Protein AF-A0A0D8BQN4-F1 (afdb_monomer_lite)

Foldseek 3Di:
DDDDDVPVQDDPVCPVVVVCVVVLVDFEDEDEDDPPPCQLSNLLLCLVVVCVVDLQEAAEEEEQDQVVCVVPSLVSNVVSCVSVVNVVQWDADVVQGWIARNPNRGIYHYDHLPPLVVLQPDDDPGHAHQEYEYEQCLPDDPVSVVSNCVRRVDDDDHHHYYYYHYDDPDCPRVVVVVVCVQPDPDPDPVNNVVQVVCCVVVVDDDDDPPDPDDDDDPDPDPPPVNVVVVVVVVVVVCCVVVVPADCPPPVNPDDQDPVNVCVRNVSVVVVVVVVVVVVVVVVLVVVVVVQVVVVVVVDHDDCPPDDDDDDDPDDDDVVVLVVVLVVCVPVDDQLVSVVSDPPDPHSVVVVVVVVVVVVVVVVVVCVVVDDDDDPDDPDPDDDDD

Structure (mmCIF, N/CA/C/O backbone):
data_AF-A0A0D8BQN4-F1
#
_entry.id   AF-A0A0D8BQN4-F1
#
loop_
_atom_site.group_PDB
_atom_site.id
_atom_site.type_symbol
_atom_site.label_atom_id
_atom_site.label_alt_id
_atom_site.label_comp_id
_atom_site.label_asym_id
_atom_site.label_entity_id
_atom_site.label_seq_id
_atom_site.pdbx_PDB_ins_code
_atom_site.Cartn_x
_atom_site.Cartn_y
_atom_site.Cartn_z
_atom_site.occupancy
_atom_site.B_iso_or_equiv
_atom_site.auth_seq_id
_atom_site.auth_comp_id
_atom_site.auth_asym_id
_atom_site.auth_atom_id
_atom_site.pdbx_PDB_model_num
ATOM 1 N N . MET A 1 1 ? -0.465 16.508 -47.009 1.00 59.28 1 MET A N 1
ATOM 2 C CA . MET A 1 1 ? 0.121 15.795 -45.857 1.00 59.28 1 MET A CA 1
ATOM 3 C C . MET A 1 1 ? 0.994 16.778 -45.112 1.00 59.28 1 MET A C 1
ATOM 5 O O . MET A 1 1 ? 1.912 17.319 -45.716 1.00 59.28 1 MET A O 1
ATOM 9 N N . THR A 1 2 ? 0.664 17.064 -43.858 1.00 69.50 2 THR A N 1
ATOM 10 C CA . THR A 1 2 ? 1.511 17.875 -42.978 1.00 69.50 2 THR A CA 1
ATOM 11 C C . THR A 1 2 ? 2.713 17.020 -42.591 1.00 69.50 2 THR A C 1
ATOM 13 O O . THR A 1 2 ? 2.533 15.890 -42.142 1.00 69.50 2 THR A O 1
ATOM 16 N N . LYS A 1 3 ? 3.930 17.503 -42.844 1.00 77.25 3 LYS A N 1
ATOM 17 C CA . LYS A 1 3 ? 5.155 16.810 -42.434 1.00 77.25 3 LYS A CA 1
ATOM 18 C C . LYS A 1 3 ? 5.353 17.068 -40.939 1.00 77.25 3 LYS A C 1
ATOM 20 O O . LYS A 1 3 ? 5.339 18.224 -40.533 1.00 77.25 3 LYS A O 1
ATOM 25 N N . ILE A 1 4 ? 5.474 16.007 -40.149 1.00 85.50 4 ILE A N 1
ATOM 26 C CA . ILE A 1 4 ? 5.672 16.076 -38.697 1.00 85.50 4 ILE A CA 1
ATOM 27 C C . ILE A 1 4 ? 7.099 15.610 -38.416 1.00 85.50 4 ILE A C 1
ATOM 29 O O . ILE A 1 4 ? 7.474 14.510 -38.826 1.00 85.50 4 ILE A O 1
ATOM 33 N N . GLU A 1 5 ? 7.899 16.451 -37.767 1.00 86.31 5 GLU A N 1
ATOM 34 C CA . GLU A 1 5 ? 9.271 16.116 -37.388 1.00 86.31 5 GLU A CA 1
ATOM 35 C C . GLU A 1 5 ? 9.266 15.439 -36.010 1.00 86.31 5 GLU A C 1
ATOM 37 O O . GLU A 1 5 ? 8.729 15.969 -35.039 1.00 86.31 5 GLU A O 1
ATOM 42 N N . LEU A 1 6 ? 9.868 14.250 -35.903 1.00 86.00 6 LEU A N 1
ATOM 43 C CA . LEU A 1 6 ? 9.893 13.490 -34.642 1.00 86.00 6 LEU A CA 1
ATOM 44 C C . LEU A 1 6 ? 10.667 14.205 -33.529 1.00 86.00 6 LEU A C 1
ATOM 46 O O . LEU A 1 6 ? 10.381 13.991 -32.353 1.00 86.00 6 LEU A O 1
ATOM 50 N N . THR A 1 7 ? 11.604 15.077 -33.897 1.00 86.44 7 THR A N 1
ATOM 51 C CA . THR A 1 7 ? 12.363 15.930 -32.972 1.00 86.44 7 THR A CA 1
ATOM 52 C C . THR A 1 7 ? 11.482 16.908 -32.200 1.00 86.44 7 THR A C 1
ATOM 54 O O . THR A 1 7 ? 11.865 17.339 -31.119 1.00 86.44 7 THR A O 1
ATOM 57 N N . ASP A 1 8 ? 10.298 17.234 -32.725 1.00 86.88 8 ASP A N 1
ATOM 58 C CA . ASP A 1 8 ? 9.343 18.123 -32.057 1.00 86.88 8 ASP A CA 1
ATOM 59 C C . ASP A 1 8 ? 8.436 17.357 -31.080 1.00 86.88 8 ASP A C 1
ATOM 61 O O . ASP A 1 8 ? 7.775 17.956 -30.232 1.00 86.88 8 ASP A O 1
ATOM 65 N N . LEU A 1 9 ? 8.398 16.024 -31.190 1.00 87.06 9 LEU A N 1
ATOM 66 C CA . LEU A 1 9 ? 7.515 15.150 -30.413 1.00 87.06 9 LEU A CA 1
ATOM 67 C C . LEU A 1 9 ? 8.248 14.355 -29.329 1.00 87.06 9 LEU A C 1
ATOM 69 O O . LEU A 1 9 ? 7.660 14.008 -28.302 1.00 87.06 9 LEU A O 1
ATOM 73 N N . ILE A 1 10 ? 9.524 14.049 -29.558 1.00 88.38 10 ILE A N 1
ATOM 74 C CA . ILE A 1 10 ? 10.373 13.281 -28.653 1.00 88.38 10 ILE A CA 1
ATOM 75 C C . ILE A 1 10 ? 11.371 14.230 -27.995 1.00 88.38 10 ILE A C 1
ATOM 77 O O . ILE A 1 10 ? 12.079 14.971 -28.668 1.00 88.38 10 ILE A O 1
ATOM 81 N N . ALA A 1 11 ? 11.461 14.193 -26.664 1.00 88.31 11 ALA A N 1
ATOM 82 C CA . ALA A 1 11 ? 12.436 15.015 -25.956 1.00 88.31 11 ALA A CA 1
ATOM 83 C C . ALA A 1 11 ? 13.880 14.551 -26.253 1.00 88.31 11 ALA A C 1
ATOM 85 O O . ALA A 1 11 ? 14.116 13.340 -26.311 1.00 88.31 11 ALA A O 1
ATOM 86 N N . PRO A 1 12 ? 14.865 15.470 -26.331 1.00 87.44 12 PRO A N 1
ATOM 87 C CA . PRO A 1 12 ? 16.257 15.132 -26.650 1.00 87.44 12 PRO A CA 1
ATOM 88 C C . PRO A 1 12 ? 16.880 14.052 -25.757 1.00 87.44 12 PRO A C 1
ATOM 90 O O . PRO A 1 12 ? 17.701 13.265 -26.218 1.00 87.44 12 PRO A O 1
ATOM 93 N N . SER A 1 13 ? 16.449 13.953 -24.495 1.00 86.44 13 SER A N 1
ATOM 94 C CA . SER A 1 13 ? 16.899 12.917 -23.553 1.00 86.44 13 SER A CA 1
ATOM 95 C C . SER A 1 13 ? 16.567 11.483 -23.985 1.00 86.44 13 SER A C 1
ATOM 97 O O . SER A 1 13 ? 17.117 10.545 -23.418 1.00 86.44 13 SER A O 1
ATOM 99 N N . PHE A 1 14 ? 15.665 11.297 -24.953 1.00 88.88 14 PHE A N 1
ATOM 100 C CA . PHE A 1 14 ? 15.264 9.986 -25.466 1.00 88.88 14 PHE A CA 1
ATOM 101 C C . PHE A 1 14 ? 15.797 9.682 -26.869 1.00 88.88 14 PHE A C 1
ATOM 103 O O . PHE A 1 14 ? 15.489 8.616 -27.394 1.00 88.88 14 PHE A O 1
ATOM 110 N N . TYR A 1 15 ? 16.614 10.549 -27.479 1.00 88.19 15 TYR A N 1
ATOM 111 C CA . TYR A 1 15 ? 17.149 10.296 -28.825 1.00 88.19 15 TYR A CA 1
ATOM 112 C C . TYR A 1 15 ? 18.006 9.029 -28.882 1.00 88.19 15 TYR A C 1
ATOM 114 O O . TYR A 1 15 ? 17.795 8.186 -29.750 1.00 88.19 15 TYR A O 1
ATOM 122 N N . GLU A 1 16 ? 18.892 8.823 -27.908 1.00 85.19 16 GLU A N 1
ATOM 123 C CA . GLU A 1 16 ? 19.686 7.589 -27.817 1.00 85.19 16 GLU A CA 1
ATOM 124 C C . GLU A 1 16 ? 18.800 6.346 -27.671 1.00 85.19 16 GLU A C 1
ATOM 126 O O . GLU A 1 16 ? 19.025 5.320 -28.315 1.00 85.19 16 GLU A O 1
ATOM 131 N N . VAL A 1 17 ? 17.727 6.452 -26.881 1.00 86.12 17 VAL A N 1
ATOM 132 C CA . VAL A 1 17 ? 16.767 5.358 -26.694 1.00 86.12 17 VAL A CA 1
ATOM 133 C C . VAL A 1 17 ? 16.006 5.078 -27.994 1.00 86.12 17 VAL A C 1
ATOM 135 O O . VAL A 1 17 ? 15.832 3.915 -28.352 1.00 86.12 17 VAL A O 1
ATOM 138 N N . HIS A 1 18 ? 15.610 6.115 -28.736 1.00 89.50 18 HIS A N 1
ATOM 139 C CA . HIS A 1 18 ? 14.994 5.993 -30.060 1.00 89.50 18 HIS A CA 1
ATOM 140 C C . HIS A 1 18 ? 15.919 5.271 -31.051 1.00 89.50 18 HIS A C 1
ATOM 142 O O . HIS A 1 18 ? 15.501 4.325 -31.723 1.00 89.50 18 HIS A O 1
ATOM 148 N N . HIS A 1 19 ? 17.195 5.660 -31.117 1.00 85.94 19 HIS A N 1
ATOM 149 C CA . HIS A 1 19 ? 18.178 4.995 -31.974 1.00 85.94 19 HIS A CA 1
ATOM 150 C C . HIS A 1 19 ? 18.367 3.524 -31.585 1.00 85.94 19 HIS A C 1
ATOM 152 O O . HIS A 1 19 ? 18.294 2.643 -32.445 1.00 85.94 19 HIS A O 1
ATOM 158 N N . ALA A 1 20 ? 18.501 3.235 -30.288 1.00 82.50 20 ALA A N 1
ATOM 159 C CA . ALA A 1 20 ? 18.618 1.871 -29.784 1.00 82.50 20 ALA A CA 1
ATOM 160 C C . ALA A 1 20 ? 17.373 1.011 -30.069 1.00 82.50 20 ALA A C 1
ATOM 162 O O . ALA A 1 20 ? 17.503 -0.196 -30.283 1.00 82.50 20 ALA A O 1
ATOM 163 N N . LEU A 1 21 ? 16.171 1.599 -30.070 1.00 85.88 21 LEU A N 1
ATOM 164 C CA . LEU A 1 21 ? 14.926 0.926 -30.460 1.00 85.88 21 LEU A CA 1
ATOM 165 C C . LEU A 1 21 ? 14.890 0.621 -31.955 1.00 85.88 21 LEU A C 1
ATOM 167 O O . LEU A 1 21 ? 14.546 -0.493 -32.346 1.00 85.88 21 LEU A O 1
ATOM 171 N N . LYS A 1 22 ? 15.274 1.589 -32.791 1.00 87.12 22 LYS A N 1
ATOM 172 C CA . LYS A 1 22 ? 15.286 1.448 -34.251 1.00 87.12 22 LYS A CA 1
ATOM 173 C C . LYS A 1 22 ? 16.280 0.388 -34.725 1.00 87.12 22 LYS A C 1
ATOM 175 O O . LYS A 1 22 ? 16.013 -0.325 -35.687 1.00 87.12 22 LYS A O 1
ATOM 180 N N . GLU A 1 23 ? 17.407 0.278 -34.033 1.00 83.56 23 GLU A N 1
ATOM 181 C CA . GLU A 1 23 ? 18.419 -0.757 -34.256 1.00 83.56 23 GLU A CA 1
ATOM 182 C C . GLU A 1 23 ? 18.091 -2.082 -33.548 1.00 83.56 23 GLU A C 1
ATOM 184 O O . GLU A 1 23 ? 18.791 -3.075 -33.733 1.00 83.56 23 GLU A O 1
ATOM 189 N N . GLU A 1 24 ? 17.009 -2.116 -32.763 1.00 82.50 24 GLU A N 1
ATOM 190 C CA . GLU A 1 24 ? 16.544 -3.282 -32.010 1.00 82.50 24 GLU A CA 1
ATOM 191 C C . GLU A 1 24 ? 17.643 -3.883 -31.110 1.00 82.50 24 GLU A C 1
ATOM 193 O O . GLU A 1 24 ? 17.775 -5.105 -31.008 1.00 82.50 24 GLU A O 1
ATOM 198 N N . ARG A 1 25 ? 18.444 -3.014 -30.466 1.00 77.75 25 ARG A N 1
ATOM 199 C CA . ARG A 1 25 ? 19.617 -3.401 -29.655 1.00 77.75 25 ARG A CA 1
ATOM 200 C C . ARG A 1 25 ? 19.248 -4.190 -28.401 1.00 77.75 25 ARG A C 1
ATOM 202 O O . ARG A 1 25 ? 19.977 -5.096 -28.008 1.00 77.75 25 ARG A O 1
ATOM 209 N N . TYR A 1 26 ? 18.128 -3.848 -27.767 1.00 80.50 26 TYR A N 1
ATOM 210 C CA . TYR A 1 26 ? 17.731 -4.413 -26.481 1.00 80.50 26 TYR A CA 1
ATOM 211 C C . TYR A 1 26 ? 16.289 -4.918 -26.514 1.00 80.50 26 TYR A C 1
ATOM 213 O O . TYR A 1 26 ? 15.471 -4.514 -27.335 1.00 80.50 26 TYR A O 1
ATOM 221 N N . THR A 1 27 ? 15.963 -5.820 -25.589 1.00 83.00 27 THR A N 1
ATOM 222 C CA . THR A 1 27 ? 14.585 -6.293 -25.378 1.00 83.00 27 THR A CA 1
ATOM 223 C C . THR A 1 27 ? 13.875 -5.536 -24.261 1.00 83.00 27 THR A C 1
ATOM 225 O O . THR A 1 27 ? 12.659 -5.392 -24.305 1.00 83.00 27 THR 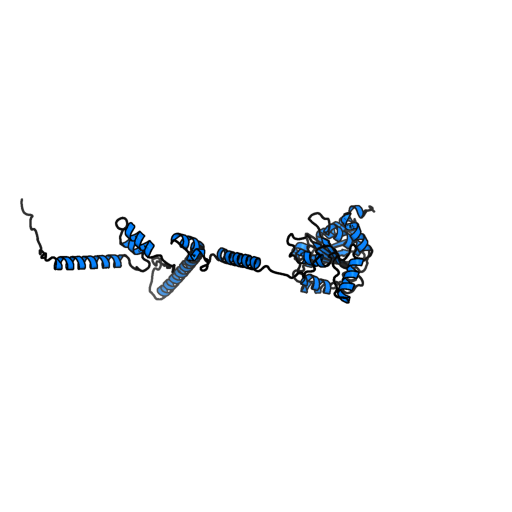A O 1
ATOM 228 N N . HIS A 1 28 ? 14.604 -5.049 -23.257 1.00 84.25 28 HIS A N 1
ATOM 229 C CA . HIS A 1 28 ? 14.043 -4.404 -22.073 1.00 84.25 28 HIS A CA 1
ATOM 230 C C . HIS A 1 28 ? 14.573 -2.975 -21.960 1.00 84.25 28 HIS A C 1
ATOM 232 O O . HIS A 1 28 ? 15.781 -2.773 -21.900 1.00 84.25 28 HIS A O 1
ATOM 238 N N . TYR A 1 29 ? 13.666 -2.005 -21.898 1.00 84.00 29 TYR A N 1
ATOM 239 C CA . TYR A 1 29 ? 13.960 -0.580 -21.812 1.00 84.00 29 TYR A CA 1
ATOM 240 C C . TYR A 1 29 ? 13.357 -0.029 -20.524 1.00 84.00 29 TYR A C 1
ATOM 242 O O . TYR A 1 29 ? 12.134 0.010 -20.364 1.00 84.00 29 TYR A O 1
ATOM 250 N N . TRP A 1 30 ? 14.221 0.392 -19.603 1.00 83.69 30 TRP A N 1
ATOM 251 C CA . TRP A 1 30 ? 13.830 0.978 -18.324 1.00 83.69 30 TRP A CA 1
ATOM 252 C C . TRP A 1 30 ? 13.953 2.497 -18.390 1.00 83.69 30 TRP A C 1
ATOM 254 O O . TRP A 1 30 ? 15.035 3.040 -18.586 1.00 83.69 30 TRP A O 1
ATOM 264 N N . LEU A 1 31 ? 12.826 3.186 -18.240 1.00 85.31 31 LEU A N 1
ATOM 265 C CA . LEU A 1 31 ? 12.723 4.632 -18.316 1.00 85.31 31 LEU A CA 1
ATOM 266 C C . LEU A 1 31 ? 12.364 5.167 -16.928 1.00 85.31 31 LEU A C 1
ATOM 268 O O . LEU A 1 31 ? 11.213 5.091 -16.487 1.00 85.31 31 LEU A O 1
ATOM 272 N N . LYS A 1 32 ? 13.359 5.741 -16.246 1.00 83.00 32 LYS A N 1
ATOM 273 C CA . LYS A 1 32 ? 13.187 6.431 -14.961 1.00 83.00 32 LYS A CA 1
ATOM 274 C C . LYS A 1 32 ? 13.076 7.938 -15.159 1.00 83.00 32 LYS A C 1
ATOM 276 O O . LYS A 1 32 ? 13.712 8.509 -16.041 1.00 83.00 32 LYS A O 1
ATOM 281 N N . GLY A 1 33 ? 12.281 8.608 -14.330 1.00 75.88 33 GLY A N 1
ATOM 282 C CA . GLY A 1 33 ? 12.265 10.071 -14.304 1.00 75.88 33 GLY A CA 1
ATOM 283 C C . GLY A 1 33 ? 11.118 10.657 -13.497 1.00 75.88 33 GLY A C 1
ATOM 284 O O . GLY A 1 33 ? 10.122 9.982 -13.245 1.00 75.88 33 GLY A O 1
ATOM 285 N N . GLY A 1 34 ? 11.248 11.931 -13.133 1.00 73.94 34 GLY A N 1
ATOM 286 C CA . GLY A 1 34 ? 10.231 12.666 -12.387 1.00 73.94 34 GLY A CA 1
ATOM 287 C C . GLY A 1 34 ? 8.968 12.989 -13.192 1.00 73.94 34 GLY A C 1
ATOM 288 O O . GLY A 1 34 ? 8.793 12.597 -14.351 1.00 73.94 34 GLY A O 1
ATOM 289 N N . ARG A 1 35 ? 8.071 13.756 -12.565 1.00 72.38 35 ARG A N 1
ATOM 290 C CA . ARG A 1 35 ? 6.893 14.318 -13.235 1.00 72.38 35 ARG A CA 1
ATOM 291 C C . ARG A 1 35 ? 7.340 15.255 -14.362 1.00 72.38 35 ARG A C 1
ATOM 293 O O . ARG A 1 35 ? 8.233 16.068 -14.162 1.00 72.38 35 ARG A O 1
ATOM 300 N N . GLY A 1 36 ? 6.720 15.134 -15.536 1.00 74.56 36 GLY A N 1
ATOM 301 C CA . GLY A 1 36 ? 7.061 15.954 -16.705 1.00 74.56 36 GLY A CA 1
ATOM 302 C C . GLY A 1 36 ? 8.293 15.486 -17.485 1.00 74.56 36 GLY A C 1
ATOM 303 O O . GLY A 1 36 ? 8.663 16.128 -18.457 1.00 74.56 36 GLY A O 1
ATOM 304 N N . SER A 1 37 ? 8.899 14.347 -17.137 1.00 80.81 37 SER A N 1
ATOM 305 C CA . SER A 1 37 ? 10.065 13.810 -17.855 1.00 80.81 37 SER A CA 1
ATOM 306 C C . SER A 1 37 ? 9.720 13.102 -19.180 1.00 80.81 37 SER A C 1
ATOM 308 O O . SER A 1 37 ? 10.482 12.243 -19.605 1.00 80.81 37 SER A O 1
ATOM 310 N N . THR A 1 38 ? 8.525 13.349 -19.734 1.00 88.88 38 THR A N 1
ATOM 311 C CA . THR A 1 38 ? 8.031 12.908 -21.062 1.00 88.88 38 THR A CA 1
ATOM 312 C C . THR A 1 38 ? 8.139 11.414 -21.429 1.00 88.88 38 THR A C 1
ATOM 314 O O . THR A 1 38 ? 7.908 11.048 -22.577 1.00 88.88 38 THR A O 1
ATOM 317 N N . LYS A 1 39 ? 8.388 10.517 -20.464 1.00 91.69 39 LYS A N 1
ATOM 318 C CA . LYS A 1 39 ? 8.543 9.060 -20.676 1.00 91.69 39 LYS A CA 1
ATOM 319 C C . LYS A 1 39 ? 7.340 8.414 -21.360 1.00 91.69 39 LYS A C 1
ATOM 321 O O . LYS A 1 39 ? 7.494 7.745 -22.373 1.00 91.69 39 LYS A O 1
ATOM 326 N N . SER A 1 40 ? 6.147 8.611 -20.802 1.00 92.44 40 SER A N 1
ATOM 327 C CA . SER A 1 40 ? 4.913 7.995 -21.301 1.00 92.44 40 SER A CA 1
ATOM 328 C C . SER A 1 40 ? 4.554 8.537 -22.693 1.00 92.44 40 SER A C 1
ATOM 330 O O . SER A 1 40 ? 4.094 7.790 -23.557 1.00 92.44 40 SER A O 1
ATOM 332 N N . SER A 1 41 ? 4.860 9.813 -22.952 1.00 93.38 41 SER A N 1
ATOM 333 C CA . SER A 1 41 ? 4.753 10.440 -24.275 1.00 93.38 41 SER A CA 1
ATOM 334 C C . SER A 1 41 ? 5.704 9.804 -25.287 1.00 93.38 41 SER A C 1
ATOM 336 O O . SER A 1 41 ? 5.267 9.398 -26.358 1.00 93.38 41 SER A O 1
ATOM 338 N N . PHE A 1 42 ? 6.973 9.619 -24.923 1.00 95.25 42 PHE A N 1
ATOM 339 C CA . PHE A 1 42 ? 7.952 8.938 -25.768 1.00 95.25 42 PHE A CA 1
ATOM 340 C C . PHE A 1 42 ? 7.538 7.490 -26.080 1.00 95.25 42 PHE A C 1
ATOM 342 O O . PHE A 1 42 ? 7.434 7.119 -27.246 1.00 95.25 42 PHE A O 1
ATOM 349 N N . ILE A 1 43 ? 7.218 6.688 -25.057 1.00 96.25 43 ILE A N 1
ATOM 350 C CA . ILE A 1 43 ? 6.830 5.277 -25.229 1.00 96.25 43 ILE A CA 1
ATOM 351 C C . ILE A 1 43 ? 5.596 5.146 -26.131 1.00 96.25 43 ILE A C 1
ATOM 353 O O . ILE A 1 43 ? 5.559 4.283 -27.007 1.00 96.25 43 ILE A O 1
ATOM 357 N N . SER A 1 44 ? 4.586 6.000 -25.938 1.00 96.81 44 SER A N 1
ATOM 358 C CA . SER A 1 44 ? 3.371 5.956 -26.760 1.00 96.81 44 SER A CA 1
ATOM 359 C C . SER A 1 44 ? 3.646 6.262 -28.236 1.00 96.81 44 SER A C 1
ATOM 361 O O . SER A 1 44 ? 3.126 5.549 -29.093 1.00 96.81 44 SER A O 1
ATOM 363 N N . ILE A 1 45 ? 4.516 7.228 -28.547 1.00 96.31 45 ILE A N 1
ATOM 364 C CA . ILE A 1 45 ? 4.945 7.524 -29.925 1.00 96.31 45 ILE A CA 1
ATOM 365 C C . ILE A 1 45 ? 5.675 6.323 -30.549 1.00 96.31 45 ILE A C 1
ATOM 367 O O . ILE A 1 45 ? 5.324 5.895 -31.651 1.00 96.31 45 ILE A O 1
ATOM 371 N N . GLU A 1 46 ? 6.639 5.738 -29.833 1.00 96.50 46 GLU A N 1
ATOM 372 C CA . GLU A 1 46 ? 7.426 4.592 -30.312 1.00 96.50 46 GLU A CA 1
ATOM 373 C C . GLU A 1 46 ? 6.565 3.357 -30.592 1.00 96.50 46 GLU A C 1
ATOM 375 O O . GLU A 1 46 ? 6.768 2.664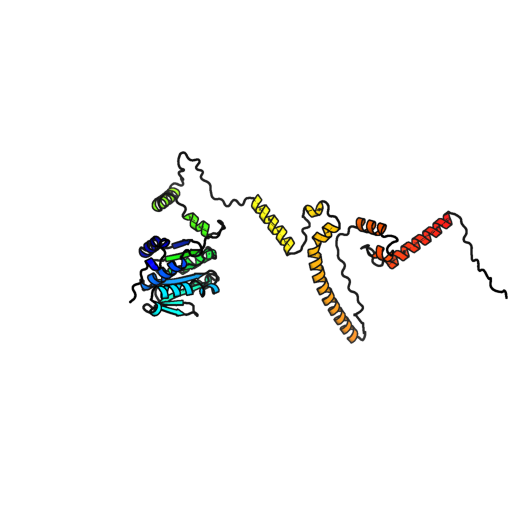 -31.590 1.00 96.50 46 GLU A O 1
ATOM 380 N N . ILE A 1 47 ? 5.567 3.083 -29.745 1.00 97.12 47 ILE A N 1
ATOM 381 C CA . ILE A 1 47 ? 4.647 1.958 -29.949 1.00 97.12 47 ILE A CA 1
ATOM 382 C C . ILE A 1 47 ? 3.812 2.165 -31.217 1.00 97.12 47 ILE A C 1
ATOM 384 O O . ILE A 1 47 ? 3.697 1.236 -32.021 1.00 97.12 47 ILE A O 1
ATOM 388 N N . ILE A 1 48 ? 3.243 3.359 -31.419 1.00 97.25 48 ILE A N 1
ATOM 389 C CA . ILE A 1 48 ? 2.406 3.644 -32.595 1.00 97.25 48 ILE A CA 1
ATOM 390 C C . ILE A 1 48 ? 3.229 3.537 -33.881 1.00 97.25 48 ILE A C 1
ATOM 392 O O . ILE A 1 48 ? 2.835 2.812 -34.796 1.00 97.25 48 ILE A O 1
ATOM 396 N N . LEU A 1 49 ? 4.398 4.181 -33.937 1.00 95.00 49 LEU A N 1
ATOM 397 C CA . LEU A 1 49 ? 5.280 4.122 -35.106 1.00 95.00 49 LEU A CA 1
ATOM 398 C C . LEU A 1 49 ? 5.797 2.705 -35.359 1.00 95.00 49 LEU A C 1
ATOM 400 O O . LEU A 1 49 ? 5.753 2.219 -36.489 1.00 95.00 49 LEU A O 1
ATOM 404 N N . GLY A 1 50 ? 6.240 2.018 -34.305 1.00 94.38 50 GLY A N 1
ATOM 405 C CA . GLY A 1 50 ? 6.743 0.652 -34.382 1.00 94.38 50 GLY A CA 1
ATOM 406 C C . GLY A 1 50 ? 5.710 -0.327 -34.937 1.00 94.38 50 GLY A C 1
ATOM 407 O O . GLY A 1 50 ? 6.032 -1.141 -35.802 1.00 94.38 50 GLY A O 1
ATOM 408 N N . MET A 1 51 ? 4.451 -0.215 -34.504 1.00 95.44 51 MET A N 1
ATOM 409 C CA . MET A 1 51 ? 3.353 -1.027 -35.038 1.00 95.44 51 MET A CA 1
ATOM 410 C C . MET A 1 51 ? 3.016 -0.690 -36.492 1.00 95.44 51 MET A C 1
ATOM 412 O O . MET A 1 51 ? 2.820 -1.594 -37.303 1.00 95.44 51 MET A O 1
ATOM 416 N N . MET A 1 52 ? 3.003 0.595 -36.856 1.00 94.81 52 MET A N 1
ATOM 417 C CA . MET A 1 52 ? 2.754 1.008 -38.240 1.00 94.81 52 MET A CA 1
ATOM 418 C C . MET A 1 52 ? 3.832 0.502 -39.213 1.00 94.81 52 MET A C 1
ATOM 420 O O . MET A 1 52 ? 3.520 0.236 -40.375 1.00 94.81 52 MET A O 1
ATOM 424 N N . CYS A 1 53 ? 5.071 0.333 -38.742 1.00 92.50 53 CYS A N 1
ATOM 425 C CA . CYS A 1 53 ? 6.200 -0.171 -39.527 1.00 92.50 53 CYS A CA 1
ATOM 426 C C . CYS A 1 53 ? 6.286 -1.707 -39.602 1.00 92.50 53 CYS A C 1
ATOM 428 O O . CYS A 1 53 ? 6.888 -2.232 -40.537 1.00 92.50 53 CYS A O 1
ATOM 430 N N . ASP A 1 54 ? 5.703 -2.440 -38.649 1.00 93.00 54 ASP A N 1
ATOM 431 C CA . ASP A 1 54 ? 5.789 -3.904 -38.573 1.00 93.00 54 ASP A CA 1
ATOM 432 C C . ASP A 1 54 ? 4.396 -4.550 -38.676 1.00 93.00 54 ASP A C 1
ATOM 434 O O . ASP A 1 54 ? 3.683 -4.619 -37.674 1.00 93.00 54 ASP A O 1
ATOM 438 N N . PRO A 1 55 ? 4.008 -5.104 -39.849 1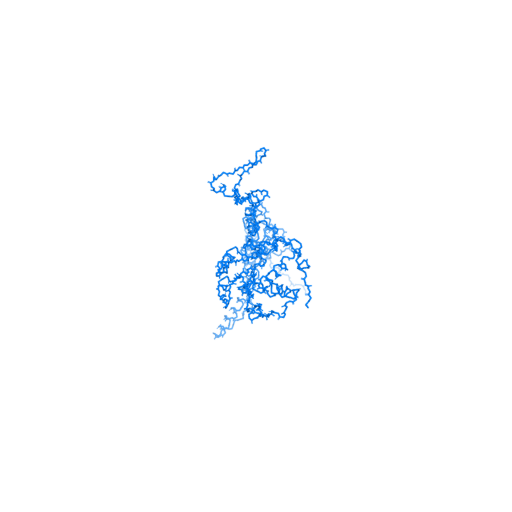.00 91.88 55 PRO A N 1
ATOM 439 C CA . PRO A 1 55 ? 2.722 -5.765 -40.089 1.00 91.88 55 PRO A CA 1
ATOM 440 C C . PRO A 1 55 ? 2.356 -6.913 -39.131 1.00 91.88 55 PRO A C 1
ATOM 442 O O . PRO A 1 55 ? 1.176 -7.273 -39.060 1.00 91.88 55 PRO A O 1
ATOM 445 N N . ASN A 1 56 ? 3.304 -7.459 -38.365 1.00 91.81 56 ASN A N 1
ATOM 446 C CA . ASN A 1 56 ? 3.064 -8.548 -37.416 1.00 91.81 56 ASN A CA 1
ATOM 447 C C . ASN A 1 56 ? 3.085 -8.107 -35.943 1.00 91.81 56 ASN A C 1
ATOM 449 O O . ASN A 1 56 ? 2.790 -8.929 -35.066 1.00 91.81 56 ASN A O 1
ATOM 453 N N . ALA A 1 57 ? 3.402 -6.842 -35.662 1.00 93.50 57 ALA A N 1
ATOM 454 C CA . ALA A 1 57 ? 3.496 -6.327 -34.308 1.00 93.50 57 ALA A CA 1
ATOM 455 C C . ALA A 1 57 ? 2.116 -6.016 -33.719 1.00 93.50 57 ALA A C 1
ATOM 457 O O . ALA A 1 57 ? 1.311 -5.288 -34.283 1.00 93.50 57 ALA A O 1
ATOM 458 N N . ASN A 1 58 ? 1.854 -6.550 -32.534 1.00 95.25 58 ASN A N 1
ATOM 459 C CA . ASN A 1 58 ? 0.785 -6.096 -31.652 1.00 95.25 58 ASN A CA 1
ATOM 460 C C . ASN A 1 58 ? 1.408 -5.581 -30.354 1.00 95.25 58 ASN A C 1
ATOM 462 O O . ASN A 1 58 ? 2.561 -5.907 -30.044 1.00 95.25 58 ASN A O 1
ATOM 466 N N . ALA A 1 59 ? 0.632 -4.833 -29.573 1.00 95.75 59 ALA A N 1
ATOM 467 C CA . ALA A 1 59 ? 1.100 -4.297 -28.303 1.00 95.75 59 ALA A CA 1
ATOM 468 C C . ALA A 1 59 ? 0.159 -4.613 -27.139 1.00 95.75 59 ALA A C 1
ATOM 470 O O . ALA A 1 59 ? -1.045 -4.831 -27.310 1.00 95.75 59 ALA A O 1
ATOM 471 N N . VAL A 1 60 ? 0.714 -4.612 -25.931 1.00 94.31 60 VAL A N 1
ATOM 472 C CA . VAL A 1 60 ? -0.050 -4.640 -24.685 1.00 94.31 60 VAL A CA 1
ATOM 473 C C . VAL A 1 60 ? 0.429 -3.534 -23.755 1.00 94.31 60 VAL A C 1
ATOM 475 O O . VAL A 1 60 ? 1.624 -3.419 -23.496 1.00 94.31 60 VAL A O 1
ATOM 478 N N . ALA A 1 61 ? -0.510 -2.743 -23.242 1.00 95.50 61 ALA A N 1
ATOM 479 C CA . ALA A 1 61 ? -0.261 -1.749 -22.205 1.00 95.50 61 ALA A CA 1
ATOM 480 C C . ALA A 1 61 ? -0.847 -2.231 -20.871 1.00 95.50 61 ALA A C 1
ATOM 482 O O . ALA A 1 61 ? -1.975 -2.743 -20.805 1.00 95.50 61 ALA A O 1
ATOM 483 N N . LEU A 1 62 ? -0.050 -2.102 -19.814 1.00 93.88 62 LEU A N 1
ATOM 484 C CA . LEU A 1 62 ? -0.276 -2.703 -18.510 1.00 93.88 62 LEU A CA 1
ATOM 485 C C . LEU A 1 62 ? -0.160 -1.651 -17.413 1.00 93.88 62 LEU A C 1
ATOM 487 O O . LEU A 1 62 ? 0.782 -0.864 -17.387 1.00 93.88 62 LEU A O 1
ATOM 491 N N . ARG A 1 63 ? -1.095 -1.719 -16.467 1.00 93.00 63 ARG A N 1
ATOM 492 C CA . ARG A 1 63 ? -1.045 -1.043 -15.164 1.00 93.00 63 ARG A CA 1
ATOM 493 C C . ARG A 1 63 ? -1.396 -2.037 -14.069 1.00 93.00 63 ARG A C 1
ATOM 495 O O . ARG A 1 63 ? -2.021 -3.066 -14.355 1.00 93.00 63 ARG A O 1
ATOM 502 N N . LYS A 1 64 ? -1.028 -1.751 -12.817 1.00 89.44 64 LYS A N 1
ATOM 503 C CA . LYS A 1 64 ? -1.353 -2.648 -11.702 1.00 89.44 64 LYS A CA 1
ATOM 504 C C . LYS A 1 64 ? -2.865 -2.834 -11.567 1.00 89.44 64 LYS A C 1
ATOM 506 O O . LYS A 1 64 ? -3.342 -3.967 -11.526 1.00 89.44 64 LYS A O 1
ATOM 511 N N . VAL A 1 65 ? -3.611 -1.732 -11.583 1.00 86.38 65 VAL A N 1
ATOM 512 C CA . VAL A 1 65 ? -5.072 -1.691 -11.433 1.00 86.38 65 VAL A CA 1
ATOM 513 C C . VAL A 1 65 ? -5.734 -1.404 -12.785 1.00 86.38 65 VAL A C 1
ATOM 515 O O . VAL A 1 65 ? -5.312 -0.505 -13.513 1.00 86.38 65 VAL A O 1
ATOM 518 N N . LYS A 1 66 ? -6.764 -2.181 -13.150 1.00 83.81 66 LYS A N 1
ATOM 519 C CA . LYS A 1 66 ? -7.409 -2.112 -14.474 1.00 83.81 66 LYS A CA 1
ATOM 520 C C . LYS A 1 66 ? -8.172 -0.800 -14.677 1.00 83.81 66 LYS A C 1
ATOM 522 O O . LYS A 1 66 ? -8.206 -0.274 -15.785 1.00 83.81 66 LYS A O 1
ATOM 527 N N . GLU A 1 67 ? -8.795 -0.300 -13.622 1.00 85.25 67 GLU A N 1
ATOM 528 C CA . GLU A 1 67 ? -9.631 0.898 -13.601 1.00 85.25 67 GLU A CA 1
ATOM 529 C C . GLU A 1 67 ? -8.842 2.133 -14.063 1.00 85.25 67 GLU A C 1
ATOM 531 O O . GLU A 1 67 ? -9.366 2.946 -14.820 1.00 85.25 67 GLU A O 1
ATOM 536 N N . ASN A 1 68 ? -7.547 2.188 -13.740 1.00 85.81 68 ASN A N 1
ATOM 537 C CA . ASN A 1 68 ? -6.670 3.304 -14.093 1.00 85.81 68 ASN A CA 1
ATOM 538 C C . ASN A 1 68 ? -6.261 3.307 -15.575 1.00 85.81 68 ASN A C 1
ATOM 540 O O . ASN A 1 68 ? -5.720 4.301 -16.045 1.00 85.81 68 ASN A O 1
ATOM 544 N N . LEU A 1 69 ? -6.480 2.224 -16.335 1.00 87.94 69 LEU A N 1
ATOM 545 C CA . LEU A 1 69 ? -5.999 2.110 -17.723 1.00 87.94 69 LEU A CA 1
ATOM 546 C C . LEU A 1 69 ? -6.637 3.129 -18.665 1.00 87.94 69 LEU A C 1
ATOM 548 O O . LEU A 1 69 ? -5.951 3.622 -19.560 1.00 87.94 69 LEU A O 1
ATOM 552 N N . ARG A 1 70 ? -7.936 3.413 -18.480 1.00 88.81 70 ARG A N 1
ATOM 553 C CA . ARG A 1 70 ? -8.693 4.281 -19.389 1.00 88.81 70 ARG A CA 1
ATOM 554 C C . ARG A 1 70 ? -8.128 5.693 -19.372 1.00 88.81 70 ARG A C 1
ATOM 556 O O . ARG A 1 70 ? -7.764 6.191 -20.417 1.00 88.81 70 ARG A O 1
ATOM 563 N N . GLU A 1 71 ? -8.017 6.284 -18.190 1.00 87.62 71 GLU A N 1
ATOM 564 C CA . GLU A 1 71 ? -7.625 7.688 -18.003 1.00 87.62 71 GLU A CA 1
ATOM 565 C C . GLU A 1 71 ? -6.103 7.912 -18.066 1.00 87.62 71 GLU A C 1
ATOM 567 O O . GLU A 1 71 ? -5.642 9.036 -17.902 1.00 87.62 71 GLU A O 1
ATOM 572 N N . SER A 1 72 ? -5.309 6.857 -18.288 1.00 90.75 72 SER A N 1
ATOM 573 C CA . SER A 1 72 ? -3.844 6.941 -18.351 1.00 90.75 72 SER A CA 1
ATOM 574 C C . SER A 1 72 ? -3.298 6.472 -19.702 1.00 90.75 72 SER A C 1
ATOM 576 O O . SER A 1 72 ? -3.319 7.212 -20.678 1.00 90.75 72 SER A O 1
ATOM 578 N N . VAL A 1 73 ? -2.813 5.232 -19.788 1.00 93.88 73 VAL A N 1
ATOM 579 C CA . VAL A 1 73 ? -2.114 4.677 -20.953 1.00 93.88 73 VAL A CA 1
ATOM 580 C C . VAL A 1 73 ? -2.984 4.620 -22.210 1.00 93.88 73 VAL A C 1
ATOM 582 O O . VAL A 1 73 ? -2.445 4.680 -23.312 1.00 93.88 73 VAL A O 1
ATOM 585 N N . PHE A 1 74 ? -4.310 4.499 -22.070 1.00 95.50 74 PHE A N 1
ATOM 586 C CA . PHE A 1 74 ? -5.230 4.518 -23.209 1.00 95.50 74 PHE A CA 1
ATOM 587 C C . PHE A 1 74 ? -5.322 5.920 -23.823 1.00 95.50 74 PHE A C 1
ATOM 589 O O . PHE A 1 74 ? -5.011 6.064 -25.005 1.00 95.50 74 PHE A O 1
ATOM 596 N N . GLU A 1 75 ? -5.632 6.948 -23.024 1.00 95.44 75 GLU A N 1
ATOM 597 C CA . GLU A 1 75 ? -5.592 8.350 -23.479 1.00 95.44 75 GLU A CA 1
ATOM 598 C C . GLU A 1 75 ? -4.198 8.746 -23.993 1.00 95.44 75 GLU A C 1
ATOM 600 O O . GLU A 1 75 ? -4.078 9.419 -25.011 1.00 95.44 75 GLU A O 1
ATOM 605 N N . GLN A 1 76 ? -3.123 8.271 -23.356 1.00 96.19 76 GLN A N 1
ATOM 606 C CA . GLN A 1 76 ? -1.750 8.573 -23.772 1.00 96.19 76 GLN A CA 1
ATOM 607 C C . GLN A 1 76 ? -1.418 8.035 -25.177 1.00 96.19 76 GLN A C 1
ATOM 609 O O . GLN A 1 76 ? -0.698 8.684 -25.936 1.00 96.19 76 GLN A O 1
ATOM 614 N N 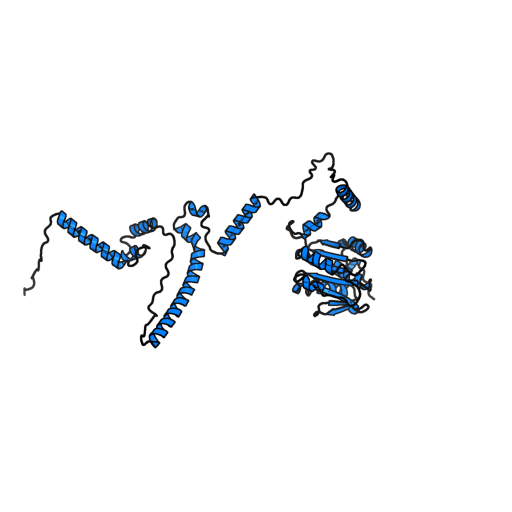. LEU A 1 77 ? -1.940 6.861 -25.544 1.00 97.38 77 LEU A N 1
ATOM 615 C CA . LEU A 1 77 ? -1.779 6.305 -26.892 1.00 97.38 77 LEU A CA 1
ATOM 616 C C . LEU A 1 77 ? -2.700 6.976 -27.917 1.00 97.38 77 LEU A C 1
ATOM 618 O O . LEU A 1 77 ? -2.286 7.148 -29.062 1.00 97.38 77 LEU A O 1
ATOM 622 N N . LEU A 1 78 ? -3.909 7.389 -27.521 1.00 96.81 78 LEU A N 1
ATOM 623 C CA . LEU A 1 78 ? -4.777 8.212 -28.370 1.00 96.81 78 LEU A CA 1
ATOM 624 C C . LEU A 1 78 ? -4.125 9.558 -28.697 1.00 96.81 78 LEU A C 1
ATOM 626 O O . LEU A 1 78 ? -4.075 9.943 -29.863 1.00 96.81 78 LEU A O 1
ATOM 630 N N . TRP A 1 79 ? -3.539 10.213 -27.693 1.00 96.81 79 TRP A N 1
ATOM 631 C CA . TRP A 1 79 ? -2.753 11.429 -27.875 1.00 96.81 79 TRP A CA 1
ATOM 632 C C . TRP A 1 79 ? -1.611 11.221 -28.877 1.00 96.81 79 TRP A C 1
ATOM 634 O O . TRP A 1 79 ? -1.435 12.032 -29.783 1.00 96.81 79 TRP A O 1
ATOM 644 N N . ALA A 1 80 ? -0.866 10.114 -28.779 1.00 96.75 80 ALA A N 1
ATOM 645 C CA . ALA A 1 80 ? 0.219 9.832 -29.719 1.00 96.75 80 ALA A CA 1
ATOM 646 C C . ALA A 1 80 ? -0.297 9.656 -31.157 1.00 96.75 80 ALA A C 1
ATOM 648 O O . ALA A 1 80 ? 0.307 10.174 -32.092 1.00 96.75 80 ALA A O 1
ATOM 649 N N . ILE A 1 81 ? -1.432 8.975 -31.343 1.00 96.44 81 ILE A N 1
ATOM 650 C CA . ILE A 1 81 ? -2.093 8.818 -32.650 1.00 96.44 81 ILE A CA 1
ATOM 651 C C . ILE A 1 81 ? -2.493 10.179 -33.241 1.00 96.44 81 ILE A C 1
ATOM 653 O O . ILE A 1 81 ? -2.292 10.415 -34.437 1.00 96.44 81 ILE A O 1
ATOM 657 N N . GLU A 1 82 ? -3.047 11.065 -32.413 1.00 95.75 82 GLU A N 1
ATOM 658 C CA . GLU A 1 82 ? -3.479 12.404 -32.816 1.00 95.75 82 GLU A CA 1
ATOM 659 C C . GLU A 1 82 ? -2.293 13.288 -33.203 1.00 95.75 82 GLU A C 1
ATOM 661 O O . GLU A 1 82 ? -2.272 13.859 -34.293 1.00 95.75 82 GLU A O 1
ATOM 666 N N . VAL A 1 83 ? -1.270 13.342 -32.351 1.00 94.25 83 VAL A N 1
ATOM 667 C CA . VAL A 1 83 ? -0.078 14.170 -32.557 1.00 94.25 83 VAL A CA 1
ATOM 668 C C . VAL A 1 83 ? 0.765 13.684 -33.739 1.00 94.25 83 VAL A C 1
ATOM 670 O O . VAL A 1 83 ? 1.383 14.495 -34.424 1.00 94.25 83 VAL A O 1
ATOM 673 N N . LEU A 1 84 ? 0.738 12.384 -34.043 1.00 94.44 84 LEU A N 1
ATOM 674 C CA . LEU A 1 84 ? 1.335 11.822 -35.258 1.00 94.44 84 LEU A CA 1
ATOM 675 C C . LEU A 1 84 ? 0.485 12.059 -36.522 1.00 94.44 84 LEU A C 1
ATOM 677 O O . LEU A 1 84 ? 0.929 11.736 -37.622 1.00 94.44 84 LEU A O 1
ATOM 681 N N . GLY A 1 85 ? -0.729 12.606 -36.401 1.00 93.75 85 GLY A N 1
ATOM 682 C CA . GLY A 1 85 ? -1.616 12.892 -37.533 1.00 93.75 85 GLY A CA 1
ATOM 683 C C . GLY A 1 85 ? -2.193 11.643 -38.213 1.00 93.75 85 GLY A C 1
ATOM 684 O O . GLY A 1 85 ? -2.617 11.700 -39.371 1.00 93.75 85 GLY A O 1
ATOM 685 N N . VAL A 1 86 ? -2.212 10.502 -37.516 1.00 95.38 86 VAL A N 1
ATOM 686 C CA . VAL A 1 86 ? -2.565 9.183 -38.079 1.00 95.38 86 VAL A CA 1
ATOM 687 C C . VAL A 1 86 ? -3.919 8.660 -37.600 1.00 95.38 86 VAL A C 1
ATOM 689 O O . VAL A 1 86 ? -4.251 7.509 -37.868 1.00 95.38 86 VAL A O 1
ATOM 692 N N . SER A 1 87 ? -4.748 9.492 -36.961 1.00 95.69 87 SER A N 1
ATOM 693 C CA . SER A 1 87 ? -6.056 9.092 -36.407 1.00 95.69 87 SER A CA 1
ATOM 694 C C . SER A 1 87 ? -6.972 8.378 -37.402 1.00 95.69 87 SER A C 1
ATOM 696 O O . SER A 1 87 ? -7.656 7.433 -37.037 1.00 95.69 87 SER A O 1
ATOM 698 N N . HIS A 1 88 ? -6.931 8.751 -38.682 1.00 95.50 88 HIS A N 1
ATOM 699 C CA . HIS A 1 88 ? -7.716 8.119 -39.751 1.00 95.50 88 HIS A CA 1
ATOM 700 C C . HIS A 1 88 ? -7.346 6.647 -40.031 1.00 95.50 88 HIS A C 1
ATOM 702 O O . HIS A 1 88 ? -8.086 5.949 -40.723 1.00 95.50 88 HIS A O 1
ATOM 708 N N . LEU A 1 89 ? -6.206 6.171 -39.520 1.00 96.31 89 LEU A N 1
ATOM 709 C CA . LEU A 1 89 ? -5.737 4.791 -39.663 1.00 96.31 89 LEU A CA 1
ATOM 710 C C . LEU A 1 89 ? -6.020 3.937 -38.422 1.00 96.31 89 LEU A C 1
ATOM 712 O O . LEU A 1 89 ? -5.770 2.731 -38.451 1.00 96.31 89 LEU A O 1
ATOM 716 N N . TRP A 1 90 ? -6.518 4.534 -37.340 1.00 97.50 90 TRP A N 1
ATOM 717 C CA . TRP A 1 90 ? -6.729 3.864 -36.063 1.00 97.50 90 TRP A CA 1
ATOM 718 C C . TRP A 1 90 ? -8.201 3.901 -35.660 1.00 97.50 90 TRP A C 1
ATOM 720 O O . TRP A 1 90 ? -8.922 4.856 -35.924 1.00 97.50 90 TRP A O 1
ATOM 730 N N . HIS A 1 91 ? -8.648 2.833 -35.011 1.00 96.25 91 HIS A N 1
ATOM 731 C CA . HIS A 1 91 ? -9.982 2.734 -34.437 1.00 96.25 91 HIS A CA 1
ATOM 732 C C . HIS A 1 91 ? -9.889 2.365 -32.961 1.00 96.25 91 HIS A C 1
ATOM 734 O O . HIS A 1 91 ? -9.290 1.343 -32.607 1.00 96.25 91 HIS A O 1
ATOM 740 N N . ASP A 1 92 ? -10.492 3.183 -32.110 1.00 95.25 92 ASP A N 1
ATOM 741 C CA . ASP A 1 92 ? -10.554 2.983 -30.674 1.00 95.25 92 ASP A CA 1
ATOM 742 C C . ASP A 1 92 ? -11.847 2.279 -30.241 1.00 95.25 92 ASP A C 1
ATOM 744 O O . ASP A 1 92 ? -12.909 2.393 -30.847 1.00 95.25 92 ASP A O 1
ATOM 748 N N . SER A 1 93 ? -11.740 1.491 -29.177 1.00 92.88 93 SER A N 1
ATOM 749 C CA . SER A 1 93 ? -12.867 0.830 -28.529 1.00 92.88 93 SER A CA 1
ATOM 750 C C . SER A 1 93 ? -12.612 0.814 -27.033 1.00 92.88 93 SER A C 1
ATOM 752 O O . SER A 1 93 ? -11.539 0.404 -26.596 1.00 92.88 93 SER A O 1
ATOM 754 N N . VAL A 1 94 ? -13.607 1.208 -26.238 1.00 87.19 94 VAL A N 1
ATOM 755 C CA . VAL A 1 94 ? -13.522 1.239 -24.766 1.00 87.19 94 VAL A CA 1
ATOM 756 C C . VAL A 1 94 ? -14.028 -0.048 -24.104 1.00 87.19 94 VAL A C 1
ATOM 758 O O . VAL A 1 94 ? -13.653 -0.351 -22.971 1.00 87.19 94 VAL A O 1
ATOM 761 N N . SER A 1 95 ? -14.846 -0.846 -24.803 1.00 85.31 95 SER A N 1
ATOM 762 C CA . SER A 1 95 ? -15.378 -2.119 -24.298 1.00 85.31 95 SER A CA 1
ATOM 763 C C . SER A 1 95 ? -15.565 -3.137 -25.435 1.00 85.31 95 SER A C 1
ATOM 765 O O . SER A 1 95 ? -16.580 -3.099 -26.127 1.00 85.31 95 SER A O 1
ATOM 767 N N . PRO A 1 96 ? -14.609 -4.062 -25.646 1.00 85.06 96 PRO A N 1
ATOM 768 C CA . PRO A 1 96 ? -13.351 -4.215 -24.914 1.00 85.06 96 PRO A CA 1
ATOM 769 C C . PRO A 1 96 ? -12.362 -3.075 -25.205 1.00 85.06 96 PRO A C 1
ATOM 771 O O . PRO A 1 96 ? -12.278 -2.605 -26.337 1.00 85.06 96 PRO A O 1
ATOM 774 N N . MET A 1 97 ? -11.589 -2.670 -24.190 1.00 90.31 97 MET A N 1
ATOM 775 C CA . MET A 1 97 ? -10.572 -1.620 -24.319 1.00 90.31 97 MET A CA 1
ATOM 776 C C . MET A 1 97 ? -9.444 -2.063 -25.264 1.00 90.31 97 MET A C 1
ATOM 778 O O . MET A 1 97 ? -8.688 -2.991 -24.941 1.00 90.31 97 MET A O 1
ATOM 782 N N . SER A 1 98 ? -9.361 -1.436 -26.438 1.00 94.12 98 SER A N 1
ATOM 783 C CA . SER A 1 98 ? -8.354 -1.717 -27.465 1.00 94.12 98 SER A CA 1
ATOM 784 C C . SER A 1 98 ? -8.229 -0.590 -28.486 1.00 94.12 98 SER A C 1
ATOM 786 O O . SER A 1 98 ? -9.217 0.080 -28.774 1.00 94.12 98 SER A O 1
ATOM 788 N N . LEU A 1 99 ? -7.051 -0.470 -29.099 1.00 96.06 99 LEU A N 1
ATOM 789 C CA . LEU A 1 99 ? -6.818 0.350 -30.292 1.00 96.06 99 LEU A CA 1
ATOM 790 C C . LEU A 1 99 ? -6.478 -0.581 -31.457 1.00 96.06 99 LEU A C 1
ATOM 792 O O . LEU A 1 99 ? -5.672 -1.495 -31.292 1.00 96.06 99 LEU A O 1
ATOM 796 N N . THR A 1 100 ? -7.109 -0.398 -32.614 1.00 95.75 100 THR A N 1
ATOM 797 C CA . THR A 1 100 ? -6.916 -1.242 -33.802 1.00 95.75 100 THR A CA 1
ATOM 798 C C . THR A 1 100 ? -6.334 -0.417 -34.937 1.00 95.75 100 THR A C 1
ATOM 800 O O . THR A 1 100 ? -6.936 0.577 -35.330 1.00 95.75 100 THR A O 1
ATOM 803 N N . TYR A 1 101 ? -5.214 -0.858 -35.504 1.00 96.50 101 TYR A N 1
ATOM 804 C CA . TYR A 1 101 ? -4.661 -0.265 -36.717 1.00 96.50 101 TYR A CA 1
ATOM 805 C C . TYR A 1 101 ? -5.379 -0.856 -37.937 1.00 96.50 101 TYR A C 1
ATOM 807 O O . TYR A 1 101 ? -5.271 -2.053 -38.220 1.00 96.50 101 TYR A O 1
ATOM 815 N N . LEU A 1 102 ? -6.163 -0.036 -38.634 1.00 94.81 102 LEU A N 1
ATOM 816 C CA . LEU A 1 102 ? -7.081 -0.455 -39.696 1.00 94.81 102 LEU A CA 1
ATOM 817 C C . LEU A 1 102 ? -6.384 -1.137 -40.889 1.00 94.81 102 LEU A C 1
ATOM 819 O O . LEU A 1 102 ? -6.884 -2.179 -41.319 1.00 94.81 102 LEU A O 1
ATOM 823 N N . PRO A 1 103 ? -5.229 -0.653 -41.399 1.00 94.69 103 PRO A N 1
ATOM 824 C CA . PRO A 1 103 ? -4.602 -1.233 -42.590 1.00 94.69 103 PRO A CA 1
ATOM 825 C C . PRO A 1 103 ? -4.178 -2.699 -42.438 1.00 94.69 103 PRO A C 1
ATOM 827 O O . PRO A 1 103 ? -4.279 -3.473 -43.387 1.00 94.69 103 PRO A O 1
ATOM 830 N N . THR A 1 104 ? -3.710 -3.105 -41.253 1.00 93.12 104 THR A N 1
ATOM 831 C CA . THR A 1 104 ? -3.190 -4.468 -41.014 1.00 93.12 104 THR A CA 1
ATOM 832 C C . THR A 1 104 ? -4.005 -5.270 -39.998 1.00 93.12 104 THR A C 1
ATOM 834 O O . THR A 1 104 ? -3.777 -6.473 -39.843 1.00 93.12 104 THR A O 1
ATOM 837 N N . SER A 1 105 ? -4.993 -4.641 -39.347 1.00 91.69 105 SER A N 1
ATOM 838 C CA . SER A 1 105 ? -5.838 -5.210 -38.285 1.00 91.69 105 SER A CA 1
ATOM 839 C C . SER A 1 105 ? -5.094 -5.621 -37.005 1.00 91.69 105 SER A C 1
ATOM 841 O O . SER A 1 105 ? -5.618 -6.414 -36.215 1.00 91.69 105 SER A O 1
ATOM 843 N N . GLN A 1 106 ? -3.887 -5.097 -36.783 1.00 93.88 106 GLN A N 1
ATOM 844 C CA . GLN A 1 106 ? -3.169 -5.249 -35.515 1.00 93.88 106 GLN A CA 1
ATOM 845 C C . GLN A 1 106 ? -3.880 -4.521 -34.385 1.00 93.88 106 GLN A C 1
ATOM 847 O O . GLN A 1 106 ? -4.624 -3.565 -34.618 1.00 93.88 106 GLN A O 1
ATOM 852 N N . LYS A 1 107 ? -3.618 -4.949 -33.148 1.00 94.38 107 LYS A N 1
ATOM 853 C CA . LYS A 1 107 ? -4.250 -4.365 -31.969 1.00 94.38 107 LYS A CA 1
ATOM 854 C C . LYS A 1 107 ? -3.274 -4.048 -30.849 1.00 94.38 107 LYS A C 1
ATOM 856 O O . LYS A 1 107 ? -2.338 -4.797 -30.579 1.00 94.38 107 LYS A O 1
ATOM 861 N N . ILE A 1 108 ? -3.592 -2.972 -30.144 1.00 95.56 108 ILE A N 1
ATOM 862 C CA . ILE A 1 108 ? -3.111 -2.672 -28.803 1.00 95.56 108 ILE A CA 1
ATOM 863 C C . ILE A 1 108 ? -4.194 -3.108 -27.827 1.00 95.56 108 ILE A C 1
ATOM 865 O O . ILE A 1 108 ? -5.348 -2.686 -27.938 1.00 95.56 108 ILE A O 1
ATOM 869 N N . ILE A 1 109 ? -3.835 -3.968 -26.880 1.00 92.88 109 ILE A N 1
ATOM 870 C CA . ILE A 1 109 ? -4.738 -4.425 -25.822 1.00 92.88 109 ILE A CA 1
ATOM 871 C C . ILE A 1 109 ? -4.321 -3.861 -24.464 1.00 92.88 109 ILE A C 1
ATOM 873 O O . ILE A 1 109 ? -3.141 -3.727 -24.165 1.00 92.88 109 ILE A O 1
ATOM 877 N N . PHE A 1 110 ? -5.305 -3.586 -23.611 1.00 92.81 110 PHE A N 1
ATOM 878 C CA . PHE A 1 110 ? -5.083 -2.999 -22.288 1.00 92.81 110 PHE A CA 1
ATOM 879 C C . PHE A 1 110 ? -5.464 -4.001 -21.204 1.00 92.81 110 PHE A C 1
ATOM 881 O O . PHE A 1 110 ? -6.548 -4.604 -21.265 1.00 92.81 110 PHE A O 1
ATOM 888 N N . ARG A 1 111 ? -4.580 -4.241 -20.230 1.00 89.38 111 ARG A N 1
ATOM 889 C CA . ARG A 1 111 ? -4.807 -5.242 -19.173 1.00 89.38 111 ARG A CA 1
ATOM 890 C C . ARG A 1 111 ? -4.317 -4.757 -17.809 1.00 89.38 111 ARG A C 1
ATOM 892 O O . ARG A 1 111 ? -3.261 -4.151 -17.697 1.00 89.38 111 ARG A O 1
ATOM 899 N N . GLY A 1 112 ? -5.101 -5.055 -16.774 1.00 88.31 112 GLY A N 1
ATOM 900 C CA . GLY A 1 112 ? -4.677 -4.903 -15.384 1.00 88.31 112 GLY A CA 1
ATOM 901 C C . GLY A 1 112 ? -3.845 -6.109 -14.952 1.00 88.31 112 GLY A C 1
ATOM 902 O O . GLY A 1 112 ? -4.150 -7.242 -15.343 1.00 88.31 112 GLY A O 1
ATOM 903 N N . ALA A 1 113 ? -2.799 -5.872 -14.164 1.00 83.88 113 ALA A N 1
ATOM 904 C CA . ALA A 1 113 ? -1.988 -6.924 -13.551 1.00 83.88 113 ALA A CA 1
ATOM 905 C C . ALA A 1 113 ? -2.517 -7.378 -12.174 1.00 83.88 113 ALA A C 1
ATOM 907 O O . ALA A 1 113 ? -1.904 -8.222 -11.527 1.00 83.88 113 ALA A O 1
ATOM 908 N N . ASP A 1 114 ? -3.675 -6.876 -11.738 1.00 79.81 114 ASP A N 1
ATOM 909 C CA . ASP A 1 114 ? -4.406 -7.296 -10.535 1.00 79.81 114 ASP A CA 1
ATOM 910 C C . ASP A 1 114 ? -4.758 -8.794 -10.554 1.00 79.81 114 ASP A C 1
ATOM 912 O O . ASP A 1 114 ? -4.778 -9.458 -9.517 1.00 79.81 114 ASP A O 1
ATOM 916 N N . LYS A 1 115 ? -5.012 -9.354 -11.746 1.00 71.88 115 LYS A N 1
ATOM 917 C CA . LYS A 1 115 ? -5.317 -10.780 -11.951 1.00 71.88 115 LYS A CA 1
ATOM 918 C C . LYS A 1 115 ? -4.427 -11.372 -13.050 1.00 71.88 115 LYS A C 1
ATOM 920 O O . LYS A 1 115 ? -4.922 -11.634 -14.152 1.00 71.88 115 LYS A O 1
ATOM 925 N N . PRO A 1 116 ? -3.152 -11.705 -12.758 1.00 65.12 116 PRO A N 1
ATOM 926 C CA . PRO A 1 116 ? -2.183 -12.195 -13.750 1.00 65.12 116 PRO A CA 1
ATOM 927 C C . PRO A 1 116 ? -2.673 -13.424 -14.530 1.00 65.12 116 PRO A C 1
ATOM 929 O O . PRO A 1 116 ? -2.398 -13.590 -15.716 1.00 65.12 116 PRO A O 1
ATOM 932 N N . LYS A 1 117 ? -3.485 -14.281 -13.893 1.00 63.66 117 LYS A N 1
ATOM 933 C CA . LYS A 1 117 ? -4.087 -15.461 -14.539 1.00 63.66 117 LYS A CA 1
ATOM 934 C C . LYS A 1 117 ? -5.057 -15.107 -15.678 1.00 63.66 117 LYS A C 1
ATOM 936 O O . LYS A 1 117 ? -5.167 -15.891 -16.614 1.00 63.66 117 LYS A O 1
ATOM 941 N N . LYS A 1 118 ? -5.727 -13.947 -15.636 1.00 64.12 118 LYS A N 1
ATOM 942 C CA . LYS A 1 118 ? -6.641 -13.477 -16.700 1.00 64.12 118 LYS A CA 1
ATOM 943 C C . LYS A 1 118 ? -5.908 -12.841 -17.883 1.00 64.12 118 LYS A C 1
ATOM 945 O O . LYS A 1 118 ? -6.460 -12.766 -18.975 1.00 64.12 118 LYS A O 1
ATOM 950 N N . VAL A 1 119 ? -4.657 -12.427 -17.692 1.00 65.12 119 VAL A N 1
ATOM 951 C CA . VAL A 1 119 ? -3.806 -11.874 -18.756 1.00 65.12 119 VAL A CA 1
ATOM 952 C C . VAL A 1 119 ? -3.453 -12.960 -19.796 1.00 65.12 119 VAL A C 1
ATOM 954 O O . VAL A 1 119 ? -3.370 -12.670 -20.990 1.00 65.12 119 VAL A O 1
ATOM 957 N N . LYS A 1 120 ? -3.395 -14.234 -19.367 1.00 57.09 120 LYS A N 1
ATOM 958 C CA . LYS A 1 120 ? -3.039 -15.421 -20.174 1.00 57.09 120 LYS A CA 1
ATOM 959 C C . LYS A 1 120 ? -3.980 -15.769 -21.334 1.00 57.09 120 LYS A C 1
ATOM 961 O O . LYS A 1 120 ? -3.569 -16.502 -22.227 1.00 57.09 120 LYS A O 1
ATOM 966 N N . SER A 1 121 ? -5.223 -15.286 -21.353 1.00 52.28 121 SER A N 1
ATOM 967 C CA . SER A 1 121 ? -6.232 -15.726 -22.336 1.00 52.28 121 SER A CA 1
ATOM 968 C C . SER A 1 121 ? -6.306 -14.877 -23.613 1.00 52.28 121 SER A C 1
ATOM 970 O O . SER A 1 121 ? -7.210 -15.071 -24.424 1.00 52.28 121 SER A O 1
ATOM 972 N N . SER A 1 122 ? -5.391 -13.925 -23.816 1.00 60.97 122 SER A N 1
ATOM 973 C CA . SER A 1 122 ? -5.457 -12.976 -24.937 1.00 60.97 122 SER A CA 1
ATOM 974 C C . SER A 1 122 ? -4.796 -13.547 -26.200 1.00 60.97 122 SER A C 1
ATOM 976 O O . SER A 1 122 ? -3.693 -13.150 -26.560 1.00 60.97 122 SER A O 1
ATOM 978 N N . LYS A 1 123 ? -5.453 -14.499 -26.878 1.00 62.97 123 LYS A N 1
ATOM 979 C CA . LYS A 1 123 ? -5.018 -14.938 -28.215 1.00 62.97 123 LYS A CA 1
ATOM 980 C C . LYS A 1 123 ? -5.294 -13.827 -29.232 1.00 62.97 123 LYS A C 1
ATOM 982 O O . LYS A 1 123 ? -6.430 -13.372 -29.357 1.00 62.97 123 LYS A O 1
ATOM 987 N N . LEU A 1 124 ? -4.265 -13.403 -29.957 1.00 72.06 124 LEU A N 1
ATOM 988 C CA . LEU A 1 124 ? -4.399 -12.477 -31.080 1.00 72.06 124 LEU A CA 1
ATOM 989 C C . LEU A 1 124 ? -4.748 -13.248 -32.356 1.00 72.06 124 LEU A C 1
ATOM 991 O O . LEU A 1 124 ? -4.333 -14.390 -32.534 1.00 72.06 124 LEU A O 1
ATOM 995 N N . ARG A 1 125 ? -5.513 -12.616 -33.251 1.00 69.19 125 ARG A N 1
ATOM 996 C CA . ARG A 1 125 ? -5.928 -13.224 -34.527 1.00 69.19 125 ARG A CA 1
ATOM 997 C C . ARG A 1 125 ? -4.784 -13.279 -35.550 1.00 69.19 125 ARG A C 1
ATOM 999 O O . ARG A 1 125 ? -4.799 -14.147 -36.415 1.00 69.19 125 ARG A O 1
ATOM 1006 N N . ARG A 1 126 ? -3.824 -12.351 -35.469 1.00 74.12 126 ARG A N 1
ATOM 1007 C CA . ARG A 1 126 ? -2.686 -12.217 -36.389 1.00 74.12 126 ARG A CA 1
ATOM 1008 C C . ARG A 1 126 ? -1.490 -11.603 -35.664 1.00 74.12 126 ARG A C 1
ATOM 1010 O O . ARG A 1 126 ? -1.674 -10.704 -34.846 1.00 74.12 126 ARG A O 1
ATOM 1017 N N . GLY A 1 127 ? -0.288 -12.058 -36.011 1.00 87.00 127 GLY A N 1
ATOM 1018 C CA . GLY A 1 127 ? 0.956 -11.561 -35.430 1.00 87.00 127 GLY A CA 1
ATOM 1019 C C . GLY A 1 127 ? 1.165 -12.016 -33.987 1.00 87.00 127 GLY A C 1
ATOM 1020 O O . GLY A 1 127 ? 0.519 -12.951 -33.510 1.00 87.00 127 GLY A O 1
ATOM 1021 N N . TYR A 1 128 ? 2.075 -11.341 -33.296 1.00 90.75 128 TYR A N 1
ATOM 1022 C CA . TYR A 1 128 ? 2.421 -11.616 -31.904 1.00 90.75 128 TYR A CA 1
ATOM 1023 C C . TYR A 1 128 ? 2.542 -10.303 -31.122 1.00 90.75 128 TYR A C 1
ATOM 1025 O O . TYR A 1 128 ? 2.552 -9.220 -31.710 1.00 90.75 128 TYR A O 1
ATOM 1033 N N . ILE A 1 129 ? 2.589 -10.379 -29.790 1.00 92.38 129 ILE A N 1
ATOM 1034 C CA . ILE A 1 129 ? 2.837 -9.200 -28.954 1.00 92.38 129 ILE A CA 1
ATOM 1035 C C . ILE A 1 129 ? 4.327 -8.869 -29.044 1.00 92.38 129 ILE A C 1
ATOM 1037 O O . ILE A 1 129 ? 5.145 -9.548 -28.429 1.00 92.38 129 ILE A O 1
ATOM 1041 N N . LYS A 1 130 ? 4.671 -7.847 -29.828 1.00 93.94 130 LYS A N 1
ATOM 1042 C CA . LYS A 1 130 ? 6.042 -7.338 -29.947 1.00 93.94 130 LYS A CA 1
ATOM 1043 C C . LYS A 1 130 ? 6.334 -6.316 -28.856 1.00 93.94 130 LYS A C 1
ATOM 1045 O O . LYS A 1 130 ? 7.390 -6.394 -28.237 1.00 93.94 130 LYS A O 1
ATOM 1050 N N . TYR A 1 131 ? 5.392 -5.405 -28.608 1.00 95.88 131 TYR A N 1
ATOM 1051 C CA . TYR A 1 131 ? 5.547 -4.316 -27.646 1.00 95.88 131 TYR A CA 1
ATOM 1052 C C . TYR A 1 131 ? 4.777 -4.605 -26.357 1.00 95.88 131 TYR A C 1
ATOM 1054 O O . TYR A 1 131 ? 3.574 -4.869 -26.375 1.00 95.88 131 TYR A O 1
ATOM 1062 N N . VAL A 1 132 ? 5.460 -4.541 -25.222 1.00 95.19 132 VAL A N 1
ATOM 1063 C CA . VAL A 1 132 ? 4.865 -4.679 -23.888 1.00 95.19 132 VAL A CA 1
ATOM 1064 C C . VAL A 1 132 ? 5.209 -3.424 -23.106 1.00 95.19 132 VAL A C 1
ATOM 1066 O O . VAL A 1 132 ? 6.379 -3.091 -22.988 1.00 95.19 132 VAL A O 1
ATOM 1069 N N . TRP A 1 133 ? 4.221 -2.729 -22.561 1.00 96.94 133 TRP A N 1
ATOM 1070 C CA . TRP A 1 133 ? 4.446 -1.519 -21.777 1.00 96.94 133 TRP A CA 1
ATOM 1071 C C . TRP A 1 133 ? 3.877 -1.675 -20.374 1.00 96.94 133 TRP A C 1
ATOM 1073 O O . TRP A 1 133 ? 2.673 -1.860 -20.211 1.00 96.94 133 TRP A O 1
ATOM 1083 N N . TYR A 1 134 ? 4.752 -1.604 -19.374 1.00 94.62 134 TYR A N 1
ATOM 1084 C CA . TYR A 1 134 ? 4.409 -1.491 -17.963 1.00 94.62 134 TYR A CA 1
ATOM 1085 C C . TYR A 1 134 ? 4.518 -0.029 -17.535 1.00 94.62 134 TYR A C 1
ATOM 1087 O O . TYR A 1 134 ? 5.625 0.497 -17.409 1.00 94.62 134 TYR A O 1
ATOM 1095 N N . GLU A 1 135 ? 3.372 0.607 -17.314 1.00 94.31 135 GLU A N 1
ATOM 1096 C CA . GLU A 1 135 ? 3.295 1.965 -16.776 1.00 94.31 135 GLU A CA 1
ATOM 1097 C C . GLU A 1 135 ? 3.192 1.919 -15.253 1.00 94.31 135 GLU A C 1
ATOM 1099 O O . GLU A 1 135 ? 2.417 1.123 -14.724 1.00 94.31 135 GLU A O 1
ATOM 1104 N N . GLU A 1 136 ? 3.945 2.787 -14.573 1.00 90.88 136 GLU A N 1
ATOM 1105 C CA . GLU A 1 136 ? 4.067 2.817 -13.107 1.00 90.88 136 GLU A CA 1
ATOM 1106 C C . GLU A 1 136 ? 4.478 1.449 -12.563 1.00 90.88 136 GLU A C 1
ATOM 1108 O O . GLU A 1 136 ? 3.819 0.831 -11.725 1.00 90.88 136 GLU A O 1
ATOM 1113 N N . VAL A 1 137 ? 5.589 0.935 -13.109 1.00 88.75 137 VAL A N 1
ATOM 1114 C CA . VAL A 1 137 ? 6.087 -0.403 -12.768 1.00 88.75 137 VAL A CA 1
ATOM 1115 C C . VAL A 1 137 ? 6.405 -0.545 -11.272 1.00 88.75 137 VAL A C 1
ATOM 1117 O O . VAL A 1 137 ? 6.347 -1.649 -10.741 1.00 88.75 137 VAL A O 1
ATOM 1120 N N . ASP A 1 138 ? 6.658 0.555 -10.564 1.00 85.75 138 ASP A N 1
ATOM 1121 C CA . ASP A 1 138 ? 6.861 0.580 -9.116 1.00 85.75 138 ASP A CA 1
ATOM 1122 C C . ASP A 1 138 ? 5.650 0.104 -8.298 1.00 85.75 138 ASP A C 1
ATOM 1124 O O . ASP A 1 138 ? 5.833 -0.364 -7.175 1.00 85.75 138 ASP A O 1
ATOM 1128 N N . GLU A 1 139 ? 4.443 0.113 -8.870 1.00 88.31 139 GLU A N 1
ATOM 1129 C CA . GLU A 1 139 ? 3.235 -0.444 -8.245 1.00 88.31 139 GLU A CA 1
ATOM 1130 C C . GLU A 1 139 ? 3.085 -1.969 -8.432 1.00 88.31 139 GLU A C 1
ATOM 1132 O O . GLU A 1 139 ? 2.182 -2.601 -7.871 1.00 88.31 139 GLU A O 1
ATOM 1137 N N . PHE A 1 140 ? 3.926 -2.591 -9.261 1.00 87.44 140 PHE A N 1
ATOM 1138 C CA . PHE A 1 140 ? 3.830 -4.013 -9.582 1.00 87.44 140 PHE A CA 1
ATOM 1139 C C . PHE A 1 140 ? 4.616 -4.871 -8.593 1.00 87.44 140 PHE A C 1
ATOM 1141 O O . PHE A 1 140 ? 5.517 -4.409 -7.898 1.00 87.44 140 PHE A O 1
ATOM 1148 N N . LEU A 1 141 ? 4.291 -6.165 -8.571 1.00 84.19 141 LEU A N 1
ATOM 1149 C CA . LEU A 1 141 ? 5.128 -7.178 -7.937 1.00 84.19 141 LEU A CA 1
ATOM 1150 C C . LEU A 1 141 ? 6.053 -7.806 -8.998 1.00 84.19 141 LEU A C 1
ATOM 1152 O O . LEU A 1 141 ? 5.576 -8.112 -10.101 1.00 84.19 141 LEU A O 1
ATOM 1156 N N . PRO A 1 142 ? 7.339 -8.060 -8.695 1.00 80.38 142 PRO A N 1
ATOM 1157 C CA . PRO A 1 142 ? 8.270 -8.708 -9.625 1.00 80.38 142 PRO A CA 1
ATOM 1158 C C . PRO A 1 142 ? 7.749 -10.035 -10.199 1.00 80.38 142 PRO A C 1
ATOM 1160 O O . PRO A 1 142 ? 7.950 -10.354 -11.375 1.00 80.38 142 PRO A O 1
ATOM 1163 N N . GLU A 1 143 ? 7.046 -10.818 -9.382 1.00 80.44 143 GLU A N 1
ATOM 1164 C CA . GLU A 1 143 ? 6.494 -12.120 -9.755 1.00 80.44 143 GLU A CA 1
ATOM 1165 C C . GLU A 1 143 ? 5.373 -11.995 -10.796 1.00 80.44 143 GLU A C 1
ATOM 1167 O O . GLU A 1 143 ? 5.260 -12.842 -11.696 1.00 80.44 143 GLU A O 1
ATOM 1172 N N . ASP A 1 144 ? 4.576 -10.925 -10.712 1.00 84.06 144 ASP A N 1
ATOM 1173 C CA . ASP A 1 144 ? 3.519 -10.623 -11.678 1.00 84.06 144 ASP A CA 1
ATOM 1174 C C . ASP A 1 144 ? 4.142 -10.318 -13.042 1.00 84.06 144 ASP A C 1
ATOM 1176 O O . ASP A 1 144 ? 3.757 -10.922 -14.045 1.00 84.06 144 ASP A O 1
ATOM 1180 N N . ILE A 1 145 ? 5.166 -9.458 -13.074 1.00 86.38 145 ILE A N 1
ATOM 1181 C CA . ILE A 1 145 ? 5.895 -9.101 -14.300 1.00 86.38 145 ILE A CA 1
ATOM 1182 C C . ILE A 1 145 ? 6.528 -10.341 -14.922 1.00 86.38 145 ILE A C 1
ATOM 1184 O O . ILE A 1 145 ? 6.379 -10.575 -16.121 1.00 86.38 145 ILE A O 1
ATOM 1188 N N . ARG A 1 146 ? 7.185 -11.188 -14.121 1.00 83.25 146 ARG A N 1
ATOM 1189 C CA . ARG A 1 146 ? 7.785 -12.435 -14.615 1.00 83.25 146 ARG A CA 1
ATOM 1190 C C . ARG A 1 146 ? 6.738 -13.345 -15.255 1.00 83.25 146 ARG A C 1
ATOM 1192 O O . ARG A 1 146 ? 6.968 -13.892 -16.334 1.00 83.25 146 ARG A O 1
ATOM 1199 N N . THR A 1 147 ? 5.581 -13.490 -14.614 1.00 83.62 147 THR A N 1
ATOM 1200 C CA . THR A 1 147 ? 4.474 -14.318 -15.113 1.00 83.62 147 THR A CA 1
ATOM 1201 C C . THR A 1 147 ? 3.877 -13.757 -16.408 1.00 83.62 147 THR A C 1
ATOM 1203 O O . THR A 1 147 ? 3.556 -14.513 -17.333 1.00 83.62 147 THR A O 1
ATOM 1206 N N . ILE A 1 148 ? 3.734 -12.435 -16.493 1.00 86.62 148 ILE A N 1
ATOM 1207 C CA . ILE A 1 148 ? 3.202 -11.744 -17.669 1.00 86.62 148 ILE A CA 1
ATOM 1208 C C . ILE A 1 148 ? 4.201 -11.811 -18.831 1.00 86.62 148 ILE A C 1
ATOM 1210 O O . ILE A 1 148 ? 3.820 -12.194 -19.937 1.00 86.62 148 ILE A O 1
ATOM 1214 N N . ASN A 1 149 ? 5.488 -11.564 -18.586 1.00 86.38 149 ASN A N 1
ATOM 1215 C CA . ASN A 1 149 ? 6.546 -11.691 -19.589 1.00 86.38 149 ASN A CA 1
ATOM 1216 C C . ASN A 1 149 ? 6.624 -13.114 -20.149 1.00 86.38 149 ASN A C 1
ATOM 1218 O O . ASN A 1 149 ? 6.667 -13.298 -21.361 1.00 86.38 149 ASN A O 1
ATOM 1222 N N . GLN A 1 150 ? 6.534 -14.140 -19.297 1.00 83.81 150 GLN A N 1
ATOM 1223 C CA . GLN A 1 150 ? 6.447 -15.526 -19.763 1.00 83.81 150 GLN A CA 1
ATOM 1224 C C . GLN A 1 150 ? 5.230 -15.785 -20.654 1.00 83.81 150 GLN A C 1
ATOM 1226 O O . GLN A 1 150 ? 5.257 -16.724 -21.438 1.00 83.81 150 GLN A O 1
ATOM 1231 N N . THR A 1 151 ? 4.163 -15.002 -20.527 1.00 84.25 151 THR A N 1
ATOM 1232 C CA . THR A 1 151 ? 2.955 -15.145 -21.342 1.00 84.25 151 THR A CA 1
ATOM 1233 C C . THR A 1 151 ? 3.108 -14.443 -22.691 1.00 84.25 151 THR A C 1
ATOM 1235 O O . THR A 1 151 ? 2.765 -15.034 -23.713 1.00 84.25 151 THR A O 1
ATOM 1238 N N . PHE A 1 152 ? 3.613 -13.206 -22.701 1.00 84.38 152 PHE A N 1
ATOM 1239 C CA . PHE A 1 152 ? 3.629 -12.359 -23.898 1.00 84.38 152 PHE A CA 1
ATOM 1240 C C . PHE A 1 152 ? 4.913 -12.428 -24.723 1.00 84.38 152 PHE A C 1
ATOM 1242 O O . PHE A 1 152 ? 4.838 -12.269 -25.938 1.00 84.38 152 PHE A O 1
ATOM 1249 N N . LEU A 1 153 ? 6.068 -12.713 -24.115 1.00 84.88 153 LEU A N 1
ATOM 1250 C CA . LEU A 1 153 ? 7.358 -12.791 -24.813 1.00 84.88 153 LEU A CA 1
ATOM 1251 C C . LEU A 1 153 ? 7.541 -14.156 -25.490 1.00 84.88 153 LEU A C 1
ATOM 1253 O O . LEU A 1 153 ? 8.472 -14.907 -25.199 1.00 84.88 153 LEU A O 1
ATOM 1257 N N . ARG A 1 154 ? 6.578 -14.530 -26.338 1.00 82.94 154 ARG A N 1
ATOM 1258 C CA . ARG A 1 154 ? 6.550 -15.781 -27.106 1.00 82.94 154 ARG A CA 1
ATOM 1259 C C . ARG A 1 154 ? 5.898 -15.550 -28.468 1.00 82.94 154 ARG A C 1
ATOM 1261 O O . ARG A 1 154 ? 5.058 -14.670 -28.621 1.00 82.94 154 ARG A O 1
ATOM 1268 N N . GLY A 1 155 ? 6.233 -16.395 -29.443 1.00 80.56 155 GLY A N 1
ATOM 1269 C CA . GLY A 1 155 ? 5.550 -16.425 -30.743 1.00 80.56 155 GLY A CA 1
ATOM 1270 C C . GLY A 1 155 ? 6.070 -15.437 -31.791 1.00 80.56 155 GLY A C 1
ATOM 1271 O O . GLY A 1 155 ? 5.456 -15.324 -32.847 1.00 80.56 155 GLY A O 1
ATOM 1272 N N . GLY A 1 156 ? 7.195 -14.766 -31.535 1.00 83.75 156 GLY A N 1
ATOM 1273 C CA . GLY A 1 156 ? 7.857 -13.896 -32.504 1.00 83.75 156 GLY A CA 1
ATOM 1274 C C . GLY A 1 156 ? 9.371 -13.801 -32.291 1.00 83.75 156 GLY A C 1
ATOM 1275 O O . GLY A 1 156 ? 9.869 -14.276 -31.269 1.00 83.75 156 GLY A O 1
ATOM 1276 N N . PRO A 1 157 ? 10.107 -13.235 -33.265 1.00 85.25 157 PRO A N 1
ATOM 1277 C CA . PRO A 1 157 ? 11.571 -13.213 -33.265 1.00 85.25 157 PRO A CA 1
ATOM 1278 C C . PRO A 1 157 ? 12.181 -12.111 -32.391 1.00 85.25 157 PRO A C 1
ATOM 1280 O O . PRO A 1 157 ? 13.321 -12.249 -31.959 1.00 85.25 157 PRO A O 1
ATOM 1283 N N . LYS A 1 158 ? 11.453 -11.014 -32.151 1.00 89.00 158 LYS A N 1
ATOM 1284 C CA . LYS A 1 158 ? 11.953 -9.835 -31.432 1.00 89.00 158 LYS A CA 1
ATOM 1285 C C . LYS A 1 158 ? 10.880 -9.239 -30.539 1.00 89.00 158 LYS A C 1
ATOM 1287 O O . LYS A 1 158 ? 9.716 -9.213 -30.932 1.00 89.00 158 LYS A O 1
ATOM 1292 N N . PHE A 1 159 ? 11.274 -8.725 -29.383 1.00 89.25 159 PHE A N 1
ATOM 1293 C CA . PHE A 1 159 ? 10.370 -8.134 -28.402 1.00 89.25 159 PHE A CA 1
ATOM 1294 C C . PHE A 1 159 ? 10.956 -6.840 -27.856 1.00 89.25 159 PHE A C 1
ATOM 1296 O O . PHE A 1 159 ? 12.172 -6.708 -27.753 1.00 89.25 159 PHE A O 1
ATOM 1303 N N . VAL A 1 160 ? 10.077 -5.920 -27.478 1.00 91.31 160 VAL A N 1
ATOM 1304 C CA . VAL A 1 160 ? 10.420 -4.648 -26.850 1.00 91.31 160 VAL A CA 1
ATOM 1305 C C . VAL A 1 160 ? 9.516 -4.472 -25.639 1.00 91.31 160 VAL A C 1
ATOM 1307 O O . VAL A 1 160 ? 8.291 -4.453 -25.755 1.00 91.31 160 VAL A O 1
ATOM 1310 N N . VAL A 1 161 ? 10.124 -4.366 -24.465 1.00 91.75 161 VAL A N 1
ATOM 1311 C CA . VAL A 1 161 ? 9.435 -4.212 -23.190 1.00 91.75 161 VAL A CA 1
ATOM 1312 C C . VAL A 1 161 ? 9.826 -2.884 -22.573 1.00 91.75 161 VAL A C 1
ATOM 1314 O O . VAL A 1 161 ? 10.979 -2.694 -22.199 1.00 91.75 161 VAL A O 1
ATOM 1317 N N . PHE A 1 162 ? 8.861 -1.986 -22.449 1.00 94.81 162 PHE A N 1
ATOM 1318 C CA . PHE A 1 162 ? 9.013 -0.696 -21.799 1.00 94.81 162 PHE A CA 1
ATOM 1319 C C . PHE A 1 162 ? 8.591 -0.779 -20.337 1.00 94.81 162 PHE A C 1
ATOM 1321 O O . PHE A 1 162 ? 7.499 -1.260 -20.024 1.00 94.81 162 PHE A O 1
ATOM 1328 N N . TYR A 1 163 ? 9.439 -0.258 -19.458 1.00 91.88 163 TYR A N 1
ATOM 1329 C CA . TYR A 1 163 ? 9.163 -0.076 -18.041 1.00 91.88 163 TYR A CA 1
ATOM 1330 C C . TYR A 1 163 ? 9.299 1.400 -17.705 1.00 91.88 163 TYR A C 1
ATOM 1332 O O . TYR A 1 163 ? 10.403 1.938 -17.741 1.00 91.88 163 TYR A O 1
ATOM 1340 N N . SER A 1 164 ? 8.200 2.062 -17.374 1.00 91.62 164 SER A N 1
ATOM 1341 C CA . SER A 1 164 ? 8.202 3.464 -16.953 1.00 91.62 164 SER A CA 1
ATOM 1342 C C . SER A 1 164 ? 7.780 3.575 -15.500 1.00 91.62 164 SER A C 1
ATOM 1344 O O . SER A 1 164 ? 6.786 2.991 -15.073 1.00 91.62 164 SER A O 1
ATOM 1346 N N . PHE A 1 165 ? 8.544 4.342 -14.729 1.00 88.81 165 PHE A N 1
ATOM 1347 C CA . PHE A 1 165 ? 8.243 4.614 -13.328 1.00 88.81 165 PHE A CA 1
ATOM 1348 C C . PHE A 1 165 ? 8.855 5.935 -12.877 1.00 88.81 165 PHE A C 1
ATOM 1350 O O . PHE A 1 165 ? 9.753 6.501 -13.516 1.00 88.81 165 PHE A O 1
ATOM 1357 N N . ASN A 1 166 ? 8.351 6.424 -11.752 1.00 82.38 166 ASN A N 1
ATOM 1358 C CA . ASN A 1 166 ? 8.982 7.502 -11.016 1.00 82.38 166 ASN A CA 1
ATOM 1359 C C . ASN A 1 166 ? 9.730 6.889 -9.822 1.00 82.38 166 ASN A C 1
ATOM 1361 O O . ASN A 1 166 ? 9.083 6.245 -8.997 1.00 82.38 166 ASN A O 1
ATOM 1365 N N . PRO A 1 167 ? 11.061 7.048 -9.706 1.00 69.56 167 PRO A N 1
ATOM 1366 C CA . PRO A 1 167 ? 11.810 6.472 -8.596 1.00 69.56 167 PRO A CA 1
ATOM 1367 C C . PRO A 1 167 ? 11.221 6.892 -7.248 1.00 69.56 167 PRO A C 1
ATOM 1369 O O . PRO A 1 167 ? 11.144 8.078 -6.916 1.00 69.56 167 PRO A O 1
ATOM 1372 N N . THR A 1 168 ? 10.793 5.915 -6.449 1.00 65.00 168 THR A N 1
ATOM 1373 C CA . THR A 1 168 ? 10.293 6.190 -5.102 1.00 65.00 168 THR A CA 1
ATOM 1374 C C . THR A 1 168 ? 11.450 6.606 -4.198 1.00 65.00 168 THR A C 1
ATOM 1376 O O . THR A 1 168 ? 12.526 6.015 -4.277 1.00 65.00 168 THR A O 1
ATOM 1379 N N . LYS A 1 169 ? 11.221 7.555 -3.276 1.00 56.56 169 LYS A N 1
ATOM 1380 C CA . LYS A 1 169 ? 12.243 8.042 -2.321 1.00 56.56 169 LYS A CA 1
ATOM 1381 C C . LYS A 1 169 ? 12.895 6.929 -1.486 1.00 56.56 169 LYS A C 1
ATOM 1383 O O . LYS A 1 169 ? 14.007 7.096 -1.000 1.00 56.56 169 LYS A O 1
ATOM 1388 N N . SER A 1 170 ? 12.206 5.802 -1.308 1.00 50.72 170 SER A N 1
ATOM 1389 C CA . SER A 1 170 ? 12.744 4.632 -0.619 1.00 50.72 170 SER A CA 1
ATOM 1390 C C . SER A 1 170 ? 13.652 3.820 -1.546 1.00 50.72 170 SER A C 1
ATOM 1392 O O . SER A 1 170 ? 13.181 3.201 -2.501 1.00 50.72 170 SER A O 1
ATOM 1394 N N . GLN A 1 171 ? 14.944 3.740 -1.217 1.00 51.81 171 GLN A N 1
ATOM 1395 C CA . GLN A 1 171 ? 15.893 2.845 -1.898 1.00 51.81 171 GLN A CA 1
ATOM 1396 C C . GLN A 1 171 ? 15.547 1.352 -1.728 1.00 51.81 171 GLN A C 1
ATOM 1398 O O . GLN A 1 171 ? 16.065 0.515 -2.457 1.00 51.81 171 GLN A O 1
ATOM 1403 N N . ARG A 1 172 ? 14.640 1.004 -0.800 1.00 52.44 172 ARG A N 1
ATOM 1404 C CA . ARG A 1 172 ? 14.174 -0.375 -0.566 1.00 52.44 172 ARG A CA 1
ATOM 1405 C C . ARG A 1 172 ? 13.148 -0.863 -1.594 1.00 52.44 172 ARG A C 1
ATOM 1407 O O . ARG A 1 172 ? 12.779 -2.035 -1.547 1.00 52.44 172 ARG A O 1
ATOM 1414 N N . ASN A 1 173 ? 12.651 0.006 -2.480 1.00 59.34 173 ASN A N 1
ATOM 1415 C CA . ASN A 1 173 ? 11.735 -0.425 -3.532 1.00 59.34 173 ASN A CA 1
ATOM 1416 C C . ASN A 1 173 ? 12.475 -1.327 -4.529 1.00 59.34 173 ASN A C 1
ATOM 1418 O O . ASN A 1 173 ? 13.573 -1.004 -4.979 1.00 59.34 173 ASN A O 1
ATOM 1422 N N . TRP A 1 174 ? 11.869 -2.462 -4.865 1.00 68.62 174 TRP A N 1
ATOM 1423 C CA . TRP A 1 174 ? 12.481 -3.509 -5.676 1.00 68.62 174 TRP A CA 1
ATOM 1424 C C . TRP A 1 174 ? 12.902 -3.006 -7.063 1.00 68.62 174 TRP A C 1
ATOM 1426 O O . TRP A 1 174 ? 13.908 -3.470 -7.592 1.00 68.62 174 TRP A O 1
ATOM 1436 N N . VAL A 1 175 ? 12.184 -2.025 -7.621 1.00 57.59 175 VAL A N 1
ATOM 1437 C CA . VAL A 1 175 ? 12.518 -1.430 -8.923 1.00 57.59 175 VAL A CA 1
ATOM 1438 C C . VAL A 1 175 ? 13.884 -0.740 -8.890 1.00 57.59 175 VAL A C 1
ATOM 1440 O O . VAL A 1 175 ? 14.674 -0.905 -9.815 1.00 57.59 175 VAL A O 1
ATOM 1443 N N . ASN A 1 176 ? 14.204 -0.049 -7.791 1.00 60.97 176 ASN A N 1
ATOM 1444 C CA . ASN A 1 176 ? 15.497 0.619 -7.609 1.00 60.97 176 ASN A CA 1
ATOM 1445 C C . ASN A 1 176 ? 16.646 -0.402 -7.445 1.00 60.97 176 ASN A C 1
ATOM 1447 O O . ASN A 1 176 ? 17.787 -0.122 -7.799 1.00 60.97 176 ASN A O 1
ATOM 1451 N N . ALA A 1 177 ? 16.362 -1.603 -6.926 1.00 54.34 177 ALA A N 1
ATOM 1452 C CA . ALA A 1 177 ? 17.350 -2.679 -6.797 1.00 54.34 177 ALA A CA 1
ATOM 1453 C C . ALA A 1 177 ? 17.602 -3.423 -8.123 1.00 54.34 177 ALA A C 1
ATOM 1455 O O . ALA A 1 177 ? 18.721 -3.870 -8.374 1.00 54.34 177 ALA A O 1
ATOM 1456 N N . GLU A 1 178 ? 16.582 -3.554 -8.977 1.00 51.75 178 GLU A N 1
ATOM 1457 C CA . GLU A 1 178 ? 16.734 -4.148 -10.312 1.00 51.75 178 GLU A CA 1
ATOM 1458 C C . GLU A 1 178 ? 17.534 -3.227 -11.249 1.00 51.75 178 GLU A C 1
ATOM 1460 O O . GLU A 1 178 ? 18.289 -3.716 -12.085 1.00 51.75 178 GLU A O 1
ATOM 1465 N N . GLU A 1 179 ? 17.460 -1.909 -11.033 1.00 49.12 179 GLU A N 1
ATOM 1466 C CA . GLU A 1 179 ? 18.348 -0.910 -11.643 1.00 49.12 179 GLU A CA 1
ATOM 1467 C C . GLU A 1 179 ? 19.812 -1.097 -11.209 1.00 49.12 179 GLU A C 1
ATOM 1469 O O . GLU A 1 179 ? 20.721 -1.068 -12.038 1.00 49.12 179 GLU A O 1
ATOM 1474 N N . LEU A 1 180 ? 20.053 -1.357 -9.918 1.00 42.81 180 LEU A N 1
ATOM 1475 C CA . LEU A 1 180 ? 21.403 -1.489 -9.358 1.00 42.81 180 LEU A CA 1
ATOM 1476 C C . LEU A 1 180 ? 22.159 -2.742 -9.840 1.00 42.81 180 LEU A C 1
ATOM 1478 O O . LEU A 1 180 ? 23.382 -2.806 -9.749 1.00 42.81 180 LEU A O 1
ATOM 1482 N N . LYS A 1 181 ? 21.468 -3.735 -10.410 1.00 42.50 181 LYS A N 1
ATOM 1483 C CA . LYS A 1 181 ? 22.128 -4.852 -11.114 1.00 42.50 181 LYS A CA 1
ATOM 1484 C C . LYS A 1 181 ? 22.812 -4.419 -12.418 1.00 42.50 181 LYS A C 1
ATOM 1486 O O . LYS A 1 181 ? 23.565 -5.209 -12.979 1.00 42.50 181 LYS A O 1
ATOM 1491 N N . GLY A 1 182 ? 22.558 -3.193 -12.877 1.00 39.50 182 GLY A N 1
ATOM 1492 C CA . GLY A 1 182 ? 23.287 -2.512 -13.946 1.00 39.50 182 GLY A CA 1
ATOM 1493 C C . GLY A 1 182 ? 24.397 -1.578 -13.448 1.00 39.50 182 GLY A C 1
ATOM 1494 O O . GLY A 1 182 ? 24.811 -0.704 -14.202 1.00 39.50 182 GLY A O 1
ATOM 1495 N N . VAL A 1 183 ? 24.861 -1.702 -12.195 1.00 37.03 183 VAL A N 1
ATOM 1496 C CA . VAL A 1 183 ? 25.979 -0.889 -11.688 1.00 37.03 183 VAL A CA 1
ATOM 1497 C C . VAL A 1 183 ? 27.275 -1.215 -12.436 1.00 37.03 183 VAL A C 1
ATOM 1499 O O . VAL A 1 183 ? 27.688 -2.366 -12.563 1.00 37.03 183 VAL A O 1
ATOM 1502 N N . VAL A 1 184 ? 27.863 -0.128 -12.928 1.00 40.31 184 VAL A N 1
ATOM 1503 C CA . VAL A 1 184 ? 29.079 0.060 -13.722 1.00 40.31 184 VAL A CA 1
ATOM 1504 C C . VAL A 1 184 ? 30.240 -0.831 -13.249 1.00 40.31 184 VAL A C 1
ATOM 1506 O O . VAL A 1 184 ? 30.774 -0.642 -12.161 1.00 40.31 184 VAL A O 1
ATOM 1509 N N . LEU A 1 185 ? 30.644 -1.791 -14.089 1.00 43.31 185 LEU A N 1
ATOM 1510 C CA . LEU A 1 185 ? 31.840 -2.637 -13.922 1.00 43.31 185 LEU A CA 1
ATOM 1511 C C . LEU A 1 185 ? 32.929 -2.270 -14.953 1.00 43.31 185 LEU A C 1
ATOM 1513 O O . LEU A 1 185 ? 33.537 -3.132 -15.580 1.00 43.31 185 LEU A O 1
ATOM 1517 N N . GLY A 1 186 ? 33.149 -0.975 -15.146 1.00 43.81 186 GLY A N 1
ATOM 1518 C CA . GLY A 1 186 ? 34.071 -0.413 -16.135 1.00 43.81 186 GLY A CA 1
ATOM 1519 C C . GLY A 1 186 ? 33.483 0.857 -16.733 1.00 43.81 186 GLY A C 1
ATOM 1520 O O . GLY A 1 186 ? 32.269 1.031 -16.692 1.00 43.81 186 GLY A O 1
ATOM 1521 N N . ASP A 1 187 ? 34.323 1.732 -17.276 1.00 50.53 187 ASP A N 1
ATOM 1522 C CA . ASP A 1 187 ? 33.892 3.049 -17.767 1.00 50.53 187 ASP A CA 1
ATOM 1523 C C . ASP A 1 187 ? 32.862 2.951 -18.919 1.00 50.53 187 ASP A C 1
ATOM 1525 O O . ASP A 1 187 ? 32.085 3.882 -19.121 1.00 50.53 187 ASP A O 1
ATOM 1529 N N . ASP A 1 188 ? 32.776 1.781 -19.577 1.00 52.62 188 ASP A N 1
ATOM 1530 C CA . ASP A 1 188 ? 31.840 1.450 -20.661 1.00 52.62 188 ASP A CA 1
ATOM 1531 C C . ASP A 1 188 ? 31.116 0.089 -20.453 1.00 52.62 188 ASP A C 1
ATOM 1533 O O . ASP A 1 188 ? 31.644 -0.840 -19.828 1.00 52.62 188 ASP A O 1
ATOM 1537 N N . GLU A 1 189 ? 29.923 -0.087 -21.053 1.00 55.09 189 GLU A N 1
ATOM 1538 C CA . GLU A 1 189 ? 29.087 -1.312 -20.957 1.00 55.09 189 GLU A CA 1
ATOM 1539 C C . GLU A 1 189 ? 29.811 -2.601 -21.405 1.00 55.09 189 GLU A C 1
ATOM 1541 O O . GLU A 1 189 ? 29.548 -3.697 -20.894 1.00 55.09 189 GLU A O 1
ATOM 1546 N N . GLU A 1 190 ? 30.741 -2.487 -22.354 1.00 54.28 190 GLU A N 1
ATOM 1547 C CA . GLU A 1 190 ? 31.485 -3.625 -22.898 1.00 54.28 190 GLU A CA 1
ATOM 1548 C C . GLU A 1 190 ? 32.515 -4.163 -21.893 1.00 54.28 190 GLU A C 1
ATOM 1550 O O . GLU A 1 190 ? 32.643 -5.380 -21.718 1.00 54.28 190 GLU A O 1
ATOM 1555 N N . GLN A 1 191 ? 33.175 -3.265 -21.155 1.00 55.97 191 GLN A N 1
ATOM 1556 C CA . GLN A 1 191 ? 34.096 -3.625 -20.077 1.00 55.97 191 GLN A CA 1
ATOM 1557 C C . GLN A 1 191 ? 33.339 -4.252 -18.904 1.00 55.97 191 GLN A C 1
ATOM 1559 O O . GLN A 1 191 ? 33.744 -5.304 -18.410 1.00 55.97 191 GLN A O 1
ATOM 1564 N N . ALA A 1 192 ? 32.169 -3.709 -18.549 1.00 57.09 192 ALA A N 1
ATOM 1565 C CA . ALA A 1 192 ? 31.308 -4.277 -17.513 1.00 57.09 192 ALA A CA 1
ATOM 1566 C C . ALA A 1 192 ? 30.906 -5.730 -17.801 1.00 57.09 192 ALA A C 1
ATOM 1568 O O . ALA A 1 192 ? 30.981 -6.597 -16.926 1.00 57.09 192 ALA A O 1
ATOM 1569 N N . SER A 1 193 ? 30.543 -6.034 -19.049 1.00 55.81 193 SER A N 1
ATOM 1570 C CA . SER A 1 193 ? 30.198 -7.397 -19.469 1.00 55.81 193 SER A CA 1
ATOM 1571 C C . SER A 1 193 ? 31.397 -8.352 -19.400 1.00 55.81 193 SER A C 1
ATOM 1573 O O . SER A 1 193 ? 31.264 -9.493 -18.941 1.00 55.81 193 SER A O 1
ATOM 1575 N N . GLN A 1 194 ? 32.586 -7.886 -19.793 1.00 60.50 194 GLN A N 1
ATOM 1576 C CA . GLN A 1 194 ? 33.825 -8.663 -19.706 1.00 60.50 194 GLN A CA 1
ATOM 1577 C C . GLN A 1 194 ? 34.220 -8.938 -18.252 1.00 60.50 194 GLN A C 1
ATOM 1579 O O . GLN A 1 194 ? 34.530 -10.082 -17.914 1.00 60.50 194 GLN A O 1
ATOM 1584 N N . VAL A 1 195 ? 34.116 -7.943 -17.370 1.00 59.03 195 VAL A N 1
ATOM 1585 C CA . VAL A 1 195 ? 34.396 -8.094 -15.937 1.00 59.03 195 VAL A CA 1
ATOM 1586 C C . VAL A 1 195 ? 33.412 -9.072 -15.290 1.00 59.03 195 VAL A C 1
ATOM 1588 O O . VAL A 1 195 ? 33.839 -9.954 -14.549 1.00 59.03 195 VAL A O 1
ATOM 1591 N N . ILE A 1 196 ? 32.119 -9.039 -15.639 1.00 62.56 196 ILE A N 1
ATOM 1592 C CA . ILE A 1 196 ? 31.134 -10.034 -15.166 1.00 62.56 196 ILE A CA 1
ATOM 1593 C C . ILE A 1 196 ? 31.496 -11.454 -15.634 1.00 62.56 196 ILE A C 1
ATOM 1595 O O . ILE A 1 196 ? 31.351 -12.419 -14.874 1.00 62.56 196 ILE A O 1
ATOM 1599 N N . GLN A 1 197 ? 31.953 -11.618 -16.879 1.00 60.00 197 GLN A N 1
ATOM 1600 C CA . GLN A 1 197 ? 32.383 -12.921 -17.400 1.00 60.00 197 GLN A CA 1
ATOM 1601 C C . GLN A 1 197 ? 33.657 -13.422 -16.711 1.00 60.00 197 GLN A C 1
ATOM 1603 O O . GLN A 1 197 ? 33.732 -14.599 -16.342 1.00 60.00 197 GLN A O 1
ATOM 1608 N N . MET A 1 198 ? 34.631 -12.540 -16.489 1.00 57.41 198 MET A N 1
ATOM 1609 C CA . MET A 1 198 ? 35.856 -12.858 -15.759 1.00 57.41 198 MET A CA 1
ATOM 1610 C C . MET A 1 198 ? 35.565 -13.200 -14.298 1.00 57.41 198 MET A C 1
ATOM 1612 O O . MET A 1 198 ? 36.060 -14.213 -13.810 1.00 57.41 198 MET A O 1
ATOM 1616 N N . LEU A 1 199 ? 34.680 -12.461 -13.632 1.00 60.59 199 LEU A N 1
ATOM 1617 C CA . LEU A 1 199 ? 34.269 -12.729 -12.256 1.00 60.59 199 LEU A CA 1
ATOM 1618 C C . LEU A 1 199 ? 33.558 -14.086 -12.131 1.00 60.59 199 LEU A C 1
ATOM 1620 O O . LEU A 1 199 ? 33.820 -14.839 -11.198 1.00 60.59 199 LEU A O 1
ATOM 1624 N N . LYS A 1 200 ? 32.725 -14.476 -13.106 1.00 60.41 200 LYS A N 1
ATOM 1625 C CA . LYS A 1 200 ? 32.108 -15.819 -13.136 1.00 60.41 200 LYS A CA 1
ATOM 1626 C C . LYS A 1 200 ? 33.121 -16.940 -13.374 1.00 60.41 200 LYS A C 1
ATOM 1628 O O . LYS A 1 200 ? 32.976 -18.018 -12.796 1.00 60.41 200 LYS A O 1
ATOM 1633 N N . LYS A 1 201 ? 34.108 -16.710 -14.244 1.00 64.12 201 LYS A N 1
ATOM 1634 C CA . LYS A 1 201 ? 35.095 -17.720 -14.650 1.00 64.12 201 LYS A CA 1
ATOM 1635 C C . LYS A 1 201 ? 36.190 -17.916 -13.605 1.00 64.12 201 LYS A C 1
ATOM 1637 O O . LYS A 1 201 ? 36.528 -19.052 -13.287 1.00 64.12 201 LYS A O 1
ATOM 1642 N N . TYR A 1 202 ? 36.730 -16.820 -13.090 1.00 66.75 202 TYR A N 1
ATOM 1643 C CA . TYR A 1 202 ? 37.889 -16.813 -12.204 1.00 66.75 202 TYR A CA 1
ATOM 1644 C C . TYR A 1 202 ? 37.512 -16.626 -10.735 1.00 66.75 202 TYR A C 1
ATOM 1646 O O . TYR A 1 202 ? 38.296 -17.013 -9.878 1.00 66.75 202 TYR A O 1
ATOM 1654 N N . LYS A 1 203 ? 36.308 -16.114 -10.428 1.00 62.16 203 LYS A N 1
ATOM 1655 C CA . LYS A 1 203 ? 35.838 -15.844 -9.053 1.00 62.16 203 LYS A CA 1
ATOM 1656 C C . LYS A 1 203 ? 36.771 -14.921 -8.260 1.00 62.16 203 LYS A C 1
ATOM 1658 O O . LYS A 1 203 ? 36.813 -14.991 -7.037 1.00 62.16 203 LYS A O 1
ATOM 1663 N N . VAL A 1 204 ? 37.511 -14.071 -8.967 1.00 59.41 204 VAL A N 1
ATOM 1664 C CA . VAL A 1 204 ? 38.417 -13.066 -8.408 1.00 59.41 204 VAL A CA 1
ATOM 1665 C C . VAL A 1 204 ? 37.833 -11.693 -8.717 1.00 59.41 204 VAL A C 1
ATOM 1667 O O . VAL A 1 204 ? 37.369 -11.462 -9.835 1.00 59.41 204 VAL A O 1
ATOM 1670 N N . LEU A 1 205 ? 37.838 -10.814 -7.718 1.00 63.88 205 LEU A N 1
ATOM 1671 C CA . LEU A 1 205 ? 37.499 -9.402 -7.845 1.00 63.88 205 LEU A CA 1
ATOM 1672 C C . LEU A 1 205 ? 38.786 -8.608 -7.611 1.00 63.88 205 LEU A C 1
ATOM 1674 O O . LEU A 1 205 ? 39.389 -8.724 -6.545 1.00 63.88 205 LEU A O 1
ATOM 1678 N N . GLU A 1 206 ? 39.228 -7.866 -8.619 1.00 62.84 206 GLU A N 1
ATOM 1679 C CA . GLU A 1 206 ? 40.399 -6.999 -8.509 1.00 62.84 206 GLU A CA 1
ATOM 1680 C C . GLU A 1 206 ? 39.967 -5.640 -7.953 1.00 62.84 206 GLU A C 1
ATOM 1682 O O . GLU A 1 206 ? 39.023 -5.030 -8.456 1.00 62.84 206 GLU A O 1
ATOM 1687 N N . LEU A 1 207 ? 40.636 -5.194 -6.890 1.00 68.12 207 LEU A N 1
ATOM 1688 C CA . LEU A 1 207 ? 40.392 -3.905 -6.247 1.00 68.12 207 LEU A CA 1
ATOM 1689 C C . LEU A 1 207 ? 41.493 -2.923 -6.675 1.00 68.12 207 LEU A C 1
ATOM 1691 O O . LEU A 1 207 ? 42.651 -3.336 -6.790 1.00 68.12 207 LEU A O 1
ATOM 1695 N N . PRO A 1 208 ? 41.163 -1.647 -6.943 1.00 60.75 208 PRO A N 1
ATOM 1696 C CA . PRO A 1 208 ? 42.125 -0.685 -7.462 1.00 60.75 208 PRO A CA 1
ATOM 1697 C C . PRO A 1 208 ? 43.287 -0.478 -6.473 1.00 60.75 208 PRO A C 1
ATOM 1699 O O . PRO A 1 208 ? 43.055 -0.167 -5.302 1.00 60.75 208 PRO A O 1
ATOM 1702 N N . PRO A 1 209 ? 44.549 -0.626 -6.915 1.00 54.22 209 PRO A N 1
ATOM 1703 C CA . PRO A 1 209 ? 45.697 -0.499 -6.029 1.00 54.22 209 PRO A CA 1
ATOM 1704 C C . PRO A 1 209 ? 45.871 0.953 -5.560 1.00 54.22 209 PRO A C 1
ATOM 1706 O O . PRO A 1 209 ? 45.917 1.878 -6.370 1.00 54.22 209 PRO A O 1
ATOM 1709 N N . GLY A 1 210 ? 46.012 1.152 -4.246 1.00 59.34 210 GLY A N 1
ATOM 1710 C CA . GLY A 1 210 ? 46.293 2.461 -3.639 1.00 59.34 210 GLY A CA 1
ATOM 1711 C C . GLY A 1 210 ? 45.068 3.256 -3.173 1.00 59.34 210 GLY A C 1
ATOM 1712 O O . GLY A 1 210 ? 45.228 4.387 -2.720 1.00 59.34 210 GLY A O 1
ATOM 1713 N N . GLN A 1 211 ? 43.869 2.678 -3.248 1.00 54.66 211 GLN A N 1
ATOM 1714 C CA . GLN A 1 211 ? 42.678 3.164 -2.549 1.00 54.66 211 GLN A CA 1
ATOM 1715 C C . GLN A 1 211 ? 42.313 2.139 -1.466 1.00 54.66 211 GLN A C 1
ATOM 1717 O O . GLN A 1 211 ? 42.472 0.943 -1.706 1.00 54.66 211 GLN A O 1
ATOM 1722 N N . ASP A 1 212 ? 41.849 2.587 -0.294 1.00 53.59 212 ASP A N 1
ATOM 1723 C CA . ASP A 1 212 ? 41.182 1.727 0.704 1.00 53.59 212 ASP A CA 1
ATOM 1724 C C . ASP A 1 212 ? 39.864 1.226 0.090 1.00 53.59 212 ASP A C 1
ATOM 1726 O O . ASP A 1 212 ? 38.781 1.765 0.318 1.00 53.59 212 ASP A O 1
ATOM 1730 N N . ALA A 1 213 ? 39.983 0.269 -0.823 1.00 57.69 213 ALA A N 1
ATOM 1731 C CA . ALA A 1 213 ? 38.881 -0.350 -1.522 1.00 57.69 213 ALA A CA 1
ATOM 1732 C C . ALA A 1 213 ? 38.594 -1.681 -0.834 1.00 57.69 213 ALA A C 1
ATOM 1734 O O . ALA A 1 213 ? 39.422 -2.589 -0.875 1.00 57.69 213 ALA A O 1
ATOM 1735 N N . ASP A 1 214 ? 37.412 -1.784 -0.233 1.00 60.06 214 ASP A N 1
ATOM 1736 C CA . ASP A 1 214 ? 36.917 -2.996 0.410 1.00 60.06 214 ASP A CA 1
ATOM 1737 C C . ASP A 1 214 ? 35.818 -3.651 -0.433 1.00 60.06 214 ASP A C 1
ATOM 1739 O O . ASP A 1 214 ? 35.004 -2.988 -1.082 1.00 60.06 214 ASP A O 1
ATOM 1743 N N . ALA A 1 215 ? 35.792 -4.984 -0.419 1.00 64.44 215 ALA A N 1
ATOM 1744 C CA . ALA A 1 215 ? 34.764 -5.787 -1.068 1.00 64.44 215 ALA A CA 1
ATOM 1745 C C . ALA A 1 215 ? 33.873 -6.443 -0.012 1.00 64.44 215 ALA A C 1
ATOM 1747 O O . ALA A 1 215 ? 34.259 -7.430 0.617 1.00 64.44 215 ALA A O 1
ATOM 1748 N N . GLU A 1 216 ? 32.657 -5.929 0.147 1.00 62.62 216 GLU A N 1
ATOM 1749 C CA . GLU A 1 216 ? 31.671 -6.483 1.070 1.00 62.62 216 GLU A CA 1
ATOM 1750 C C . GLU A 1 216 ? 30.499 -7.125 0.329 1.00 62.62 216 GLU A C 1
ATOM 1752 O O . GLU A 1 216 ? 30.062 -6.683 -0.738 1.00 62.62 216 GLU A O 1
ATOM 1757 N N . TRP A 1 217 ? 29.945 -8.181 0.922 1.00 59.59 217 TRP A N 1
ATOM 1758 C CA . TRP A 1 217 ? 28.652 -8.689 0.489 1.00 59.59 217 TRP A CA 1
ATOM 1759 C C . TRP A 1 217 ? 27.578 -7.685 0.896 1.00 59.59 217 TRP A C 1
ATOM 1761 O O . TRP A 1 217 ? 27.475 -7.339 2.071 1.00 59.59 217 TRP A O 1
ATOM 1771 N N . LEU A 1 218 ? 26.715 -7.282 -0.042 1.00 63.31 218 LEU A N 1
ATOM 1772 C CA . LEU A 1 218 ? 25.487 -6.563 0.294 1.00 63.31 218 LEU A CA 1
ATOM 1773 C C . LEU A 1 218 ? 24.521 -7.530 0.996 1.00 63.31 218 LEU A C 1
ATOM 1775 O O . LEU A 1 218 ? 23.605 -8.095 0.393 1.00 63.31 218 LEU A O 1
ATOM 1779 N N . VAL A 1 219 ? 24.765 -7.778 2.279 1.00 60.97 219 VAL A N 1
ATOM 1780 C CA . VAL A 1 219 ? 23.879 -8.565 3.128 1.00 60.97 219 VAL A CA 1
ATOM 1781 C C . VAL A 1 219 ? 22.732 -7.657 3.557 1.00 60.97 219 VAL A C 1
ATOM 1783 O O . VAL A 1 219 ? 22.937 -6.500 3.913 1.00 60.97 219 VAL A O 1
ATOM 1786 N N . LYS A 1 220 ? 21.500 -8.175 3.552 1.00 59.75 220 LYS A N 1
ATOM 1787 C CA . LYS A 1 220 ? 20.378 -7.509 4.227 1.00 59.75 220 LYS A CA 1
ATOM 1788 C C . LYS A 1 220 ? 20.581 -7.626 5.740 1.00 59.75 220 LYS A C 1
ATOM 1790 O O . LYS A 1 220 ? 19.923 -8.439 6.384 1.00 59.75 220 LYS A O 1
ATOM 1795 N N . SER A 1 221 ? 21.511 -6.863 6.300 1.00 63.16 221 SER A N 1
ATOM 1796 C CA . SER A 1 221 ? 21.610 -6.690 7.742 1.00 63.16 221 SER A CA 1
ATOM 1797 C C . SER A 1 221 ? 20.458 -5.785 8.168 1.00 63.16 221 SER A C 1
ATOM 1799 O O . SER A 1 221 ? 20.454 -4.574 7.961 1.00 63.16 221 SER A O 1
ATOM 1801 N N . LEU A 1 222 ? 19.405 -6.392 8.711 1.00 69.19 222 LEU A N 1
ATOM 1802 C CA . LEU A 1 222 ? 18.511 -5.635 9.572 1.00 69.19 222 LEU A CA 1
ATOM 1803 C C . LEU A 1 222 ? 19.308 -5.361 10.840 1.00 69.19 222 LEU A C 1
ATOM 1805 O O . LEU A 1 222 ? 19.704 -6.302 11.525 1.00 69.19 222 LEU A O 1
ATOM 1809 N N . ASN A 1 223 ? 19.583 -4.091 11.115 1.00 80.12 223 ASN A N 1
ATOM 1810 C CA . ASN A 1 223 ? 20.157 -3.727 12.395 1.00 80.12 223 ASN A CA 1
ATOM 1811 C C . ASN A 1 223 ? 19.164 -4.161 13.486 1.00 80.12 223 ASN A C 1
ATOM 1813 O O . ASN A 1 223 ? 17.961 -3.878 13.395 1.00 80.12 223 ASN A O 1
ATOM 1817 N N . GLU A 1 224 ? 19.644 -4.915 14.473 1.00 83.50 224 GLU A N 1
ATOM 1818 C CA . GLU A 1 224 ? 18.808 -5.434 15.557 1.00 83.50 224 GLU A CA 1
ATOM 1819 C C . GLU A 1 224 ? 18.143 -4.275 16.310 1.00 83.50 224 GLU A C 1
ATOM 1821 O O . GLU A 1 224 ? 16.948 -4.341 16.604 1.00 83.50 224 GLU A O 1
ATOM 1826 N N . SER A 1 225 ? 18.862 -3.153 16.463 1.00 85.88 225 SER A N 1
ATOM 1827 C CA . SER A 1 225 ? 18.329 -1.925 17.060 1.00 85.88 225 SER A CA 1
ATOM 1828 C C . SER A 1 225 ? 17.149 -1.354 16.276 1.00 85.88 225 SER A C 1
ATOM 1830 O O . SER A 1 225 ? 16.126 -1.006 16.859 1.00 85.88 225 SER A O 1
ATOM 1832 N N . ASP A 1 226 ? 17.245 -1.288 14.946 1.00 83.38 226 ASP A N 1
ATOM 1833 C CA . ASP A 1 226 ? 16.184 -0.719 14.104 1.00 83.38 226 ASP A CA 1
ATOM 1834 C C . ASP A 1 226 ? 14.942 -1.615 14.117 1.00 83.38 226 ASP A C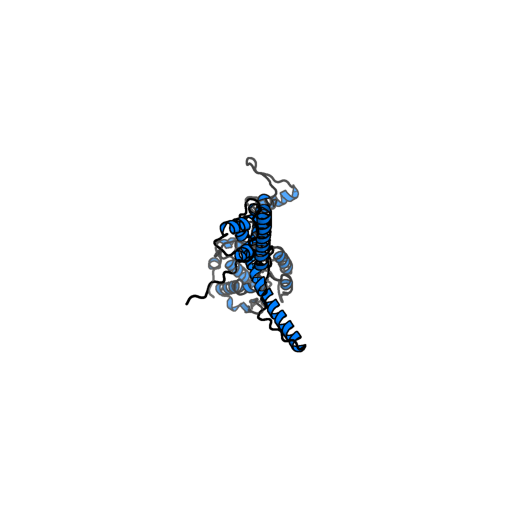 1
ATOM 1836 O O . ASP A 1 226 ? 13.804 -1.140 14.089 1.00 83.38 226 ASP A O 1
ATOM 1840 N N . THR A 1 227 ? 15.166 -2.928 14.185 1.00 86.75 227 THR A N 1
ATOM 1841 C CA . THR A 1 227 ? 14.097 -3.926 14.281 1.00 86.75 227 THR A CA 1
ATOM 1842 C C . THR A 1 227 ? 13.379 -3.828 15.623 1.00 86.75 227 THR A C 1
ATOM 1844 O O . THR A 1 227 ? 12.152 -3.908 15.671 1.00 86.75 227 THR A O 1
ATOM 1847 N N . GLU A 1 228 ? 14.115 -3.609 16.709 1.00 88.75 228 GLU A N 1
ATOM 1848 C CA . GLU A 1 228 ? 13.552 -3.399 18.039 1.00 88.75 228 GLU A CA 1
ATOM 1849 C C . GLU A 1 228 ? 12.752 -2.094 18.135 1.00 88.75 228 GLU A C 1
ATOM 1851 O O . GLU A 1 228 ? 11.635 -2.101 18.661 1.00 88.75 228 GLU A O 1
ATOM 1856 N N . VAL A 1 229 ? 13.258 -1.001 17.556 1.00 91.44 229 VAL A N 1
ATOM 1857 C CA . VAL A 1 229 ? 12.528 0.274 17.467 1.00 91.44 229 VAL A CA 1
ATOM 1858 C C . VAL A 1 229 ? 11.215 0.091 16.705 1.00 91.44 229 VAL A C 1
ATOM 1860 O O . VAL A 1 229 ? 10.160 0.496 17.194 1.00 91.44 229 VAL A O 1
ATOM 1863 N N . LEU A 1 230 ? 11.249 -0.576 15.546 1.00 89.00 230 LEU A N 1
ATOM 1864 C CA . LEU A 1 230 ? 10.042 -0.862 14.767 1.00 89.00 230 LEU A CA 1
ATOM 1865 C C . LEU A 1 230 ? 9.059 -1.755 15.539 1.00 89.00 230 LEU A C 1
ATOM 1867 O O . LEU A 1 230 ? 7.856 -1.501 15.528 1.00 89.00 230 LEU A O 1
ATOM 1871 N N . ARG A 1 231 ? 9.557 -2.789 16.226 1.00 89.50 231 ARG A N 1
ATOM 1872 C CA . ARG A 1 231 ? 8.737 -3.691 17.047 1.00 89.50 231 ARG A CA 1
ATOM 1873 C C . ARG A 1 231 ? 8.012 -2.928 18.153 1.00 89.50 231 ARG A C 1
ATOM 1875 O O . ARG A 1 231 ? 6.825 -3.162 18.368 1.00 89.50 231 ARG A O 1
ATOM 1882 N N . ASN A 1 232 ? 8.715 -2.034 18.844 1.00 90.06 232 ASN A N 1
ATOM 1883 C CA . ASN A 1 232 ? 8.141 -1.240 19.925 1.00 90.06 232 ASN A CA 1
ATOM 1884 C C . ASN A 1 232 ? 7.097 -0.250 19.388 1.00 90.06 232 ASN A C 1
ATOM 1886 O O . ASN A 1 232 ? 5.998 -0.206 19.929 1.00 90.06 232 ASN A O 1
ATOM 1890 N N . ALA A 1 233 ? 7.375 0.429 18.269 1.00 90.25 233 ALA A N 1
ATOM 1891 C CA . ALA A 1 233 ? 6.408 1.320 17.624 1.00 90.25 233 ALA A CA 1
ATOM 1892 C C . ALA A 1 233 ? 5.114 0.588 17.227 1.00 90.25 233 ALA A C 1
ATOM 1894 O O . ALA A 1 233 ? 4.024 1.026 17.575 1.00 90.25 233 ALA A O 1
ATOM 1895 N N . ILE A 1 234 ? 5.225 -0.582 16.584 1.00 92.19 234 ILE A N 1
ATOM 1896 C CA . ILE A 1 234 ? 4.054 -1.390 16.206 1.00 92.19 234 ILE A CA 1
ATOM 1897 C C . ILE A 1 234 ? 3.264 -1.834 17.443 1.00 92.19 234 ILE A C 1
ATOM 1899 O O . ILE A 1 234 ? 2.033 -1.821 17.430 1.00 92.19 234 ILE A O 1
ATOM 1903 N N . ARG A 1 235 ? 3.951 -2.252 18.512 1.00 89.25 235 ARG A N 1
ATOM 1904 C CA . ARG A 1 235 ? 3.298 -2.642 19.767 1.00 89.25 235 ARG A CA 1
ATOM 1905 C C . ARG A 1 235 ? 2.496 -1.475 20.345 1.00 89.25 235 ARG A C 1
ATOM 1907 O O . ARG A 1 235 ? 1.342 -1.668 20.725 1.00 89.25 235 ARG A O 1
ATOM 1914 N N . ASP A 1 236 ? 3.087 -0.289 20.390 1.00 87.06 236 ASP A N 1
ATOM 1915 C CA . ASP A 1 236 ? 2.458 0.896 20.968 1.00 87.06 236 ASP A CA 1
ATOM 1916 C C . ASP A 1 236 ? 1.266 1.366 20.111 1.00 87.06 236 ASP A C 1
ATOM 1918 O O . ASP A 1 236 ? 0.186 1.621 20.652 1.00 87.06 236 ASP A O 1
ATOM 1922 N N . ASP A 1 237 ? 1.401 1.331 18.781 1.00 90.50 237 ASP A N 1
ATOM 1923 C CA . ASP A 1 237 ? 0.317 1.598 17.826 1.00 90.50 237 ASP A CA 1
ATOM 1924 C C . ASP A 1 237 ? -0.872 0.645 18.030 1.00 90.50 237 ASP A C 1
ATOM 1926 O O . ASP A 1 237 ? -2.029 1.073 18.064 1.00 90.50 237 ASP A O 1
ATOM 1930 N N . ILE A 1 238 ? -0.615 -0.657 18.214 1.00 91.69 238 ILE A N 1
ATOM 1931 C CA . ILE A 1 238 ? -1.670 -1.652 18.471 1.00 91.69 238 ILE A CA 1
ATOM 1932 C C . ILE A 1 238 ? -2.451 -1.294 19.738 1.00 91.69 238 ILE A C 1
ATOM 1934 O O . ILE A 1 238 ? -3.684 -1.321 19.720 1.00 91.69 238 ILE A O 1
ATOM 1938 N N . HIS A 1 239 ? -1.764 -0.942 20.826 1.00 88.94 239 HIS A N 1
ATOM 1939 C CA . HIS A 1 239 ? -2.418 -0.564 22.080 1.00 88.94 239 HIS A CA 1
ATOM 1940 C C . HIS A 1 239 ? -3.221 0.737 21.947 1.00 88.94 239 HIS A C 1
ATOM 1942 O O . HIS A 1 239 ? -4.340 0.820 22.466 1.00 88.94 239 HIS A O 1
ATOM 1948 N N . GLN A 1 240 ? -2.706 1.716 21.198 1.00 85.25 240 GLN A N 1
ATOM 1949 C CA . GLN A 1 240 ? -3.401 2.972 20.928 1.00 85.25 240 GLN A CA 1
ATOM 1950 C C . GLN A 1 240 ? -4.675 2.755 20.098 1.00 85.25 240 GLN A C 1
ATOM 1952 O O . GLN A 1 240 ? -5.740 3.254 20.467 1.00 85.25 240 GLN A O 1
ATOM 1957 N N . PHE A 1 241 ? -4.602 1.982 19.009 1.00 88.38 241 PHE A N 1
ATOM 1958 C CA . PHE A 1 241 ? -5.755 1.727 18.139 1.00 88.38 241 PHE A CA 1
ATOM 1959 C C . PHE A 1 241 ? -6.787 0.794 18.769 1.00 88.38 241 PHE A C 1
ATOM 1961 O O . PHE A 1 241 ? -7.989 1.007 18.607 1.00 88.38 241 PHE A O 1
ATOM 1968 N N . ALA A 1 242 ? -6.343 -0.227 19.504 1.00 89.31 242 ALA A N 1
ATOM 1969 C CA . ALA A 1 242 ? -7.244 -1.139 20.199 1.00 89.31 242 ALA A CA 1
ATOM 1970 C C . ALA A 1 242 ? -7.899 -0.494 21.433 1.00 89.31 242 ALA A C 1
ATOM 1972 O O . ALA A 1 242 ? -8.852 -1.058 21.968 1.00 89.31 242 ALA A O 1
ATOM 1973 N N . MET A 1 243 ? -7.393 0.661 21.890 1.00 85.38 243 MET A N 1
ATOM 1974 C CA . MET A 1 243 ? -7.747 1.287 23.170 1.00 85.38 243 MET A CA 1
ATOM 1975 C C . MET A 1 243 ? -7.601 0.311 24.352 1.00 85.38 243 MET A C 1
ATOM 1977 O O . MET A 1 243 ? -8.360 0.366 25.322 1.00 85.38 243 MET A O 1
ATOM 1981 N N . VAL A 1 244 ? -6.630 -0.604 24.259 1.00 85.25 244 VAL A N 1
ATOM 1982 C CA . VAL A 1 244 ? -6.311 -1.582 25.303 1.00 85.25 244 VAL A CA 1
ATOM 1983 C C . VAL A 1 244 ? -4.998 -1.161 25.962 1.00 85.25 244 VAL A C 1
ATOM 1985 O O . VAL A 1 244 ? -3.971 -1.143 25.285 1.00 85.25 244 VAL A O 1
ATOM 1988 N N . PRO A 1 245 ? -4.997 -0.847 27.266 1.00 82.00 245 PRO A N 1
ATOM 1989 C CA . PRO A 1 245 ? -3.804 -0.450 28.003 1.00 82.00 245 PRO A CA 1
ATOM 1990 C C . PRO A 1 245 ? -2.721 -1.533 27.974 1.00 82.00 245 PRO A C 1
ATOM 1992 O O . PRO A 1 245 ? -3.014 -2.718 28.139 1.00 82.00 245 PRO A O 1
ATOM 1995 N N . ASN A 1 246 ? -1.465 -1.123 27.804 1.00 83.06 246 ASN A N 1
ATOM 1996 C CA . ASN A 1 246 ? -0.324 -2.018 27.955 1.00 83.06 246 ASN A CA 1
ATOM 1997 C C . ASN A 1 246 ? 0.049 -2.141 29.441 1.00 83.06 246 ASN A C 1
ATOM 1999 O O . ASN A 1 246 ? 0.501 -1.174 30.052 1.00 83.06 246 ASN A O 1
ATOM 2003 N N . LEU A 1 247 ? -0.141 -3.328 30.018 1.00 75.50 247 LEU A N 1
ATOM 2004 C CA . LEU A 1 247 ? 0.151 -3.597 31.432 1.00 75.50 247 LEU A CA 1
ATOM 2005 C C . LEU A 1 247 ? 1.645 -3.827 31.708 1.00 75.50 247 LEU A C 1
ATOM 2007 O O . LEU A 1 247 ? 2.054 -3.792 32.863 1.00 75.50 247 LEU A O 1
ATOM 2011 N N . THR A 1 248 ? 2.456 -4.071 30.674 1.00 74.50 248 THR A N 1
ATOM 2012 C CA . THR A 1 248 ? 3.904 -4.311 30.804 1.00 74.50 248 THR A CA 1
ATOM 2013 C C . THR A 1 248 ? 4.740 -3.060 30.533 1.00 74.50 248 THR A C 1
ATOM 2015 O O . THR A 1 248 ? 5.951 -3.160 30.364 1.00 74.50 248 THR A O 1
ATOM 2018 N N . ASP A 1 249 ? 4.111 -1.893 30.404 1.00 72.81 249 ASP A N 1
ATOM 2019 C CA . ASP A 1 249 ? 4.806 -0.612 30.271 1.00 72.81 249 ASP A CA 1
ATOM 2020 C C . ASP A 1 249 ? 5.565 -0.304 31.576 1.00 72.81 249 ASP A C 1
ATOM 2022 O O . ASP A 1 249 ? 4.987 -0.348 32.658 1.00 72.81 249 ASP A O 1
ATOM 2026 N N . GLU A 1 250 ? 6.860 0.012 31.506 1.00 65.25 250 GLU A N 1
ATOM 2027 C CA . GLU A 1 250 ? 7.676 0.339 32.690 1.00 65.25 250 GLU A CA 1
ATOM 2028 C C . GLU A 1 250 ? 7.119 1.557 33.445 1.00 65.25 250 GLU A C 1
ATOM 2030 O O . GLU A 1 250 ? 7.145 1.611 34.678 1.00 65.25 250 GLU A O 1
ATOM 2035 N N . ASN A 1 251 ? 6.476 2.483 32.723 1.00 66.50 251 ASN A N 1
ATOM 2036 C CA . ASN A 1 251 ? 5.774 3.623 33.313 1.00 66.50 251 ASN A CA 1
ATOM 2037 C C . ASN A 1 251 ? 4.468 3.226 34.022 1.00 66.50 251 ASN A C 1
ATOM 2039 O O . ASN A 1 251 ? 3.763 4.087 34.546 1.00 66.50 251 ASN A O 1
ATOM 2043 N N . PHE A 1 252 ? 4.055 1.959 33.958 1.00 64.50 252 PHE A N 1
ATOM 2044 C CA . PHE A 1 252 ? 2.913 1.419 34.695 1.00 64.50 252 PHE A CA 1
ATOM 2045 C C . PHE A 1 252 ? 3.317 1.000 36.114 1.00 64.50 252 PHE A C 1
ATOM 2047 O O . PHE A 1 252 ? 2.575 1.257 37.058 1.00 64.50 252 PHE A O 1
ATOM 2054 N N . ALA A 1 253 ? 4.504 0.409 36.278 1.00 59.62 253 ALA A N 1
ATOM 2055 C CA . ALA A 1 253 ? 4.941 -0.174 37.547 1.00 59.62 253 ALA A CA 1
ATOM 2056 C C . ALA A 1 253 ? 5.549 0.846 38.526 1.00 59.62 253 ALA A C 1
ATOM 2058 O O . ALA A 1 253 ? 5.526 0.621 39.733 1.00 59.62 253 ALA A O 1
ATOM 2059 N N . ALA A 1 254 ? 6.106 1.953 38.026 1.00 58.00 254 ALA A N 1
ATOM 2060 C CA . ALA A 1 254 ? 7.063 2.720 38.817 1.00 58.00 254 ALA A CA 1
ATOM 2061 C C . ALA A 1 254 ? 6.482 3.748 39.804 1.00 58.00 254 ALA A C 1
ATOM 2063 O O . ALA A 1 254 ? 7.211 4.073 40.726 1.00 58.00 254 ALA A O 1
ATOM 2064 N N . ASN A 1 255 ? 5.258 4.285 39.638 1.00 56.16 255 ASN A N 1
ATOM 2065 C CA . ASN A 1 255 ? 4.644 5.278 40.560 1.00 56.16 255 ASN A CA 1
ATOM 2066 C C . ASN A 1 255 ? 3.245 5.741 40.084 1.00 56.16 255 ASN A C 1
ATOM 2068 O O . ASN A 1 255 ? 2.968 6.939 39.967 1.00 56.16 255 ASN A O 1
ATOM 2072 N N . ALA A 1 256 ? 2.348 4.824 39.720 1.00 57.16 256 ALA A N 1
ATOM 2073 C CA . ALA A 1 256 ? 1.050 5.234 39.190 1.00 57.16 256 ALA A CA 1
ATOM 2074 C C . ALA A 1 256 ? 0.113 5.689 40.326 1.00 57.16 256 ALA A C 1
ATOM 2076 O O . ALA A 1 256 ? -0.536 4.875 40.977 1.00 57.16 256 ALA A O 1
ATOM 2077 N N . SER A 1 257 ? 0.030 7.004 40.556 1.00 64.44 257 SER A N 1
ATOM 2078 C CA . SER A 1 257 ? -1.050 7.600 41.352 1.00 64.44 257 SER A CA 1
ATOM 2079 C C . SER A 1 257 ? -2.413 7.127 40.827 1.00 64.44 257 SER A C 1
ATOM 2081 O O . SER A 1 257 ? -2.560 6.874 39.623 1.00 64.44 257 SER A O 1
ATOM 2083 N N . GLY A 1 258 ? -3.437 7.036 41.687 1.00 66.06 258 GLY A N 1
ATOM 2084 C CA . GLY A 1 258 ? -4.775 6.586 41.268 1.00 66.06 258 GLY A CA 1
ATOM 2085 C C . GLY A 1 258 ? -5.340 7.367 40.068 1.00 66.06 258 GLY A C 1
ATOM 2086 O O . GLY A 1 258 ? -6.104 6.838 39.259 1.00 66.06 258 GLY A O 1
ATOM 2087 N N . VAL A 1 259 ? -4.898 8.616 39.884 1.00 69.19 259 VAL A N 1
ATOM 2088 C CA . VAL A 1 259 ? -5.237 9.473 38.738 1.00 69.19 259 VAL A CA 1
ATOM 2089 C C . VAL A 1 259 ? -4.506 9.059 37.453 1.00 69.19 259 VAL A C 1
ATOM 2091 O O . VAL A 1 259 ? -5.129 9.015 36.391 1.00 69.19 259 VAL A O 1
ATOM 2094 N N . ALA A 1 260 ? -3.217 8.714 37.518 1.00 70.56 260 ALA A N 1
ATOM 2095 C CA . ALA A 1 260 ? -2.450 8.265 36.353 1.00 70.56 260 ALA A CA 1
ATOM 2096 C C . ALA A 1 260 ? -3.010 6.954 35.776 1.00 70.56 260 ALA A C 1
ATOM 2098 O O . ALA A 1 260 ? -3.144 6.813 34.558 1.00 70.56 260 ALA A O 1
ATOM 2099 N N . MET A 1 261 ? -3.430 6.035 36.652 1.00 74.31 261 MET A N 1
ATOM 2100 C CA . MET A 1 261 ? -4.107 4.798 36.251 1.00 74.31 261 MET A CA 1
ATOM 2101 C C . MET A 1 261 ? -5.420 5.082 35.514 1.00 74.31 261 MET A C 1
ATOM 2103 O O . MET A 1 261 ? -5.669 4.501 34.458 1.00 74.31 261 MET A O 1
ATOM 2107 N N . LYS A 1 262 ? -6.230 6.032 36.002 1.00 75.31 262 LYS A N 1
ATOM 2108 C CA . LYS A 1 262 ? -7.489 6.428 35.344 1.00 75.31 262 LYS A CA 1
ATOM 2109 C C . LYS A 1 262 ? -7.270 6.971 33.931 1.00 75.31 262 LYS A C 1
ATOM 2111 O O . LYS A 1 262 ? -8.009 6.594 33.026 1.00 75.31 262 LYS A O 1
ATOM 2116 N N . TYR A 1 263 ? -6.251 7.806 33.715 1.00 77.06 263 TYR A N 1
ATOM 2117 C CA . TYR A 1 263 ? -5.939 8.314 32.373 1.00 77.06 263 TYR A CA 1
ATOM 2118 C C . TYR A 1 263 ? -5.477 7.209 31.420 1.00 77.06 263 TYR A C 1
ATOM 2120 O O . TYR A 1 263 ? -5.906 7.193 30.267 1.00 77.06 263 TYR A O 1
ATOM 2128 N N . LYS A 1 264 ? -4.671 6.248 31.894 1.00 76.75 264 LYS A N 1
ATOM 2129 C CA . LYS A 1 264 ? -4.251 5.100 31.073 1.00 76.75 264 LYS A CA 1
ATOM 2130 C C . LYS A 1 264 ? -5.419 4.176 30.711 1.00 76.75 264 LYS A C 1
ATOM 2132 O O . LYS A 1 264 ? -5.472 3.669 29.595 1.00 76.75 264 LYS A O 1
ATOM 2137 N N . LEU A 1 265 ? -6.373 3.977 31.623 1.00 83.69 265 LEU A N 1
ATOM 2138 C CA . LEU A 1 265 ? -7.557 3.137 31.400 1.00 83.69 265 LEU A CA 1
ATOM 2139 C C . LEU A 1 265 ? -8.687 3.846 30.631 1.00 83.69 265 LEU A C 1
ATOM 2141 O O . LEU A 1 265 ? -9.673 3.201 30.277 1.00 83.69 265 LEU A O 1
ATOM 2145 N N . LEU A 1 266 ? -8.566 5.147 30.343 1.00 84.19 266 LEU A N 1
ATOM 2146 C CA . LEU A 1 266 ? -9.645 5.959 29.769 1.00 84.19 266 LEU A CA 1
ATOM 2147 C C . LEU A 1 266 ? -10.199 5.384 28.457 1.00 84.19 266 LEU A C 1
ATOM 2149 O O . LEU A 1 266 ? -11.415 5.325 28.280 1.00 84.19 266 LEU A O 1
ATOM 2153 N N . GLY A 1 267 ? -9.324 4.944 27.549 1.00 86.62 267 GLY A N 1
ATOM 2154 C CA . GLY A 1 267 ? -9.742 4.340 26.279 1.00 86.62 267 GLY A CA 1
ATOM 2155 C C . GLY A 1 267 ? -10.532 3.042 26.482 1.00 86.62 267 GLY A C 1
ATOM 2156 O O . GLY A 1 267 ? -11.589 2.850 25.876 1.00 86.62 267 GLY A O 1
ATOM 2157 N N . LEU A 1 268 ? -10.073 2.191 27.405 1.00 88.12 268 LEU A N 1
ATOM 2158 C CA . LEU A 1 268 ? -10.755 0.947 27.755 1.00 88.12 268 LEU A CA 1
ATOM 2159 C C . LEU A 1 268 ? -12.130 1.226 28.365 1.00 88.12 268 LEU A C 1
ATOM 2161 O O . LEU A 1 268 ? -13.111 0.608 27.961 1.00 88.12 268 LEU A O 1
ATOM 2165 N N . GLU A 1 269 ? -12.218 2.185 29.287 1.00 87.19 269 GLU A N 1
ATOM 2166 C CA . GLU A 1 269 ? -13.477 2.594 29.915 1.00 87.19 269 GLU A CA 1
ATOM 2167 C C . GLU A 1 269 ? -14.475 3.153 28.895 1.00 87.19 269 GLU A C 1
ATOM 2169 O O . GLU A 1 269 ? -15.664 2.834 28.947 1.00 87.19 269 GLU A O 1
ATOM 2174 N N . GLN A 1 270 ? -14.014 3.919 27.902 1.00 87.94 270 GLN A N 1
ATOM 2175 C CA . GLN A 1 270 ? -14.877 4.391 26.815 1.00 87.94 270 GLN A CA 1
ATOM 2176 C C . GLN A 1 270 ? -15.456 3.226 26.003 1.00 87.94 270 GLN A C 1
ATOM 2178 O O . GLN A 1 270 ? -16.674 3.167 25.791 1.00 87.94 270 GLN A O 1
ATOM 2183 N N . LEU A 1 271 ? -14.621 2.263 25.595 1.00 89.94 271 LEU A N 1
ATOM 2184 C CA . LEU A 1 271 ? -15.087 1.060 24.898 1.00 89.94 271 LEU A CA 1
ATOM 2185 C C . LEU A 1 271 ? -16.049 0.239 25.760 1.00 89.94 271 LEU A C 1
ATOM 2187 O O . LEU A 1 271 ? -17.079 -0.246 25.277 1.00 89.94 271 LEU A O 1
ATOM 2191 N N . ALA A 1 272 ? -15.727 0.091 27.040 1.00 90.56 272 ALA A N 1
ATOM 2192 C CA . ALA A 1 272 ? -16.509 -0.681 27.983 1.00 90.56 272 ALA A CA 1
ATOM 2193 C C . ALA A 1 272 ? -17.880 -0.036 28.232 1.00 90.56 272 ALA A C 1
ATOM 2195 O O . ALA A 1 272 ? -18.882 -0.753 28.282 1.00 90.56 272 ALA A O 1
ATOM 2196 N N . LYS A 1 273 ? -17.957 1.297 28.303 1.00 90.94 273 LYS A N 1
ATOM 2197 C CA . LYS A 1 273 ? -19.203 2.067 28.438 1.00 90.94 273 LYS A CA 1
ATOM 2198 C C . LYS A 1 273 ? -20.082 1.974 27.191 1.00 90.94 273 LYS A C 1
ATOM 2200 O O . LYS A 1 273 ? -21.301 1.834 27.293 1.00 90.94 273 LYS A O 1
ATOM 2205 N N . ILE A 1 274 ? -19.480 2.000 25.998 1.00 91.44 274 ILE A N 1
ATOM 2206 C CA . ILE A 1 274 ? -20.210 1.781 24.738 1.00 91.44 274 ILE A CA 1
ATOM 2207 C C . ILE A 1 274 ? -20.842 0.386 24.726 1.00 91.44 274 ILE A C 1
ATOM 2209 O O . ILE A 1 274 ? -22.023 0.249 24.403 1.00 91.44 274 ILE A O 1
ATOM 2213 N N . LYS A 1 275 ? -20.076 -0.646 25.103 1.00 92.69 275 LYS A N 1
ATOM 2214 C CA . LYS A 1 275 ? -20.579 -2.024 25.186 1.00 92.69 275 LYS A CA 1
ATOM 2215 C C . LYS A 1 275 ? -21.657 -2.164 26.253 1.00 92.69 275 LYS A C 1
ATOM 2217 O O . LYS A 1 275 ? -22.695 -2.755 25.977 1.00 92.69 275 LYS A O 1
ATOM 2222 N N . GLU A 1 276 ? -21.444 -1.595 27.433 1.00 92.88 276 GLU A N 1
ATOM 2223 C CA . GLU A 1 276 ? -22.407 -1.598 28.536 1.00 92.88 276 GLU A CA 1
ATOM 2224 C C . GLU A 1 276 ? -23.763 -1.041 28.101 1.00 92.88 276 GLU A C 1
ATOM 2226 O O . GLU A 1 276 ? -24.787 -1.674 28.337 1.00 92.88 276 GLU A O 1
ATOM 2231 N N . ARG A 1 277 ? -23.781 0.072 27.359 1.00 93.25 277 ARG A N 1
ATOM 2232 C CA . ARG A 1 277 ? -25.015 0.630 26.792 1.00 93.25 277 ARG A CA 1
ATOM 2233 C C . ARG A 1 277 ? -25.758 -0.376 25.907 1.00 93.25 277 ARG A C 1
ATOM 2235 O O . ARG A 1 277 ? -26.976 -0.504 26.029 1.00 93.25 277 ARG A O 1
ATOM 2242 N N . TYR A 1 278 ? -25.048 -1.103 25.042 1.00 94.94 278 TYR A N 1
ATOM 2243 C CA . TYR A 1 278 ? -25.657 -2.142 24.203 1.00 94.94 278 TYR A CA 1
ATOM 2244 C C . TYR A 1 278 ? -26.156 -3.333 25.028 1.00 94.94 278 TYR A C 1
ATOM 2246 O O . TYR A 1 278 ? -27.244 -3.846 24.767 1.00 94.94 278 TYR A O 1
ATOM 2254 N N . PHE A 1 279 ? -25.410 -3.741 26.056 1.00 94.81 279 PHE A N 1
ATOM 2255 C CA . PHE A 1 279 ? -25.840 -4.791 26.979 1.00 94.81 279 PHE A CA 1
ATOM 2256 C C . PHE A 1 279 ? -27.094 -4.392 27.758 1.00 94.81 279 PHE A C 1
ATOM 2258 O O . PHE A 1 279 ? -28.030 -5.182 27.819 1.00 94.81 279 PHE A O 1
ATOM 2265 N N . ILE A 1 280 ? -27.159 -3.172 28.297 1.00 93.25 280 ILE A N 1
ATOM 2266 C CA . ILE A 1 280 ? -28.336 -2.655 29.008 1.00 93.25 280 ILE A CA 1
ATOM 2267 C C . ILE A 1 280 ? -29.546 -2.619 28.073 1.00 93.25 280 ILE A C 1
ATOM 2269 O O . ILE A 1 280 ? -30.629 -3.055 28.461 1.00 93.25 280 ILE A O 1
ATOM 2273 N N . GLN A 1 281 ? -29.374 -2.157 26.831 1.00 92.44 281 GLN A N 1
ATOM 2274 C CA . GLN A 1 281 ? -30.445 -2.176 25.836 1.00 92.44 281 GLN A CA 1
ATOM 2275 C C . GLN A 1 281 ? -30.947 -3.606 25.574 1.00 92.44 281 GLN A C 1
ATOM 2277 O O . GLN A 1 281 ? -32.154 -3.845 25.612 1.00 92.44 281 GLN A O 1
ATOM 2282 N N . GLY A 1 282 ? -30.038 -4.563 25.363 1.00 95.00 282 GLY A N 1
ATOM 2283 C CA . GLY A 1 282 ? -30.391 -5.966 25.141 1.00 95.00 282 GLY A CA 1
ATOM 2284 C C . GLY A 1 282 ? -31.045 -6.630 26.357 1.00 95.00 282 GLY A C 1
ATOM 2285 O O . GLY A 1 282 ? -32.011 -7.377 26.212 1.00 95.00 282 GLY A O 1
ATOM 2286 N N . LEU A 1 283 ? -30.565 -6.333 27.565 1.00 93.69 283 LEU A N 1
ATOM 2287 C CA . LEU A 1 283 ? -31.136 -6.841 28.812 1.00 93.69 283 LEU A CA 1
ATOM 2288 C C . LEU A 1 283 ? -32.531 -6.280 29.062 1.00 93.69 283 LEU A C 1
ATOM 2290 O O . LEU A 1 283 ? -33.424 -7.048 29.406 1.00 93.69 283 LEU A O 1
ATOM 2294 N N . ARG A 1 284 ? -32.754 -4.981 28.829 1.00 92.06 284 ARG A N 1
ATOM 2295 C CA . ARG A 1 284 ? -34.094 -4.380 28.904 1.00 92.06 284 ARG A CA 1
ATOM 2296 C C . ARG A 1 284 ? -35.060 -5.049 27.939 1.00 92.06 284 ARG A C 1
ATOM 2298 O O . ARG A 1 284 ? -36.182 -5.363 28.322 1.00 92.06 284 ARG A O 1
ATOM 2305 N N . GLU A 1 285 ? -34.628 -5.311 26.710 1.00 92.56 285 GLU A N 1
ATOM 2306 C CA . GLU A 1 285 ? -35.475 -5.993 25.732 1.00 92.56 285 GLU A CA 1
ATOM 2307 C C . GLU A 1 285 ? -35.783 -7.436 26.152 1.00 92.56 285 GLU A C 1
ATOM 2309 O O . GLU A 1 285 ? -36.932 -7.873 26.123 1.00 92.56 285 GLU A O 1
ATOM 2314 N N . ARG A 1 286 ? -34.780 -8.157 26.660 1.00 93.81 286 ARG A N 1
ATOM 2315 C CA . ARG A 1 286 ? -34.962 -9.500 27.218 1.00 93.81 286 ARG A CA 1
ATOM 2316 C C . ARG A 1 286 ? -35.925 -9.512 28.407 1.00 93.81 286 ARG A C 1
ATOM 2318 O O . ARG A 1 286 ? -36.754 -10.413 28.512 1.00 93.81 286 ARG A O 1
ATOM 2325 N N . LEU A 1 287 ? -35.844 -8.518 29.284 1.00 92.00 287 LEU A N 1
ATOM 2326 C CA . LEU A 1 287 ? -36.753 -8.382 30.414 1.00 92.00 287 LEU A CA 1
ATOM 2327 C C . LEU A 1 287 ? -38.200 -8.124 29.964 1.00 92.00 287 LEU A C 1
ATOM 2329 O O . LEU A 1 287 ? -39.115 -8.758 30.490 1.00 92.00 287 LEU A O 1
ATOM 2333 N N . LYS A 1 288 ? -38.419 -7.285 28.942 1.00 90.69 288 LYS A N 1
ATOM 2334 C CA . LYS A 1 288 ? -39.752 -7.110 28.333 1.00 90.69 288 LYS A CA 1
ATOM 2335 C C . LYS A 1 288 ? -40.297 -8.422 27.768 1.00 90.69 288 LYS A C 1
ATOM 2337 O O . LYS A 1 288 ? -41.471 -8.730 27.959 1.00 90.69 288 LYS A O 1
ATOM 2342 N N . LEU A 1 289 ? -39.456 -9.220 27.103 1.00 91.19 289 LEU A N 1
ATOM 2343 C CA . LEU A 1 289 ? -39.854 -10.542 26.607 1.00 91.19 289 LEU A CA 1
ATOM 2344 C C . LEU A 1 289 ? -40.277 -11.467 27.755 1.00 91.19 289 LEU A C 1
ATOM 2346 O O . LEU A 1 289 ? -41.303 -12.139 27.648 1.00 91.19 289 LEU A O 1
ATOM 2350 N N . PHE A 1 290 ? -39.544 -11.472 28.871 1.00 90.62 290 PHE A N 1
ATOM 2351 C CA . PHE A 1 290 ? -39.937 -12.242 30.052 1.00 90.62 290 PHE A CA 1
ATOM 2352 C C . PHE A 1 290 ? -41.260 -11.768 30.652 1.00 90.62 290 PHE A C 1
ATOM 2354 O O . PHE A 1 290 ? -42.109 -12.606 30.957 1.00 90.62 290 PHE A O 1
ATOM 2361 N N . ALA A 1 291 ? -41.483 -10.457 30.756 1.00 90.44 291 ALA A N 1
ATOM 2362 C CA . ALA A 1 291 ? -42.764 -9.921 31.208 1.00 90.44 291 ALA A CA 1
ATOM 2363 C C . ALA A 1 291 ? -43.919 -10.316 30.280 1.00 90.44 291 ALA A C 1
ATOM 2365 O O . ALA A 1 291 ? -44.981 -10.704 30.762 1.00 90.44 291 ALA A O 1
ATOM 2366 N N . ASN A 1 292 ? -43.706 -10.320 28.962 1.00 89.31 292 ASN A N 1
ATOM 2367 C CA . ASN A 1 292 ? -44.707 -10.788 28.001 1.00 89.31 292 ASN A CA 1
ATOM 2368 C C . ASN A 1 292 ? -45.043 -12.274 28.198 1.00 89.31 292 ASN A C 1
ATOM 2370 O O . ASN A 1 292 ? -46.217 -12.645 28.207 1.00 89.31 292 ASN A O 1
ATOM 2374 N N . VAL A 1 293 ? -44.036 -13.126 28.413 1.00 90.62 293 VAL A N 1
ATOM 2375 C CA . VAL A 1 293 ? -44.250 -14.554 28.707 1.00 90.62 293 VAL A CA 1
ATOM 2376 C C . VAL A 1 293 ? -45.013 -14.743 30.021 1.00 90.62 293 VAL A C 1
ATOM 2378 O O . VAL A 1 293 ? -45.923 -15.569 30.093 1.00 90.62 293 VAL A O 1
ATOM 2381 N N . LEU A 1 294 ? -44.677 -13.979 31.062 1.00 90.38 294 LEU A N 1
ATOM 2382 C CA . LEU A 1 294 ? -45.377 -14.028 32.348 1.00 90.38 294 LEU A CA 1
ATOM 2383 C C . LEU A 1 294 ? -46.822 -13.537 32.231 1.00 90.38 294 LEU A C 1
ATOM 2385 O O . LEU A 1 294 ? -47.717 -14.156 32.809 1.00 90.38 294 LEU A O 1
ATOM 2389 N N . LYS A 1 295 ? -47.068 -12.511 31.410 1.00 90.50 295 LYS A N 1
ATOM 2390 C CA . LYS A 1 295 ? -48.409 -12.001 31.115 1.00 90.50 295 LYS A CA 1
ATOM 2391 C C . LYS A 1 295 ? -49.286 -13.074 30.473 1.00 90.50 295 LYS A C 1
ATOM 2393 O O . LYS A 1 295 ? -50.426 -13.246 30.893 1.00 90.50 295 LYS A O 1
ATOM 2398 N N . VAL A 1 296 ? -48.747 -13.851 29.528 1.00 89.00 296 VAL A N 1
ATOM 2399 C CA . VAL A 1 296 ? -49.448 -15.013 28.941 1.00 89.00 296 VAL A CA 1
ATOM 2400 C C . VAL A 1 296 ? -49.745 -16.086 29.997 1.00 89.00 296 VAL A C 1
ATOM 2402 O O . VAL A 1 296 ? -50.783 -16.736 29.940 1.00 89.00 296 VAL A O 1
ATOM 2405 N N . LYS A 1 297 ? -48.877 -16.240 31.004 1.00 88.69 297 LYS A N 1
ATOM 2406 C CA . LYS A 1 297 ? -49.076 -17.144 32.152 1.00 88.69 297 LYS A CA 1
ATOM 2407 C C . LYS A 1 297 ? -49.941 -16.549 33.279 1.00 88.69 297 LYS A C 1
ATOM 2409 O O . LYS A 1 297 ? -50.003 -17.134 34.357 1.00 88.69 297 LYS A O 1
ATOM 2414 N N . GLY A 1 298 ? -50.585 -15.400 33.058 1.00 86.25 298 GLY A N 1
ATOM 2415 C CA . GLY A 1 298 ? -51.497 -14.769 34.018 1.00 86.25 298 GLY A CA 1
ATOM 2416 C C . GLY A 1 298 ? -50.829 -13.937 35.120 1.00 86.25 298 GLY A C 1
ATOM 2417 O O . GLY A 1 298 ? -51.507 -13.542 36.063 1.00 86.25 298 GLY A O 1
ATOM 2418 N N . LYS A 1 299 ? -49.524 -13.645 35.025 1.00 85.75 299 LYS A N 1
ATOM 2419 C CA . LYS A 1 299 ? -48.803 -12.759 35.957 1.00 85.75 299 LYS A CA 1
ATOM 2420 C C . LYS A 1 299 ? -48.319 -11.506 35.228 1.00 85.75 299 LYS A C 1
ATOM 2422 O O . LYS A 1 299 ? -47.387 -11.577 34.432 1.00 85.75 299 LYS A O 1
ATOM 2427 N N . ALA A 1 300 ? -48.933 -10.358 35.500 1.00 80.44 300 ALA A N 1
ATOM 2428 C CA . ALA A 1 300 ? -48.451 -9.075 34.998 1.00 80.44 300 ALA A CA 1
ATOM 2429 C C . ALA A 1 300 ? -47.329 -8.554 35.909 1.00 80.44 300 ALA A C 1
ATOM 2431 O O . ALA A 1 300 ? -47.536 -8.396 37.108 1.00 80.44 300 ALA A O 1
ATOM 2432 N N . VAL A 1 301 ? -46.149 -8.314 35.337 1.00 83.19 301 VAL A N 1
ATOM 2433 C CA . VAL A 1 301 ? -44.995 -7.732 36.033 1.00 83.19 301 VAL A CA 1
ATOM 2434 C C . VAL A 1 301 ? -44.559 -6.507 35.244 1.00 83.19 301 VAL A C 1
ATOM 2436 O O . VAL A 1 301 ? -44.309 -6.623 34.042 1.00 83.19 301 VAL A O 1
ATOM 2439 N N . ASP A 1 302 ? -44.493 -5.352 35.904 1.00 83.44 302 ASP A N 1
ATOM 2440 C CA . ASP A 1 302 ? -43.855 -4.171 35.330 1.00 83.44 302 ASP A CA 1
ATOM 2441 C C . ASP A 1 302 ? -42.339 -4.295 35.494 1.00 83.44 302 ASP A C 1
ATOM 2443 O O . ASP A 1 302 ? -41.839 -4.684 36.548 1.00 83.44 302 ASP A O 1
ATOM 2447 N N . VAL A 1 303 ? -41.611 -4.014 34.420 1.00 83.50 303 VAL A N 1
ATOM 2448 C CA . VAL A 1 303 ? -40.149 -4.115 34.382 1.00 83.50 303 VAL A CA 1
ATOM 2449 C C . VAL A 1 303 ? -39.482 -2.743 34.277 1.00 83.50 303 VAL A C 1
ATOM 2451 O O . VAL A 1 303 ? -38.257 -2.648 34.222 1.00 83.50 303 VAL A O 1
ATOM 2454 N N . SER A 1 304 ? -40.273 -1.673 34.228 1.00 81.31 304 SER A N 1
ATOM 2455 C CA . SER A 1 304 ? -39.779 -0.302 34.076 1.00 81.31 304 SER A CA 1
ATOM 2456 C C . SER A 1 304 ? -38.929 0.139 35.271 1.00 81.31 304 SER A C 1
ATOM 2458 O O . SER A 1 304 ? -37.945 0.853 35.083 1.00 81.31 304 SER A O 1
ATOM 2460 N N . ASP A 1 305 ? -39.240 -0.377 36.461 1.00 82.69 305 ASP A N 1
ATOM 2461 C CA . ASP A 1 305 ? -38.568 -0.034 37.721 1.00 82.69 305 ASP A CA 1
ATOM 2462 C C . ASP A 1 305 ? -37.286 -0.844 37.981 1.00 82.69 305 ASP A C 1
ATOM 2464 O O . ASP A 1 305 ? -36.582 -0.627 38.969 1.00 82.69 305 ASP A O 1
ATOM 2468 N N . VAL A 1 306 ? -36.936 -1.788 37.097 1.00 85.94 306 VAL A N 1
ATOM 2469 C CA . VAL A 1 306 ? -35.735 -2.611 37.276 1.00 85.94 306 VAL A CA 1
ATOM 2470 C C . VAL A 1 306 ? -34.488 -1.816 36.890 1.00 85.94 306 VAL A C 1
ATOM 2472 O O . VAL A 1 306 ? -34.195 -1.591 35.711 1.00 85.94 306 VAL A O 1
ATOM 2475 N N . THR A 1 307 ? -33.706 -1.440 37.901 1.00 83.31 307 THR A N 1
ATOM 2476 C CA . THR A 1 307 ? -32.386 -0.827 37.717 1.00 83.31 307 THR A CA 1
ATOM 2477 C C . THR A 1 307 ? -31.352 -1.906 37.396 1.00 83.31 307 THR A C 1
ATOM 2479 O O . THR A 1 307 ? -31.172 -2.858 38.149 1.00 83.31 307 THR A O 1
ATOM 2482 N N . ILE A 1 308 ? -30.673 -1.768 36.254 1.00 86.19 308 ILE A N 1
ATOM 2483 C CA . ILE A 1 308 ? -29.606 -2.679 35.822 1.00 86.19 308 ILE A CA 1
ATOM 2484 C C . ILE A 1 308 ? -28.268 -2.002 36.108 1.00 86.19 308 ILE A C 1
ATOM 2486 O O . ILE A 1 308 ? -27.938 -1.013 35.455 1.00 86.19 308 ILE A O 1
ATOM 2490 N N . THR A 1 309 ? -27.496 -2.562 37.037 1.00 84.00 309 THR A N 1
ATOM 2491 C CA . THR A 1 309 ? -26.175 -2.048 37.420 1.00 84.00 309 THR A CA 1
ATOM 2492 C C . THR A 1 309 ? -25.089 -3.007 36.944 1.00 84.00 309 THR A C 1
ATOM 2494 O O . THR A 1 309 ? -25.146 -4.201 37.232 1.00 84.00 309 THR A O 1
ATOM 2497 N N . MET A 1 310 ? -24.098 -2.496 36.211 1.00 83.12 310 MET A N 1
ATOM 2498 C CA . MET A 1 310 ? -22.911 -3.249 35.801 1.00 83.12 310 MET A CA 1
ATOM 2499 C C . MET A 1 310 ? -21.712 -2.746 36.601 1.00 83.12 310 MET A C 1
ATOM 2501 O O . MET A 1 310 ? -21.375 -1.567 36.540 1.00 83.12 310 MET A O 1
ATOM 2505 N N . THR A 1 311 ? -21.066 -3.626 37.359 1.00 80.94 311 THR A N 1
ATOM 2506 C CA . THR A 1 311 ? -19.899 -3.274 38.174 1.00 80.94 311 THR A CA 1
ATOM 2507 C C . THR A 1 311 ? -18.603 -3.521 37.402 1.00 80.94 311 THR A C 1
ATOM 2509 O O . THR A 1 311 ? -18.441 -4.524 36.703 1.00 80.94 311 THR A O 1
ATOM 2512 N N . ARG A 1 312 ? -17.665 -2.573 37.492 1.00 78.75 312 ARG A N 1
ATOM 2513 C CA . ARG A 1 312 ? -16.331 -2.691 36.893 1.00 78.75 312 ARG A CA 1
ATOM 2514 C C . ARG A 1 312 ? -15.403 -3.391 37.879 1.00 78.75 312 ARG A C 1
ATOM 2516 O O . ARG A 1 312 ? -15.329 -2.991 39.033 1.00 78.75 312 ARG A O 1
ATOM 2523 N N . ASN A 1 313 ? -14.667 -4.394 37.411 1.00 75.88 313 ASN A N 1
ATOM 2524 C CA . ASN A 1 313 ? -13.613 -5.029 38.199 1.00 75.88 313 ASN A CA 1
ATOM 2525 C C . ASN A 1 313 ? -12.270 -4.347 37.899 1.00 75.88 313 ASN A C 1
ATOM 2527 O O . ASN A 1 313 ? -11.464 -4.862 37.124 1.00 75.88 313 ASN A O 1
ATOM 2531 N N . LEU A 1 314 ? -12.091 -3.137 38.430 1.00 74.62 314 LEU A N 1
ATOM 2532 C CA . LEU A 1 314 ? -10.836 -2.394 38.328 1.00 74.62 314 LEU A CA 1
ATOM 2533 C C . LEU A 1 314 ? -10.061 -2.493 39.646 1.00 74.62 314 LEU A C 1
ATOM 2535 O O . LEU A 1 314 ? -10.691 -2.505 40.704 1.00 74.62 314 LEU A O 1
ATOM 2539 N N . PRO A 1 315 ? -8.717 -2.501 39.607 1.00 69.19 315 PRO A N 1
ATOM 2540 C CA . PRO A 1 315 ? -7.911 -2.355 40.813 1.00 69.19 315 PRO A CA 1
ATOM 2541 C C . PRO A 1 315 ? -8.270 -1.044 41.528 1.00 69.19 315 PRO A C 1
ATOM 2543 O O . PRO A 1 315 ? -8.109 0.038 40.959 1.00 69.19 315 PRO A O 1
ATOM 2546 N N . ALA A 1 316 ? -8.781 -1.146 42.754 1.00 67.00 316 ALA A N 1
ATOM 2547 C CA . ALA A 1 316 ? -9.087 -0.004 43.606 1.00 67.00 316 ALA A CA 1
ATOM 2548 C C . ALA A 1 316 ? -7.907 0.278 44.546 1.00 67.00 316 ALA A C 1
ATOM 2550 O O . ALA A 1 316 ? -7.236 -0.643 45.010 1.00 67.00 316 ALA A O 1
ATOM 2551 N N . ASN A 1 317 ? -7.643 1.559 44.813 1.00 74.56 317 ASN A N 1
ATOM 2552 C CA . ASN A 1 317 ? -6.716 1.963 45.865 1.00 74.56 317 ASN A CA 1
ATOM 2553 C C . ASN A 1 317 ? -7.523 2.264 47.134 1.00 74.56 317 ASN A C 1
ATOM 2555 O O . ASN A 1 317 ? -7.990 3.389 47.348 1.00 74.56 317 ASN A O 1
ATOM 2559 N N . ASP A 1 318 ? -7.714 1.237 47.959 1.00 75.44 318 ASP A N 1
ATOM 2560 C CA . ASP A 1 318 ? -8.512 1.336 49.184 1.00 75.44 318 ASP A CA 1
ATOM 2561 C C . ASP A 1 318 ? -7.882 2.304 50.199 1.00 75.44 318 ASP A C 1
ATOM 2563 O O . ASP A 1 318 ? -8.600 2.936 50.970 1.00 75.44 318 ASP A O 1
ATOM 2567 N N . LEU A 1 319 ? -6.557 2.505 50.151 1.00 79.94 319 LEU A N 1
ATOM 2568 C CA . LEU A 1 319 ? -5.849 3.445 51.024 1.00 79.94 319 LEU A CA 1
ATOM 2569 C C . LEU A 1 319 ? -6.200 4.905 50.703 1.00 79.94 319 LEU A C 1
ATOM 2571 O O . LEU A 1 319 ? -6.541 5.663 51.609 1.00 79.94 319 LEU A O 1
ATOM 2575 N N . GLU A 1 320 ? -6.150 5.297 49.425 1.00 77.69 320 GLU A N 1
ATOM 2576 C CA . GLU A 1 320 ? -6.572 6.641 48.990 1.00 77.69 320 GLU A CA 1
ATOM 2577 C C . GLU A 1 320 ? -8.055 6.874 49.311 1.00 77.69 320 GLU A C 1
ATOM 2579 O O . GLU A 1 320 ? -8.440 7.947 49.780 1.00 77.69 320 GLU A O 1
ATOM 2584 N N . THR A 1 321 ? -8.886 5.847 49.112 1.00 77.75 321 THR A N 1
ATOM 2585 C CA . THR A 1 321 ? -10.326 5.911 49.394 1.00 77.75 321 THR A CA 1
ATOM 2586 C C . THR A 1 321 ? -10.590 6.091 50.891 1.00 77.75 321 THR A C 1
ATOM 2588 O O . THR A 1 321 ? -11.368 6.962 51.273 1.00 77.75 321 THR A O 1
ATOM 2591 N N . ALA A 1 322 ? -9.892 5.348 51.754 1.00 82.19 322 ALA A N 1
ATOM 2592 C CA . ALA A 1 322 ? -9.997 5.484 53.205 1.00 82.19 322 ALA A CA 1
ATOM 2593 C C . ALA A 1 322 ? -9.529 6.864 53.700 1.00 82.19 322 ALA A C 1
ATOM 2595 O O . ALA A 1 322 ? -10.194 7.477 54.535 1.00 82.19 322 ALA A O 1
ATOM 2596 N N . GLN A 1 323 ? -8.425 7.391 53.158 1.00 84.44 323 GLN A N 1
ATOM 2597 C CA . GLN A 1 323 ? -7.939 8.738 53.484 1.00 84.44 323 GLN A CA 1
ATOM 2598 C C . GLN A 1 323 ? -8.939 9.823 53.061 1.00 84.44 323 GLN A C 1
ATOM 2600 O O . GLN A 1 323 ? -9.208 10.757 53.824 1.00 84.44 323 GLN A O 1
ATOM 2605 N N . MET A 1 324 ? -9.538 9.684 51.875 1.00 82.44 324 MET A N 1
ATOM 2606 C CA . MET A 1 324 ? -10.591 10.581 51.396 1.00 82.44 324 MET A CA 1
ATOM 2607 C C . MET A 1 324 ? -11.821 10.541 52.312 1.00 82.44 324 MET A C 1
ATOM 2609 O O . MET A 1 324 ? -12.323 11.595 52.700 1.00 82.44 324 MET A O 1
ATOM 2613 N N . ILE A 1 325 ? -12.276 9.345 52.705 1.00 84.81 325 ILE A N 1
ATOM 2614 C CA . ILE A 1 325 ? -13.411 9.168 53.623 1.00 84.81 325 ILE A CA 1
ATOM 2615 C C . ILE A 1 325 ? -13.121 9.815 54.981 1.00 84.81 325 ILE A C 1
ATOM 2617 O O . ILE A 1 325 ? -13.961 10.553 55.493 1.00 84.81 325 ILE A O 1
ATOM 2621 N N . ALA A 1 326 ? -11.925 9.604 55.539 1.00 84.81 326 ALA A N 1
ATOM 2622 C CA . ALA A 1 326 ? -11.517 10.222 56.798 1.00 84.81 326 ALA A CA 1
ATOM 2623 C C . ALA A 1 326 ? -11.514 11.759 56.721 1.00 84.81 326 ALA A C 1
ATOM 2625 O O . ALA A 1 326 ? -11.936 12.420 57.666 1.00 84.81 326 ALA A O 1
ATOM 2626 N N . THR A 1 327 ? -11.095 12.324 55.585 1.00 88.12 327 THR A N 1
ATOM 2627 C CA . THR A 1 327 ? -11.051 13.781 55.369 1.00 88.12 327 THR A CA 1
ATOM 2628 C C . THR A 1 327 ? -12.447 14.396 55.230 1.00 88.12 327 THR A C 1
ATOM 2630 O O . THR A 1 327 ? -12.673 15.519 55.672 1.00 88.12 327 THR A O 1
ATOM 2633 N N . LEU A 1 328 ? -13.387 13.674 54.613 1.00 85.44 328 LEU A N 1
ATOM 2634 C CA . LEU A 1 328 ? -14.757 14.145 54.369 1.00 85.44 328 LEU A CA 1
ATOM 2635 C C . LEU A 1 328 ? -15.731 13.820 55.511 1.00 85.44 328 LEU A C 1
ATOM 2637 O O . LEU A 1 328 ? -16.905 14.205 55.452 1.00 85.44 328 LEU A O 1
ATOM 2641 N N . ASN A 1 329 ? -15.267 13.119 56.546 1.00 83.25 329 ASN A N 1
ATOM 2642 C CA . ASN A 1 329 ? -16.078 12.776 57.704 1.00 83.25 329 ASN A CA 1
ATOM 2643 C C . ASN A 1 329 ? -16.592 14.050 58.402 1.00 83.25 329 ASN A C 1
ATOM 2645 O O . ASN A 1 329 ? -15.818 14.941 58.746 1.00 83.25 329 ASN A O 1
ATOM 2649 N N . GLY A 1 330 ? -17.910 14.151 58.583 1.00 80.44 330 GLY A N 1
ATOM 2650 C CA . GLY A 1 330 ? -18.577 15.339 59.130 1.00 80.44 330 GLY A CA 1
ATOM 2651 C C . GLY A 1 330 ? -18.955 16.416 58.101 1.00 80.44 330 GLY A C 1
ATOM 2652 O O . GLY A 1 330 ? -19.720 17.314 58.439 1.00 80.44 330 GLY A O 1
ATOM 2653 N N . MET A 1 331 ? -18.489 16.321 56.848 1.00 81.31 331 MET A N 1
ATOM 2654 C CA . MET A 1 331 ? -18.922 17.198 55.741 1.00 81.31 331 MET A CA 1
ATOM 2655 C C . MET A 1 331 ? -19.954 16.529 54.826 1.00 81.31 331 MET A C 1
ATOM 2657 O O . MET A 1 331 ? -20.773 17.205 54.207 1.00 81.31 331 MET A O 1
ATOM 2661 N N . VAL A 1 332 ? -19.910 15.200 54.733 1.00 85.19 332 VAL A N 1
ATOM 2662 C CA . VAL A 1 332 ? -20.801 14.374 53.908 1.00 85.19 332 VAL A CA 1
ATOM 2663 C C . VAL A 1 332 ? -21.461 13.323 54.798 1.00 85.19 332 VAL A C 1
ATOM 2665 O O . VAL A 1 332 ? -20.874 12.883 55.788 1.00 85.19 332 VAL A O 1
ATOM 2668 N N . SER A 1 333 ? -22.689 12.916 54.463 1.00 84.94 333 SER A N 1
ATOM 2669 C CA . SER A 1 333 ? -23.400 11.896 55.234 1.00 84.94 333 SER A CA 1
ATOM 2670 C C . SER A 1 333 ? -22.657 10.557 55.217 1.00 84.94 333 SER A C 1
ATOM 2672 O O . SER A 1 333 ? -22.153 10.113 54.181 1.00 84.94 333 SER A O 1
ATOM 2674 N N . THR A 1 334 ? -22.620 9.892 56.371 1.00 81.31 334 THR A N 1
ATOM 2675 C CA . THR A 1 334 ? -21.940 8.605 56.564 1.00 81.31 334 THR A CA 1
ATOM 2676 C C . THR A 1 334 ? -22.386 7.523 55.566 1.00 81.31 334 THR A C 1
ATOM 2678 O O . THR A 1 334 ? -21.501 6.878 55.004 1.00 81.31 334 THR A O 1
ATOM 2681 N N . PRO A 1 335 ? -23.689 7.377 55.221 1.00 82.25 335 PRO A N 1
ATOM 2682 C CA . PRO A 1 335 ? -24.115 6.428 54.186 1.00 82.25 335 PRO A CA 1
ATOM 2683 C C . PRO A 1 335 ? -23.496 6.717 52.809 1.00 82.25 335 PRO A C 1
ATOM 2685 O O . PRO A 1 335 ? -23.126 5.802 52.077 1.00 82.25 335 PRO A O 1
ATOM 2688 N N . THR A 1 336 ? -23.326 7.995 52.455 1.00 82.69 336 THR A N 1
ATOM 2689 C CA . THR A 1 336 ? -22.736 8.386 51.166 1.00 82.69 336 THR A CA 1
ATOM 2690 C C . THR A 1 336 ? -21.237 8.093 51.133 1.00 82.69 336 THR A C 1
ATOM 2692 O O . THR A 1 336 ? -20.720 7.651 50.110 1.00 82.69 336 THR A O 1
ATOM 2695 N N . LEU A 1 337 ? -20.530 8.288 52.248 1.00 82.88 337 LEU A N 1
ATOM 2696 C CA . LEU A 1 337 ? -19.105 7.958 52.347 1.00 82.88 337 LEU A CA 1
ATOM 2697 C C . LEU A 1 337 ? -18.862 6.448 52.262 1.00 82.88 337 LEU A C 1
ATOM 2699 O O . LEU A 1 337 ? -17.979 6.008 51.530 1.00 82.88 337 LEU A O 1
ATOM 2703 N N . ILE A 1 338 ? -19.690 5.663 52.948 1.00 82.06 338 ILE A N 1
ATOM 2704 C CA . ILE A 1 338 ? -19.626 4.199 52.934 1.00 82.06 338 ILE A CA 1
ATOM 2705 C C . ILE A 1 338 ? -19.995 3.641 51.553 1.00 82.06 338 ILE A C 1
ATOM 2707 O O . ILE A 1 338 ? -19.400 2.659 51.123 1.00 82.06 338 ILE A O 1
ATOM 2711 N N . SER A 1 339 ? -20.866 4.316 50.790 1.00 82.88 339 SER A N 1
ATOM 2712 C CA . SER A 1 339 ? -21.180 3.916 49.406 1.00 82.88 339 SER A CA 1
ATOM 2713 C C . SER A 1 339 ? -19.982 3.952 48.442 1.00 82.88 339 SER A C 1
ATOM 2715 O O . SER A 1 339 ? -20.051 3.372 47.361 1.00 82.88 339 SER A O 1
ATOM 2717 N N . GLN A 1 340 ? -18.887 4.637 48.801 1.00 80.25 340 GLN A N 1
ATOM 2718 C CA . GLN A 1 340 ? -17.650 4.645 48.009 1.00 80.25 340 GLN A CA 1
ATOM 2719 C C . GLN A 1 340 ? -16.806 3.377 48.201 1.00 80.25 340 GLN A C 1
ATOM 2721 O O . GLN A 1 340 ? -15.905 3.122 47.400 1.00 80.25 340 GLN A O 1
ATOM 2726 N N . LEU A 1 341 ? -17.069 2.586 49.245 1.00 80.62 341 LEU A N 1
ATOM 2727 C CA . LEU A 1 341 ? -16.353 1.344 49.513 1.00 80.62 341 LEU A CA 1
ATOM 2728 C C . LEU A 1 341 ? -16.899 0.231 48.616 1.00 80.62 341 LEU A C 1
ATOM 2730 O O . LEU A 1 341 ? -18.065 -0.146 48.693 1.00 80.62 341 LEU A O 1
ATOM 2734 N N . SER A 1 342 ? -16.031 -0.324 47.774 1.00 71.56 342 SER A N 1
ATOM 2735 C CA . SER A 1 342 ? -16.386 -1.328 46.760 1.00 71.56 342 SER A CA 1
ATOM 2736 C C . SER A 1 342 ? -16.936 -2.642 47.335 1.00 71.56 342 SER A C 1
ATOM 2738 O O . SER A 1 342 ? -17.627 -3.374 46.627 1.00 71.56 342 SER A O 1
ATOM 2740 N N . PHE A 1 343 ? -16.645 -2.937 48.605 1.00 76.88 343 PHE A N 1
ATOM 2741 C CA . PHE A 1 343 ? -17.080 -4.144 49.308 1.00 76.88 343 PHE A CA 1
ATOM 2742 C C . PHE A 1 343 ? -18.398 -3.979 50.082 1.00 76.88 343 PHE A C 1
ATOM 2744 O O . PHE A 1 343 ? -18.921 -4.973 50.583 1.00 76.88 343 PHE A O 1
ATOM 2751 N N . VAL A 1 344 ? -18.956 -2.764 50.178 1.00 78.75 344 VAL A N 1
ATOM 2752 C CA . VAL A 1 344 ? -20.220 -2.522 50.889 1.00 78.75 344 VAL A CA 1
ATOM 2753 C C . VAL A 1 344 ? -21.376 -2.490 49.893 1.00 78.75 344 VAL A C 1
ATOM 2755 O O . VAL A 1 344 ? -21.482 -1.594 49.058 1.00 78.75 344 VAL A O 1
ATOM 2758 N N . HIS A 1 345 ? -22.255 -3.491 49.968 1.00 69.56 345 HIS A N 1
ATOM 2759 C CA . HIS A 1 345 ? -23.402 -3.622 49.063 1.00 69.56 345 HIS A CA 1
ATOM 2760 C C . HIS A 1 345 ? -24.634 -2.830 49.521 1.00 69.56 345 HIS A C 1
ATOM 2762 O O . HIS A 1 345 ? -25.393 -2.360 48.675 1.00 69.56 345 HIS A O 1
ATOM 2768 N N . ASP A 1 346 ? -24.815 -2.672 50.835 1.00 81.88 346 ASP A N 1
ATOM 2769 C CA . ASP A 1 346 ? -25.899 -1.897 51.440 1.00 81.88 346 ASP A CA 1
ATOM 2770 C C . ASP A 1 346 ? -25.328 -0.897 52.463 1.00 81.88 346 ASP A C 1
ATOM 2772 O O . ASP A 1 346 ? -25.024 -1.272 53.598 1.00 81.88 346 ASP A O 1
ATOM 2776 N N . PRO A 1 347 ? -25.152 0.381 52.073 1.00 81.25 347 PRO A N 1
ATOM 2777 C CA . PRO A 1 347 ? -24.587 1.395 52.956 1.00 81.25 347 PRO A CA 1
ATOM 2778 C C . PRO A 1 347 ? -25.448 1.705 54.180 1.00 81.25 347 PRO A C 1
ATOM 2780 O O . PRO A 1 347 ? -24.906 2.147 55.190 1.00 81.25 347 PRO A O 1
ATOM 2783 N N . GLN A 1 348 ? -26.770 1.519 54.101 1.00 81.12 348 GLN A N 1
ATOM 2784 C CA . GLN A 1 348 ? -27.654 1.839 55.219 1.00 81.12 348 GLN A CA 1
ATOM 2785 C C . GLN A 1 348 ? -27.552 0.763 56.299 1.00 81.12 348 GLN A C 1
ATOM 2787 O O . GLN A 1 348 ? -27.347 1.093 57.464 1.00 81.12 348 GLN A O 1
ATOM 2792 N N . ALA A 1 349 ? -27.586 -0.510 55.895 1.00 84.19 349 ALA A N 1
ATOM 2793 C CA . ALA A 1 349 ? -27.405 -1.631 56.812 1.00 84.19 349 ALA A CA 1
ATOM 2794 C C . ALA A 1 349 ? -26.052 -1.574 57.547 1.00 84.19 349 ALA A C 1
ATOM 2796 O O . ALA A 1 349 ? -25.988 -1.868 58.738 1.00 84.19 349 ALA A O 1
ATOM 2797 N N . GLU A 1 350 ? -24.985 -1.149 56.864 1.00 83.44 350 GLU A N 1
ATOM 2798 C CA . GLU A 1 350 ? -23.658 -1.001 57.474 1.00 83.44 350 GLU A CA 1
ATOM 2799 C C . GLU A 1 350 ? -23.620 0.132 58.511 1.00 83.44 350 GLU A C 1
ATOM 2801 O O . GLU A 1 350 ? -23.061 -0.026 59.594 1.00 83.44 350 GLU A O 1
ATOM 2806 N N . VAL A 1 351 ? -24.251 1.276 58.220 1.00 82.75 351 VAL A N 1
ATOM 2807 C CA . VAL A 1 351 ? -24.358 2.383 59.188 1.00 82.75 351 VAL A CA 1
ATOM 2808 C C . VAL A 1 351 ? -25.131 1.951 60.428 1.00 82.75 351 VAL A C 1
ATOM 2810 O O . VAL A 1 351 ? -24.720 2.271 61.545 1.00 82.75 351 VAL A O 1
ATOM 2813 N N . ASP A 1 352 ? -26.226 1.220 60.239 1.00 85.75 352 ASP A N 1
ATOM 2814 C CA . ASP A 1 352 ? -27.051 0.727 61.337 1.00 85.75 352 ASP A CA 1
ATOM 2815 C C . ASP A 1 352 ? -26.273 -0.286 62.196 1.00 85.75 352 ASP A C 1
ATOM 2817 O O . ASP A 1 352 ? -26.321 -0.207 63.425 1.00 85.75 352 ASP A O 1
ATOM 2821 N N . ALA A 1 353 ? -25.474 -1.162 61.575 1.00 85.38 353 ALA A N 1
ATOM 2822 C CA . ALA A 1 353 ? -24.580 -2.086 62.275 1.00 85.38 353 ALA A CA 1
ATOM 2823 C C . ALA A 1 353 ? -23.507 -1.350 63.099 1.00 85.38 353 ALA A C 1
ATOM 2825 O O . ALA A 1 353 ? -23.337 -1.641 64.283 1.00 85.38 353 ALA A O 1
ATOM 2826 N N . VAL A 1 354 ? -22.848 -0.335 62.526 1.00 84.50 354 VAL A N 1
ATOM 2827 C CA . VAL A 1 354 ? -21.850 0.479 63.247 1.00 84.50 354 VAL A CA 1
ATOM 2828 C C . VAL A 1 354 ? -22.480 1.255 64.410 1.00 84.50 354 VAL A C 1
ATOM 2830 O O . VAL A 1 354 ? -21.847 1.449 65.449 1.00 84.50 354 VAL A O 1
ATOM 2833 N N . ASN A 1 355 ? -23.716 1.733 64.261 1.00 85.81 355 ASN A N 1
ATOM 2834 C CA . ASN A 1 355 ? -24.418 2.416 65.347 1.00 85.81 355 ASN A CA 1
ATOM 2835 C C . ASN A 1 355 ? -24.806 1.446 66.471 1.00 85.81 355 ASN A C 1
ATOM 2837 O O . ASN A 1 355 ? -24.628 1.793 67.637 1.00 85.81 355 ASN A O 1
ATOM 2841 N N . ALA A 1 356 ? -25.247 0.230 66.137 1.00 85.50 356 ALA A N 1
ATOM 2842 C CA . ALA A 1 356 ? -25.518 -0.816 67.120 1.00 85.50 356 ALA A CA 1
ATOM 2843 C C . ALA A 1 356 ? -24.252 -1.209 67.905 1.00 85.50 356 ALA A C 1
ATOM 2845 O O . ALA A 1 356 ? -24.295 -1.282 69.132 1.00 85.50 356 ALA A O 1
ATOM 2846 N N . GLU A 1 357 ? -23.104 -1.361 67.231 1.00 84.19 357 GLU A N 1
ATOM 2847 C CA . GLU A 1 357 ? -21.814 -1.612 67.894 1.00 84.19 357 GLU A CA 1
ATOM 2848 C C . GLU A 1 357 ? -21.435 -0.481 68.859 1.00 84.19 357 GLU A C 1
ATOM 2850 O O . GLU A 1 357 ? -21.032 -0.738 69.993 1.00 84.19 357 GLU A O 1
ATOM 2855 N N . LYS A 1 358 ? -21.624 0.782 68.454 1.00 85.62 358 LYS A N 1
ATOM 2856 C CA . LYS A 1 358 ? -21.369 1.938 69.328 1.00 85.62 358 LYS A CA 1
ATOM 2857 C C . LYS A 1 358 ? -22.293 1.970 70.537 1.00 85.62 358 LYS A C 1
ATOM 2859 O O . LYS A 1 358 ? -21.837 2.307 71.626 1.00 85.62 358 LYS A O 1
ATOM 2864 N N . GLU A 1 359 ? -23.577 1.666 70.369 1.00 82.19 359 GLU A N 1
ATOM 2865 C CA . GLU A 1 359 ? -24.518 1.595 71.489 1.00 82.19 359 GLU A CA 1
ATOM 2866 C C . GLU A 1 359 ? -24.137 0.490 72.477 1.00 82.19 359 GLU A C 1
ATOM 2868 O O . GLU A 1 359 ? -24.173 0.712 73.689 1.00 82.19 359 GLU A O 1
ATOM 2873 N N . ASP A 1 360 ? -23.732 -0.677 71.980 1.00 82.00 360 ASP A N 1
ATOM 2874 C CA . ASP A 1 360 ? -23.289 -1.791 72.815 1.00 82.00 360 ASP A CA 1
ATOM 2875 C C . ASP A 1 360 ? -21.959 -1.490 73.519 1.00 82.00 360 ASP A C 1
ATOM 2877 O O . ASP A 1 360 ? -21.808 -1.792 74.706 1.00 82.00 360 ASP A O 1
ATOM 2881 N N . ASP A 1 361 ? -21.033 -0.798 72.856 1.00 79.38 361 ASP A N 1
ATOM 2882 C CA . ASP A 1 361 ? -19.798 -0.306 73.466 1.00 79.38 361 ASP A CA 1
ATOM 2883 C C . ASP A 1 361 ? -20.059 0.780 74.517 1.00 79.38 361 ASP A C 1
ATOM 2885 O O . ASP A 1 361 ? -19.420 0.786 75.572 1.00 79.38 361 ASP A O 1
ATOM 2889 N N . ILE A 1 362 ? -21.022 1.680 74.289 1.00 80.75 362 ILE A N 1
ATOM 2890 C CA . ILE A 1 362 ? -21.451 2.674 75.285 1.00 80.75 362 ILE A CA 1
ATOM 2891 C C . ILE A 1 362 ? -22.052 1.966 76.501 1.00 80.75 362 ILE A C 1
ATOM 2893 O O . ILE A 1 362 ? -21.648 2.270 77.623 1.00 80.75 362 ILE A O 1
ATOM 2897 N N . LYS A 1 363 ? -22.945 0.986 76.308 1.00 79.12 363 LYS A N 1
ATOM 2898 C CA . LYS A 1 363 ? -23.517 0.178 77.403 1.00 79.12 363 LYS A CA 1
ATOM 2899 C C . LYS A 1 363 ? -22.431 -0.582 78.165 1.00 79.12 363 LYS A C 1
ATOM 2901 O O . LYS A 1 363 ? -22.440 -0.606 79.394 1.00 79.12 363 LYS A O 1
ATOM 2906 N N . ARG A 1 364 ? -21.456 -1.163 77.459 1.00 76.38 364 ARG A N 1
ATOM 2907 C CA . ARG A 1 364 ? -20.323 -1.887 78.055 1.00 76.38 364 ARG A CA 1
ATOM 2908 C C . ARG A 1 364 ? -19.394 -0.960 78.842 1.00 76.38 364 ARG A C 1
ATOM 2910 O O . ARG A 1 364 ? -18.957 -1.325 79.931 1.00 76.38 364 ARG A O 1
ATOM 2917 N N . ASN A 1 365 ? -19.138 0.245 78.337 1.00 73.31 365 ASN A N 1
ATOM 2918 C CA . ASN A 1 365 ? -18.342 1.261 79.025 1.00 73.31 365 ASN A CA 1
ATOM 2919 C C . ASN A 1 365 ? -19.081 1.856 80.233 1.00 73.31 365 ASN A C 1
ATOM 2921 O O . ASN A 1 365 ? -18.472 2.046 81.281 1.00 73.31 365 ASN A O 1
ATOM 2925 N N . GLN A 1 366 ? -20.392 2.087 80.137 1.00 69.94 366 GLN A N 1
ATOM 2926 C CA . GLN A 1 366 ? -21.225 2.526 81.263 1.00 69.94 366 GLN A CA 1
ATOM 2927 C C . GLN A 1 366 ? -21.302 1.456 82.364 1.00 69.94 366 GLN A C 1
ATOM 2929 O O . GLN A 1 366 ? -21.173 1.784 83.544 1.00 69.94 366 GLN A O 1
ATOM 2934 N N . ALA A 1 367 ? -21.397 0.174 81.992 1.00 70.19 367 ALA A N 1
ATOM 2935 C CA . ALA A 1 367 ? -21.321 -0.951 82.925 1.00 70.19 367 ALA A CA 1
ATOM 2936 C C . ALA A 1 367 ? -19.931 -1.098 83.579 1.00 70.19 367 ALA A C 1
ATOM 2938 O O . ALA A 1 367 ? -19.839 -1.501 84.737 1.00 70.19 367 ALA A O 1
ATOM 2939 N N . ALA A 1 368 ? -18.851 -0.741 82.873 1.00 65.75 368 ALA A N 1
ATOM 2940 C CA . ALA A 1 368 ? -17.485 -0.760 83.402 1.00 65.75 368 ALA A CA 1
ATOM 2941 C C . ALA A 1 368 ? -17.162 0.435 84.327 1.00 65.75 368 ALA A C 1
ATOM 2943 O O . ALA A 1 368 ? -16.343 0.291 85.234 1.00 65.75 368 ALA A O 1
ATOM 2944 N N . PHE A 1 369 ? -17.805 1.593 84.126 1.00 62.94 369 PHE A N 1
ATOM 2945 C CA . PHE A 1 369 ? -17.623 2.806 84.942 1.00 62.94 369 PHE A CA 1
ATOM 2946 C C . PHE A 1 369 ? -18.623 2.956 86.106 1.00 62.94 369 PHE A C 1
ATOM 2948 O O . PHE A 1 369 ? -18.520 3.915 86.869 1.00 62.94 369 PHE A O 1
ATOM 2955 N N . GLY A 1 370 ? -19.545 2.006 86.298 1.00 59.00 370 GLY A N 1
ATOM 2956 C CA . GLY A 1 370 ? -20.337 1.893 87.529 1.00 59.00 370 GLY A CA 1
ATOM 2957 C C . GLY A 1 370 ? -21.352 3.016 87.774 1.00 59.00 370 GLY A C 1
ATOM 2958 O O . GLY A 1 370 ? -21.599 3.361 88.928 1.00 59.00 370 GLY A O 1
ATOM 2959 N N . VAL A 1 371 ? -21.952 3.585 86.725 1.00 51.78 371 VAL A N 1
ATOM 2960 C CA . VAL A 1 371 ? -23.081 4.522 86.876 1.00 51.78 371 VAL A CA 1
ATOM 2961 C C . VAL A 1 371 ? -24.394 3.729 86.777 1.00 51.78 371 VAL A C 1
ATOM 2963 O O . VAL A 1 371 ? -24.602 3.064 85.761 1.00 51.78 371 VAL A O 1
ATOM 2966 N N . PRO A 1 372 ? -25.278 3.747 87.796 1.00 50.09 372 PRO A N 1
ATOM 2967 C CA . PRO A 1 372 ? -26.553 3.043 87.729 1.00 50.09 372 PRO A CA 1
ATOM 2968 C C . PRO A 1 372 ? -27.490 3.714 86.717 1.00 50.09 372 PRO A C 1
ATOM 2970 O O . PRO A 1 372 ? -27.556 4.941 86.644 1.00 50.09 372 PRO A O 1
ATOM 2973 N N . MET A 1 373 ? -28.241 2.901 85.971 1.00 46.78 373 MET A N 1
ATOM 2974 C CA . MET A 1 373 ? -29.402 3.346 85.197 1.00 46.78 373 MET A CA 1
ATOM 2975 C C . MET A 1 373 ? -30.410 4.002 86.151 1.00 46.78 373 MET A C 1
ATOM 2977 O O . MET A 1 373 ? -30.932 3.323 87.033 1.00 46.78 373 MET A O 1
ATOM 2981 N N . ASN A 1 374 ? -30.693 5.296 85.987 1.00 45.44 374 ASN A N 1
ATOM 2982 C CA . ASN A 1 374 ? -31.909 5.868 86.560 1.00 45.44 374 ASN A CA 1
ATOM 2983 C C . ASN A 1 374 ? -33.085 5.403 85.697 1.00 45.44 374 ASN A C 1
ATOM 2985 O O . ASN A 1 374 ? -33.221 5.824 84.549 1.00 45.44 374 ASN A O 1
ATOM 2989 N N . GLU A 1 375 ? -33.8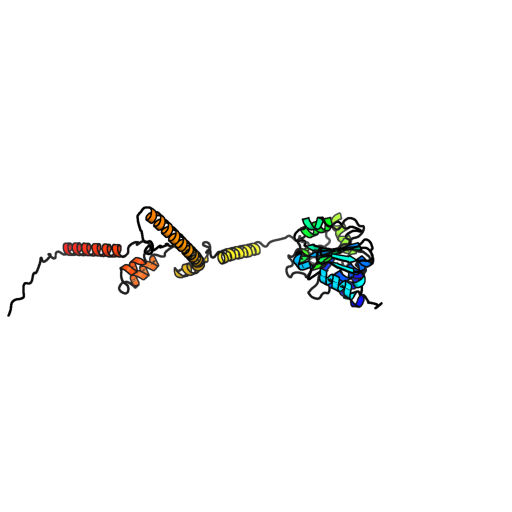95 4.519 86.272 1.00 49.00 375 GLU A N 1
ATOM 2990 C CA . GLU A 1 375 ? -35.259 4.244 85.836 1.00 49.00 375 GLU A CA 1
ATOM 2991 C C . GLU A 1 375 ? -36.090 5.540 85.900 1.00 49.00 375 GLU A C 1
ATOM 2993 O O . GLU A 1 375 ? -36.047 6.273 86.888 1.00 49.00 375 GLU A O 1
ATOM 2998 N N . ASP A 1 376 ? -36.794 5.815 84.803 1.00 48.72 376 ASP A N 1
ATOM 2999 C CA . ASP A 1 376 ? -38.038 6.577 84.671 1.00 48.72 376 ASP A CA 1
ATOM 3000 C C . ASP A 1 376 ? -38.311 7.707 85.681 1.00 48.72 376 ASP A C 1
ATOM 3002 O O . ASP A 1 376 ? -38.952 7.522 86.716 1.00 48.72 376 ASP A O 1
ATOM 3006 N N . VAL A 1 377 ? -37.968 8.940 85.293 1.00 39.66 377 VAL A N 1
ATOM 3007 C CA . VAL A 1 377 ? -38.620 10.135 85.847 1.00 39.66 377 VAL A CA 1
ATOM 3008 C C . VAL A 1 377 ? -39.784 10.509 84.927 1.00 39.66 377 VAL A C 1
ATOM 3010 O O . VAL A 1 377 ? -39.641 11.334 84.028 1.00 39.66 377 VAL A O 1
ATOM 3013 N N . ASN A 1 378 ? -40.946 9.886 85.146 1.00 38.50 378 ASN A N 1
ATOM 3014 C CA . ASN A 1 378 ? -42.223 10.474 84.741 1.00 38.50 378 ASN A CA 1
ATOM 3015 C C . ASN A 1 378 ? -42.470 11.691 85.642 1.00 38.50 378 ASN A C 1
ATOM 3017 O O . ASN A 1 378 ? -42.817 11.545 86.814 1.00 38.50 378 ASN A O 1
ATOM 3021 N N . ALA A 1 379 ? -42.242 12.887 85.104 1.00 38.22 379 ALA A N 1
ATOM 3022 C CA . ALA A 1 379 ? -42.681 14.132 85.711 1.00 38.22 379 ALA A CA 1
ATOM 3023 C C . ALA A 1 379 ? -44.141 14.382 85.301 1.00 38.22 379 ALA A C 1
ATOM 3025 O O . ALA A 1 379 ? -44.407 14.901 84.220 1.00 38.22 379 ALA A O 1
ATOM 3026 N N . ASP A 1 380 ? -45.074 13.981 86.165 1.00 44.03 380 ASP A N 1
ATOM 3027 C CA . ASP A 1 380 ? -46.411 14.573 86.209 1.00 44.03 380 ASP A CA 1
ATOM 3028 C C . ASP A 1 380 ? -46.274 15.999 86.772 1.00 44.03 380 ASP A C 1
ATOM 3030 O O . ASP A 1 380 ? -46.209 16.195 87.985 1.00 44.03 380 ASP A O 1
ATOM 3034 N N . GLU A 1 381 ? -46.235 16.998 85.895 1.00 41.09 381 GLU A N 1
ATOM 3035 C CA . GLU A 1 381 ? -46.589 18.381 86.224 1.00 41.09 381 GLU A CA 1
ATOM 3036 C C . GLU A 1 381 ? -47.465 18.935 85.099 1.00 41.09 381 GLU A C 1
ATOM 3038 O O . GLU A 1 381 ? -46.960 19.317 84.052 1.00 41.09 381 GLU A O 1
ATOM 3043 N N . ASP A 1 382 ? -48.782 18.943 85.326 1.00 37.91 382 ASP A N 1
ATOM 3044 C CA . ASP A 1 382 ? -49.707 19.965 84.819 1.00 37.91 382 ASP A CA 1
ATOM 3045 C C . ASP A 1 382 ? -51.044 19.870 85.582 1.00 37.91 382 ASP A C 1
ATOM 3047 O O . ASP A 1 382 ? -51.913 19.064 85.247 1.00 37.91 382 ASP A O 1
ATOM 3051 N N . ALA A 1 383 ? -51.205 20.692 86.632 1.00 40.16 383 ALA A N 1
ATOM 3052 C CA . ALA A 1 383 ? -52.509 21.167 87.127 1.00 40.16 383 ALA A CA 1
ATOM 3053 C C . ALA A 1 383 ? -52.367 22.337 88.131 1.00 40.16 383 ALA A C 1
ATOM 3055 O O . ALA A 1 383 ? -52.522 22.158 89.338 1.00 40.16 383 ALA A O 1
ATOM 3056 N N . ILE A 1 384 ? -52.111 23.543 87.616 1.00 44.66 384 ILE A N 1
ATOM 3057 C CA . ILE A 1 384 ? -52.571 24.842 88.153 1.00 44.66 384 ILE A CA 1
ATOM 3058 C C . ILE A 1 384 ? -52.874 25.653 86.874 1.00 44.66 384 ILE A C 1
ATOM 3060 O O . ILE A 1 384 ? -51.988 25.770 86.036 1.00 44.66 384 ILE A O 1
ATOM 3064 N N . GLU A 1 385 ? -54.084 26.104 86.542 1.00 37.34 385 GLU A N 1
ATOM 3065 C CA . GLU A 1 385 ? -55.139 26.790 87.302 1.00 37.34 385 GLU A CA 1
ATOM 3066 C C . GLU A 1 385 ? -56.520 26.539 86.660 1.00 37.34 385 GLU A C 1
ATOM 3068 O O . GLU A 1 385 ? -56.575 26.423 85.410 1.00 37.34 385 GLU A O 1
#

InterPro domains:
  IPR021145 Portal protein SPP1 Gp6-like [PF05133] (186-363)
  IPR027417 P-loop containing nucleoside triphosphate hydrolase [G3DSA:3.40.50.300] (11-246)
  IPR052380 Viral DNA packaging terminase large subunit [PTHR39184] (1-181)

Sequence (385 aa):
MTKIELTDLIAPSFYEVHHALKEERYTHYWLKGGRGSTKSSFISIEIILGMMCDPNANAVALRKVKENLRESVFEQLLWAIEVLGVSHLWHDSVSPMSLTYLPTSQKIIFRGADKPKKVKSSKLRRGYIKYVWYEEVDEFLPEDIRTINQTFLRGGPKFVVFYSFNPTKSQRNWVNAEELKGVVLGDDEEQASQVIQMLKKYKVLELPPGQDADAEWLVKSLNESDTEVLRNAIRDDIHQFAMVPNLTDENFAANASGVAMKYKLLGLEQLAKIKERYFIQGLRERLKLFANVLKVKGKAVDVSDVTITMTRNLPANDLETAQMIATLNGMVSTPTLISQLSFVHDPQAEVDAVNAEKEDDIKRNQAAFGVPMNEDVNADEDAIE

pLDDT: mean 79.29, std 15.04, range [37.03, 97.5]

Radius of gyration: 42.7 Å; chains: 1; bounding box: 101×44×134 Å

Secondary structure (DSSP, 8-state):
-----GGGTS-GGGHHHHHHHHTT--SEEEEE--TTS-HHHHHHHHHHHHHHH-TTEEEEEEESSSGGGIIIIIHHHHHHHHHTT-GGGEEEEETTEEEEETTTTEEEEEEESSSHHHHTT---SSSEEEEEEEESGGGS-HHHHHHHHHHHS-SSS--EEEEEEPPPS-TTSHHHHHHHTT--SSSSHHHHHHHHHHHHHH---PPPTTS------------HHHHHHHHHHHHHHHHHHHT---TT-HHHHS---HHHHHHHHHHHHHHHHHHHHHHHHHHHHHHHHHHHHHHHTT-----TT--------PPP-HHHHHHHHHHHBTTB-HHHHHTT-TT-S-HHHHHHHHHHHHHHHHHHHHHHHTPPP------------

Organism: Geobacillus kaustophilus (NCBI:txid1462)